Protein AF-A0A2H0MWS8-F1 (afdb_monomer)

Nearest PDB structures (foldseek):
  1dxy-assembly1_A  TM=5.038E-01  e=8.366E-03  Lacticaseibacillus casei
  3pid-assembly1_A  TM=5.519E-01  e=2.114E-01  Klebsiella pneumoniae subsp. pneumoniae NTUH-K2044
  6l6f-assembly1_C  TM=5.191E-01  e=1.786E+00  Rattus norvegicus
  5mrc-assembly1_BB  TM=3.621E-01  e=7.520E-01  Saccharomyces cerevisiae
  7eu8-assembly1_C  TM=5.872E-01  e=8.980E+00  Homo sapiens

Structure (mmCIF, N/CA/C/O backbone):
data_AF-A0A2H0MWS8-F1
#
_entry.id   AF-A0A2H0MWS8-F1
#
loop_
_atom_site.group_PDB
_atom_site.id
_atom_site.type_symbol
_atom_site.label_atom_id
_atom_site.label_alt_id
_atom_site.label_comp_id
_atom_site.label_asym_id
_atom_site.label_entity_id
_atom_site.label_seq_id
_atom_site.pdbx_PDB_ins_code
_atom_site.Cartn_x
_atom_site.Cartn_y
_atom_site.Cartn_z
_atom_site.occupancy
_atom_site.B_iso_or_equiv
_atom_site.auth_seq_id
_atom_site.auth_comp_id
_atom_site.auth_asym_id
_atom_site.auth_atom_id
_atom_site.pdbx_PDB_model_num
ATOM 1 N N . MET A 1 1 ? -6.427 4.915 -14.389 1.00 85.25 1 MET A N 1
ATOM 2 C CA . MET A 1 1 ? -5.802 4.157 -15.500 1.00 85.25 1 MET A CA 1
ATOM 3 C C . MET A 1 1 ? -5.772 2.649 -15.261 1.00 85.25 1 MET A C 1
ATOM 5 O O . MET A 1 1 ? -6.135 1.928 -16.179 1.00 85.25 1 MET A O 1
ATOM 9 N N . TYR A 1 2 ? -5.428 2.149 -14.066 1.00 94.38 2 TYR A N 1
ATOM 10 C CA . TYR A 1 2 ? -5.369 0.696 -13.809 1.00 94.38 2 TYR A CA 1
ATOM 11 C C . TYR A 1 2 ? -6.653 -0.068 -14.169 1.00 94.38 2 TYR A C 1
ATOM 13 O O . TYR A 1 2 ? -6.579 -1.046 -14.904 1.00 94.38 2 TYR A O 1
ATOM 21 N N . ASN A 1 3 ? -7.832 0.421 -13.764 1.00 95.62 3 ASN A N 1
ATOM 22 C CA . ASN A 1 3 ? -9.107 -0.232 -14.102 1.00 95.62 3 ASN A CA 1
ATOM 23 C C . ASN A 1 3 ? -9.347 -0.348 -15.612 1.00 95.62 3 ASN A C 1
ATOM 25 O O . ASN A 1 3 ? -9.809 -1.388 -16.071 1.00 95.62 3 ASN A O 1
ATOM 29 N N . LEU A 1 4 ? -8.973 0.667 -16.398 1.00 95.12 4 LEU A N 1
ATOM 30 C CA . LEU A 1 4 ? -9.048 0.596 -17.860 1.00 95.12 4 LEU A CA 1
ATOM 31 C C . LEU A 1 4 ? -8.149 -0.527 -18.398 1.00 95.12 4 LEU A C 1
ATOM 33 O O . LEU A 1 4 ? -8.594 -1.316 -19.229 1.00 95.12 4 LEU A O 1
ATOM 37 N N . GLY A 1 5 ? -6.919 -0.634 -17.886 1.00 95.75 5 GLY A N 1
ATOM 38 C CA . GLY A 1 5 ? -5.996 -1.720 -18.222 1.00 95.75 5 GLY A CA 1
ATOM 39 C C . GLY A 1 5 ? -6.564 -3.102 -17.884 1.00 95.75 5 GLY A C 1
ATOM 40 O O . GLY A 1 5 ? -6.565 -3.983 -18.737 1.00 95.75 5 GLY A O 1
ATOM 41 N N . ILE A 1 6 ? -7.131 -3.272 -16.686 1.00 97.06 6 ILE A N 1
ATOM 42 C CA . ILE A 1 6 ? -7.746 -4.532 -16.228 1.00 97.06 6 ILE A CA 1
ATOM 43 C C . ILE A 1 6 ? -8.940 -4.929 -17.114 1.00 97.06 6 ILE A C 1
ATOM 45 O O . ILE A 1 6 ? -9.046 -6.080 -17.549 1.00 97.06 6 ILE A O 1
ATOM 49 N N . VAL A 1 7 ? -9.826 -3.977 -17.433 1.00 96.38 7 VAL A N 1
ATOM 50 C CA . VAL A 1 7 ? -10.975 -4.206 -18.327 1.00 96.38 7 VAL A CA 1
ATOM 51 C C . VAL A 1 7 ? -10.497 -4.592 -19.730 1.00 96.38 7 VAL A C 1
ATOM 53 O O . VAL A 1 7 ? -11.019 -5.541 -20.320 1.00 96.38 7 VAL A O 1
ATOM 56 N N . ALA A 1 8 ? -9.488 -3.894 -20.258 1.00 95.88 8 ALA A N 1
ATOM 57 C CA . ALA A 1 8 ? -8.954 -4.127 -21.596 1.00 95.88 8 ALA A CA 1
ATOM 58 C C . ALA A 1 8 ? -8.091 -5.398 -21.713 1.00 95.88 8 ALA A C 1
ATOM 60 O O . ALA A 1 8 ? -7.974 -5.957 -22.812 1.00 95.88 8 ALA A O 1
ATOM 61 N N . ALA A 1 9 ? -7.486 -5.867 -20.624 1.00 96.44 9 ALA A N 1
ATOM 62 C CA . ALA A 1 9 ? -6.624 -7.039 -20.634 1.00 96.44 9 ALA A CA 1
ATOM 63 C C . ALA A 1 9 ? -7.358 -8.286 -21.155 1.00 96.44 9 ALA A C 1
ATOM 65 O O . ALA A 1 9 ? -8.535 -8.512 -20.866 1.00 96.44 9 ALA A O 1
ATOM 66 N N . ARG A 1 10 ? -6.650 -9.079 -21.966 1.00 95.44 10 ARG A N 1
ATOM 67 C CA . ARG A 1 10 ? -7.110 -10.383 -22.486 1.00 95.44 10 ARG A CA 1
ATOM 68 C C . ARG A 1 10 ? -6.340 -11.562 -21.898 1.00 95.44 10 ARG A C 1
ATOM 70 O O . ARG A 1 10 ? -6.810 -12.684 -22.018 1.00 95.44 10 ARG A O 1
ATOM 77 N N . GLY A 1 11 ? -5.167 -11.301 -21.325 1.00 96.81 11 GLY A N 1
ATOM 78 C CA . GLY A 1 11 ? -4.364 -12.313 -20.656 1.00 96.81 11 GLY A CA 1
ATOM 79 C C . GLY A 1 11 ? -4.951 -12.693 -19.301 1.00 96.81 11 GLY A C 1
ATOM 80 O O . GLY A 1 11 ? -5.701 -11.923 -18.693 1.00 96.81 11 GLY A O 1
ATOM 81 N N . GLU A 1 12 ? -4.579 -13.881 -18.842 1.00 97.56 12 GLU A N 1
ATOM 82 C CA . GLU A 1 12 ? -4.932 -14.395 -17.517 1.00 97.56 12 GLU A CA 1
ATOM 83 C C . GLU A 1 12 ? -4.175 -13.669 -16.404 1.00 97.56 12 GLU A C 1
ATOM 85 O O . GLU A 1 12 ? -4.721 -13.480 -15.323 1.00 97.56 12 GLU A O 1
ATOM 90 N N . ILE A 1 13 ? -2.955 -13.208 -16.688 1.00 98.44 13 ILE A N 1
ATOM 91 C CA . ILE A 1 13 ? -2.118 -12.417 -15.784 1.00 98.44 13 ILE A CA 1
ATOM 92 C C . ILE A 1 13 ? -2.097 -10.974 -16.293 1.00 98.44 13 ILE A C 1
ATOM 94 O O . ILE A 1 13 ? -1.868 -10.720 -17.479 1.00 98.44 13 ILE A O 1
ATOM 98 N N . VAL A 1 14 ? -2.348 -10.023 -15.397 1.00 98.38 14 VAL A N 1
ATOM 99 C CA . VAL A 1 14 ? -2.198 -8.588 -15.661 1.00 98.38 14 VAL A CA 1
ATOM 100 C C . VAL A 1 14 ? -0.939 -8.113 -14.963 1.00 98.38 14 VAL A C 1
ATOM 102 O O . VAL A 1 14 ? -0.783 -8.351 -13.770 1.00 98.38 14 VAL A O 1
ATOM 105 N N . VAL A 1 15 ? -0.081 -7.415 -15.705 1.00 97.94 15 VAL A N 1
ATOM 106 C CA . VAL A 1 15 ? 1.128 -6.768 -15.188 1.00 97.94 15 VAL A CA 1
ATOM 107 C C . VAL A 1 15 ? 0.933 -5.257 -15.271 1.00 97.94 15 VAL A C 1
ATOM 109 O O . VAL A 1 15 ?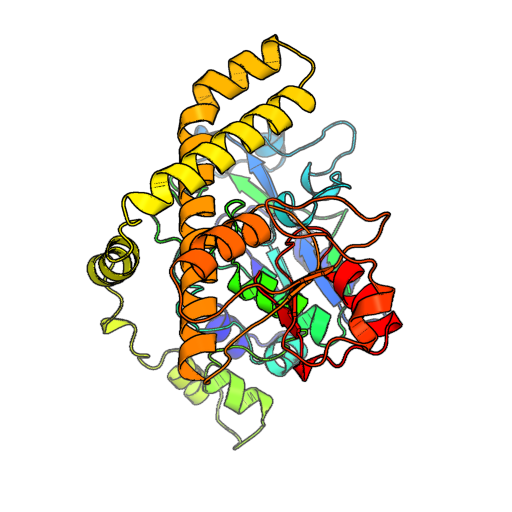 0.642 -4.718 -16.341 1.00 97.94 15 VAL A O 1
ATOM 112 N N . LEU A 1 16 ? 1.051 -4.586 -14.133 1.00 96.56 16 LEU A N 1
ATOM 113 C CA . LEU A 1 16 ? 1.084 -3.136 -14.002 1.00 96.56 16 LEU A CA 1
ATOM 114 C C . LEU A 1 16 ? 2.536 -2.747 -13.762 1.00 96.56 16 LEU A C 1
ATOM 116 O O . LEU A 1 16 ? 3.096 -3.170 -12.759 1.00 96.56 16 LEU A O 1
ATOM 120 N N . CYS A 1 17 ? 3.133 -1.975 -14.662 1.00 94.56 17 CYS A N 1
ATOM 121 C CA . CYS A 1 17 ? 4.520 -1.542 -14.546 1.00 94.56 17 CYS A CA 1
ATOM 122 C C . CYS A 1 17 ? 4.680 -0.080 -14.955 1.00 94.56 17 CYS A C 1
ATOM 124 O O . CYS A 1 17 ? 3.884 0.441 -15.748 1.00 94.56 17 CYS A O 1
ATOM 126 N N . ASP A 1 18 ? 5.728 0.552 -14.439 1.00 89.94 18 ASP A N 1
ATOM 127 C CA . ASP A 1 18 ? 6.131 1.885 -14.867 1.00 89.94 18 ASP A CA 1
ATOM 128 C C . ASP A 1 18 ? 6.443 1.908 -16.373 1.00 89.94 18 ASP A C 1
ATOM 130 O O . ASP A 1 18 ? 6.909 0.935 -16.970 1.00 89.94 18 ASP A O 1
ATOM 134 N N . SER A 1 19 ? 6.105 3.017 -17.030 1.00 88.50 19 SER A N 1
ATOM 135 C CA . SER A 1 19 ? 6.189 3.133 -18.494 1.00 88.50 19 SER A CA 1
ATOM 136 C C . SER A 1 19 ? 7.597 3.433 -19.016 1.00 88.50 19 SER A C 1
ATOM 138 O O . SER A 1 19 ? 7.829 3.393 -20.222 1.00 88.50 19 SER A O 1
ATOM 140 N N . ASP A 1 20 ? 8.513 3.788 -18.123 1.00 88.12 20 ASP A N 1
ATOM 141 C CA . ASP A 1 20 ? 9.861 4.295 -18.387 1.00 88.12 20 ASP A CA 1
ATOM 142 C C . ASP A 1 20 ? 10.960 3.359 -17.855 1.00 88.12 20 ASP A C 1
ATOM 144 O O . ASP A 1 20 ? 12.101 3.765 -17.631 1.00 88.12 20 ASP A O 1
ATOM 148 N N . VAL A 1 21 ? 10.618 2.082 -17.702 1.00 91.94 21 VAL A N 1
ATOM 149 C CA . VAL A 1 21 ? 11.526 1.014 -17.278 1.00 91.94 21 VAL A CA 1
ATOM 150 C C . VAL A 1 21 ? 12.129 0.269 -18.464 1.00 91.94 21 VAL A C 1
ATOM 152 O O . VAL A 1 21 ? 11.508 0.066 -19.509 1.00 91.94 21 VAL A O 1
ATOM 155 N N . MET A 1 22 ? 13.355 -0.201 -18.274 1.00 93.69 22 MET A N 1
ATOM 156 C CA . MET A 1 22 ? 14.021 -1.154 -19.149 1.00 93.69 22 MET A CA 1
ATOM 157 C C . MET A 1 22 ? 13.888 -2.559 -18.562 1.00 93.69 22 MET A C 1
ATOM 159 O O . MET A 1 22 ? 13.984 -2.752 -17.348 1.00 93.69 22 MET A O 1
ATOM 163 N N . LEU A 1 23 ? 13.691 -3.544 -19.436 1.00 95.19 23 LEU A N 1
ATOM 164 C CA . LEU A 1 23 ? 13.403 -4.929 -19.070 1.00 95.19 23 LEU A CA 1
ATOM 165 C C . LEU A 1 23 ? 14.408 -5.875 -19.728 1.00 95.19 23 LEU A C 1
ATOM 167 O O . LEU A 1 23 ? 14.866 -5.632 -20.848 1.00 95.19 23 LEU A O 1
ATOM 171 N N . ARG A 1 24 ? 14.726 -6.984 -19.056 1.00 94.94 24 ARG A N 1
ATOM 172 C CA . ARG A 1 24 ? 15.497 -8.075 -19.664 1.00 94.94 24 ARG A CA 1
ATOM 173 C C . ARG A 1 24 ? 14.609 -8.907 -20.599 1.00 94.94 24 ARG A C 1
ATOM 175 O O . ARG A 1 24 ? 13.403 -8.992 -20.374 1.00 94.94 24 ARG A O 1
ATOM 182 N N . PRO A 1 25 ? 15.182 -9.588 -21.612 1.00 95.00 25 PRO A N 1
ATOM 183 C CA . PRO A 1 25 ? 14.413 -10.462 -22.503 1.00 95.00 25 PRO A CA 1
ATOM 184 C C . PRO A 1 25 ? 13.575 -11.547 -21.796 1.00 95.00 25 PRO A C 1
ATOM 186 O O . PRO A 1 25 ? 12.556 -11.958 -22.339 1.00 95.00 25 PRO A O 1
ATOM 189 N N . GLY A 1 26 ? 13.978 -11.991 -20.597 1.00 95.44 26 GLY A N 1
ATOM 190 C CA . GLY A 1 26 ? 13.284 -13.019 -19.807 1.00 95.44 26 GLY A CA 1
ATOM 191 C C . GLY A 1 26 ? 12.108 -12.525 -18.957 1.00 95.44 26 GLY A C 1
ATOM 192 O O . GLY A 1 26 ? 11.427 -13.348 -18.357 1.00 95.44 26 GLY A O 1
ATOM 193 N N . PHE A 1 27 ? 11.828 -11.218 -18.936 1.00 97.19 27 PHE A N 1
ATOM 194 C CA . PHE A 1 27 ? 10.884 -10.599 -17.997 1.00 97.19 27 PHE A CA 1
ATOM 195 C C . PHE A 1 27 ? 9.476 -11.216 -17.995 1.00 97.19 27 PHE A C 1
ATOM 197 O O . PHE A 1 27 ? 8.870 -11.420 -16.947 1.00 97.19 27 PHE A O 1
ATOM 204 N N . VAL A 1 28 ? 8.918 -11.506 -19.174 1.00 97.38 28 VAL A N 1
ATOM 205 C CA . VAL A 1 28 ? 7.571 -12.097 -19.259 1.00 97.38 28 VAL A CA 1
ATOM 206 C C . VAL A 1 28 ? 7.598 -13.557 -18.816 1.00 97.38 28 VAL A C 1
ATOM 208 O O . VAL A 1 28 ? 6.705 -14.002 -18.101 1.00 97.38 28 VAL A O 1
ATOM 211 N N . GLU A 1 29 ? 8.630 -14.297 -19.224 1.00 97.75 29 GLU A N 1
ATOM 212 C CA . GLU A 1 29 ? 8.790 -15.708 -18.877 1.00 97.75 29 GLU A CA 1
ATOM 213 C C . GLU A 1 29 ? 8.966 -15.896 -17.366 1.00 97.75 29 GLU A C 1
ATOM 215 O O . GLU A 1 29 ? 8.344 -16.788 -16.794 1.00 97.75 29 GLU A O 1
ATOM 220 N N . SER A 1 30 ? 9.746 -15.039 -16.702 1.00 97.38 30 SER A N 1
ATOM 221 C CA . SER A 1 30 ? 9.930 -15.105 -15.250 1.00 97.38 30 SER A CA 1
ATOM 222 C C . SER A 1 30 ? 8.623 -14.868 -14.494 1.00 97.38 30 SER A C 1
ATOM 224 O O . SER A 1 30 ? 8.351 -15.571 -13.526 1.00 97.38 30 SER A O 1
ATOM 226 N N . ILE A 1 31 ? 7.784 -13.930 -14.951 1.00 97.88 31 ILE A N 1
ATOM 227 C CA . ILE A 1 31 ? 6.461 -13.695 -14.355 1.00 97.88 31 ILE A CA 1
ATOM 228 C C . ILE A 1 31 ? 5.567 -14.918 -14.544 1.00 97.88 31 ILE A C 1
ATOM 230 O O . ILE A 1 31 ? 4.954 -15.368 -13.583 1.00 97.88 31 ILE A O 1
ATOM 234 N N . VAL A 1 32 ? 5.485 -15.468 -15.759 1.00 97.69 32 VAL A N 1
ATOM 235 C CA . VAL A 1 32 ? 4.638 -16.639 -16.033 1.00 97.69 32 VAL A CA 1
ATOM 236 C C . VAL A 1 32 ? 5.044 -17.822 -15.153 1.00 97.69 32 VAL A C 1
ATOM 238 O O . VAL A 1 32 ? 4.178 -18.405 -14.505 1.00 97.69 32 VAL A O 1
ATOM 241 N N . ARG A 1 33 ? 6.348 -18.105 -15.042 1.00 97.12 33 ARG A N 1
ATOM 242 C CA . ARG A 1 33 ? 6.866 -19.187 -14.192 1.00 97.12 33 ARG A CA 1
ATOM 243 C C . ARG A 1 33 ? 6.466 -19.034 -12.727 1.00 97.12 33 ARG A C 1
ATOM 245 O O . ARG A 1 33 ? 6.026 -20.004 -12.132 1.00 97.12 33 ARG A O 1
ATOM 252 N N . GLU A 1 34 ? 6.508 -17.829 -12.156 1.00 97.12 34 GLU A N 1
ATOM 253 C CA . GLU A 1 34 ? 6.061 -17.611 -10.767 1.00 97.12 34 GLU A CA 1
ATOM 254 C C . GLU A 1 34 ? 4.586 -17.991 -10.538 1.00 97.12 34 GLU A C 1
ATOM 256 O O . GLU A 1 34 ? 4.237 -18.439 -9.447 1.00 97.12 34 GLU A O 1
ATOM 261 N N . PHE A 1 35 ? 3.719 -17.832 -11.545 1.00 97.25 35 PHE A N 1
ATOM 262 C CA . PHE A 1 35 ? 2.305 -18.226 -11.468 1.00 97.25 35 PHE A CA 1
ATOM 263 C C . PHE A 1 35 ? 2.048 -19.698 -11.829 1.00 97.25 35 PHE A C 1
ATOM 265 O O . PHE A 1 35 ? 0.999 -20.221 -11.450 1.00 97.25 35 PHE A O 1
ATOM 272 N N . GLU A 1 36 ? 2.948 -20.342 -12.576 1.00 95.94 36 GLU A N 1
ATOM 273 C CA . GLU A 1 36 ? 2.872 -21.767 -12.937 1.00 95.94 36 GLU A CA 1
ATOM 274 C C . GLU A 1 36 ? 3.480 -22.673 -11.857 1.00 95.94 36 GLU A C 1
ATOM 276 O O . GLU A 1 36 ? 2.924 -23.725 -11.554 1.00 95.94 36 GLU A O 1
ATOM 281 N N . ASP A 1 37 ? 4.588 -22.251 -11.245 1.00 94.50 37 ASP A N 1
ATOM 282 C CA . ASP A 1 37 ? 5.353 -23.034 -10.266 1.00 94.50 37 ASP A CA 1
ATOM 283 C C . ASP A 1 37 ? 4.713 -23.037 -8.865 1.00 94.50 37 ASP A C 1
ATOM 285 O O . ASP A 1 37 ? 5.182 -23.731 -7.957 1.00 94.50 37 ASP A O 1
ATOM 289 N N . ARG A 1 38 ? 3.658 -22.242 -8.656 1.00 91.44 38 ARG A N 1
ATOM 290 C CA . ARG A 1 38 ? 2.990 -22.081 -7.362 1.00 91.44 38 ARG A CA 1
ATOM 291 C C . ARG A 1 38 ? 1.546 -22.561 -7.432 1.00 91.44 38 ARG A C 1
ATOM 293 O O . ARG A 1 38 ? 0.733 -22.024 -8.175 1.00 91.44 38 ARG A O 1
ATOM 300 N N . ASP A 1 39 ? 1.216 -23.507 -6.556 1.00 83.56 39 ASP A N 1
ATOM 301 C CA . ASP A 1 39 ? -0.154 -24.012 -6.384 1.00 83.56 39 ASP A CA 1
ATOM 302 C C . ASP A 1 39 ? -1.072 -23.017 -5.640 1.00 83.56 39 ASP A C 1
ATOM 304 O O . ASP A 1 39 ? -2.295 -23.158 -5.632 1.00 83.56 39 ASP A O 1
ATOM 308 N N . GLU A 1 40 ? -0.487 -22.017 -4.976 1.00 92.44 40 GLU A N 1
ATOM 309 C CA . GLU A 1 40 ? -1.181 -20.998 -4.186 1.00 92.44 40 GLU A CA 1
ATOM 310 C C . GLU A 1 40 ? -1.428 -19.713 -4.993 1.00 92.44 40 GLU A C 1
ATOM 312 O O . GLU A 1 40 ? -0.620 -19.320 -5.831 1.00 92.44 40 GLU A O 1
ATOM 317 N N . GLY A 1 41 ? -2.541 -19.021 -4.722 1.00 96.38 41 GLY A N 1
ATOM 318 C CA . GLY A 1 41 ? -2.818 -17.717 -5.329 1.00 96.38 41 GLY A CA 1
ATOM 319 C C . GLY A 1 41 ? -1.822 -16.660 -4.846 1.00 96.38 41 GLY A C 1
ATOM 320 O O . GLY A 1 41 ? -1.628 -16.493 -3.639 1.00 96.38 41 GLY A O 1
ATOM 321 N N . ILE A 1 42 ? -1.211 -15.920 -5.775 1.00 98.38 42 ILE A N 1
ATOM 322 C CA . ILE A 1 42 ? -0.201 -14.901 -5.466 1.00 98.38 42 ILE A CA 1
ATOM 323 C C . ILE A 1 42 ? -0.543 -13.533 -6.053 1.00 98.38 42 ILE A C 1
ATOM 325 O O . ILE A 1 42 ? -1.200 -13.410 -7.088 1.00 98.38 42 ILE A O 1
ATOM 329 N N . VAL A 1 43 ? 0.012 -12.507 -5.419 1.00 98.44 43 VAL A N 1
ATOM 330 C CA . VAL A 1 43 ? 0.304 -11.213 -6.030 1.00 98.44 43 VAL A CA 1
ATOM 331 C C . VAL A 1 43 ? 1.820 -11.048 -6.064 1.00 98.44 43 VAL A C 1
ATOM 333 O O . VAL A 1 43 ? 2.479 -11.057 -5.023 1.00 98.44 43 VAL A O 1
ATOM 336 N N . LEU A 1 44 ? 2.366 -10.942 -7.272 1.00 98.50 44 LEU A N 1
ATOM 337 C CA . LEU A 1 44 ? 3.797 -10.876 -7.529 1.00 98.50 44 LEU A CA 1
ATOM 338 C C . LEU A 1 44 ? 4.236 -9.421 -7.694 1.00 98.50 44 LEU A C 1
ATOM 340 O O . LEU A 1 44 ? 3.610 -8.663 -8.429 1.00 98.50 44 LEU A O 1
ATOM 344 N N . HIS A 1 45 ? 5.345 -9.057 -7.065 1.00 98.19 45 HIS A N 1
ATOM 345 C CA . HIS A 1 45 ? 6.032 -7.786 -7.262 1.00 98.19 45 HIS A CA 1
ATOM 346 C C . HIS A 1 45 ? 7.448 -8.007 -7.769 1.00 98.19 45 HIS A C 1
ATOM 348 O O . HIS A 1 45 ? 8.113 -8.981 -7.404 1.00 98.19 45 HIS A O 1
ATOM 354 N N . LEU A 1 46 ? 7.910 -7.085 -8.607 1.00 97.69 46 LEU A N 1
ATOM 355 C CA . LEU A 1 46 ? 9.298 -7.007 -9.047 1.00 97.69 46 LEU A CA 1
ATOM 356 C C . LEU A 1 46 ? 9.834 -5.645 -8.612 1.00 97.69 46 LEU A C 1
ATOM 358 O O . LEU A 1 46 ? 9.212 -4.617 -8.882 1.00 97.69 46 LEU A O 1
ATOM 362 N N . ASP A 1 47 ? 10.972 -5.650 -7.920 1.00 96.38 47 ASP A N 1
ATOM 363 C CA . ASP A 1 47 ? 11.591 -4.411 -7.461 1.00 96.38 47 ASP A CA 1
ATOM 364 C C . ASP A 1 47 ? 12.404 -3.756 -8.584 1.00 96.38 47 ASP A C 1
ATOM 366 O O . ASP A 1 47 ? 12.795 -4.379 -9.578 1.00 96.38 47 ASP A O 1
ATOM 370 N N . GLU A 1 48 ? 12.665 -2.469 -8.419 1.00 94.44 48 GLU A N 1
ATOM 371 C CA . GLU A 1 48 ? 13.292 -1.639 -9.435 1.00 94.44 48 GLU A CA 1
ATOM 372 C C . GLU A 1 48 ? 14.699 -1.223 -9.024 1.00 94.44 48 GLU A C 1
ATOM 374 O O . GLU A 1 48 ? 14.929 -0.720 -7.928 1.00 94.44 48 GLU A O 1
ATOM 379 N N . VAL A 1 49 ? 15.655 -1.359 -9.935 1.00 95.62 49 VAL A N 1
ATOM 380 C CA . VAL A 1 49 ? 16.999 -0.810 -9.809 1.00 95.62 49 VAL A CA 1
ATOM 381 C C . VAL A 1 49 ? 17.019 0.613 -10.355 1.00 95.62 49 VAL A C 1
ATOM 383 O O . VAL A 1 49 ? 16.781 0.843 -11.540 1.00 95.62 49 VAL A O 1
ATOM 386 N N . ARG A 1 50 ? 17.355 1.580 -9.498 1.00 93.19 50 ARG A N 1
ATOM 387 C CA . ARG A 1 50 ? 17.261 3.010 -9.815 1.00 93.19 50 ARG A CA 1
ATOM 388 C C . ARG A 1 50 ? 18.628 3.619 -10.077 1.00 93.19 50 ARG A C 1
ATOM 390 O O . ARG A 1 50 ? 19.471 3.717 -9.178 1.00 93.19 50 ARG A O 1
ATOM 397 N N . SER A 1 51 ? 18.840 4.084 -11.304 1.00 91.44 51 SER A N 1
ATOM 398 C CA . SER A 1 51 ? 20.024 4.855 -11.680 1.00 91.44 51 SER A CA 1
ATOM 399 C C . SER A 1 51 ? 19.833 6.345 -11.415 1.00 91.44 51 SER A C 1
ATOM 401 O O . SER A 1 51 ? 18.767 6.907 -11.648 1.00 91.44 51 SER A O 1
ATOM 403 N N . VAL A 1 52 ? 20.897 7.021 -10.980 1.00 89.12 52 VAL A N 1
ATOM 404 C CA . VAL A 1 52 ? 20.926 8.490 -10.811 1.00 89.12 52 VAL A CA 1
ATOM 405 C C . VAL A 1 52 ? 21.575 9.224 -11.982 1.00 89.12 52 VAL A C 1
ATOM 407 O O . VAL A 1 52 ? 21.751 10.446 -11.946 1.00 89.12 52 VAL A O 1
ATOM 410 N N . GLN A 1 53 ? 21.947 8.488 -13.026 1.00 90.12 53 GLN A N 1
ATOM 411 C CA . GLN A 1 53 ? 22.610 9.028 -14.200 1.00 90.12 53 GLN A CA 1
ATOM 412 C C . GLN A 1 53 ? 21.652 9.862 -15.055 1.00 90.12 53 GLN A C 1
ATOM 414 O O . GLN A 1 53 ? 20.777 9.354 -15.753 1.00 90.12 53 GLN A O 1
ATOM 419 N N . LYS A 1 54 ? 21.840 11.184 -15.017 1.00 90.50 54 LYS A N 1
ATOM 420 C CA . LYS A 1 54 ? 20.990 12.143 -15.742 1.00 90.50 54 LYS A CA 1
ATOM 421 C C . LYS A 1 54 ? 21.217 12.145 -17.250 1.00 90.50 54 LYS A C 1
ATOM 423 O O . LYS A 1 54 ? 20.349 12.586 -17.990 1.00 90.50 54 LYS A O 1
ATOM 428 N N . ASN A 1 55 ? 22.378 11.679 -17.699 1.00 90.81 55 ASN A N 1
ATOM 429 C CA . ASN A 1 55 ? 22.730 11.548 -19.110 1.00 90.81 55 ASN A CA 1
ATOM 430 C C . ASN A 1 55 ? 21.923 10.462 -19.830 1.00 90.81 55 ASN A C 1
ATOM 432 O O . ASN A 1 55 ? 22.052 10.373 -21.041 1.00 90.81 55 ASN A O 1
ATOM 436 N N . PHE A 1 56 ? 21.105 9.660 -19.144 1.00 89.94 56 PHE A N 1
ATOM 437 C CA . PHE A 1 56 ? 20.182 8.731 -19.802 1.00 89.94 56 PHE A CA 1
ATOM 438 C C . PHE A 1 56 ? 18.841 9.375 -20.187 1.00 89.94 56 PHE A C 1
ATOM 440 O O . PHE A 1 56 ? 18.182 8.911 -21.116 1.00 89.94 56 PHE A O 1
ATOM 447 N N . TYR A 1 57 ? 18.477 10.485 -19.540 1.00 86.06 57 TYR A N 1
ATOM 448 C CA . TYR A 1 57 ? 17.234 11.208 -19.793 1.00 86.06 57 TYR A CA 1
ATOM 449 C C . TYR A 1 57 ? 17.310 12.099 -21.053 1.00 86.06 57 TYR A C 1
ATOM 451 O O . TYR A 1 57 ? 18.337 12.747 -21.275 1.00 86.06 57 TYR A O 1
ATOM 459 N N . PRO A 1 58 ? 16.215 12.248 -21.829 1.00 77.06 58 PRO A N 1
ATOM 460 C CA . PRO A 1 58 ? 14.943 11.538 -21.683 1.00 77.06 58 PRO A CA 1
ATOM 461 C C . PRO A 1 58 ? 14.946 10.140 -22.304 1.00 77.06 58 PRO A C 1
ATOM 463 O O . PRO A 1 58 ? 14.220 9.290 -21.815 1.00 77.06 58 PRO A O 1
ATOM 466 N N . PHE A 1 59 ? 15.754 9.898 -23.342 1.00 73.31 59 PHE A N 1
ATOM 467 C CA . PHE A 1 59 ? 15.759 8.644 -24.103 1.00 73.31 59 PHE A CA 1
ATOM 468 C C . PHE A 1 59 ? 17.118 8.409 -24.781 1.00 73.31 59 PHE A C 1
ATOM 470 O O . PHE A 1 59 ? 17.208 8.315 -26.001 1.00 73.31 59 PHE A O 1
ATOM 477 N N . ASN A 1 60 ? 18.201 8.330 -24.003 1.00 84.31 60 ASN A N 1
ATOM 478 C CA . ASN A 1 60 ? 19.522 7.985 -24.553 1.00 84.31 60 ASN A CA 1
ATOM 479 C C . ASN A 1 60 ? 19.780 6.467 -24.599 1.00 84.31 60 ASN A C 1
ATOM 481 O O . ASN A 1 60 ? 20.907 6.058 -24.851 1.00 84.31 60 ASN A O 1
ATOM 485 N N . HIS A 1 61 ? 18.732 5.661 -24.377 1.00 85.94 61 HIS A N 1
ATOM 486 C CA . HIS A 1 61 ? 18.681 4.205 -24.567 1.00 85.94 61 HIS A CA 1
ATOM 487 C C . HIS A 1 61 ? 19.944 3.453 -24.105 1.00 85.94 61 HIS A C 1
ATOM 489 O O . HIS A 1 61 ? 20.556 2.755 -24.917 1.00 85.94 61 HIS A O 1
ATOM 495 N N . PRO A 1 62 ? 20.353 3.592 -22.829 1.00 92.06 62 P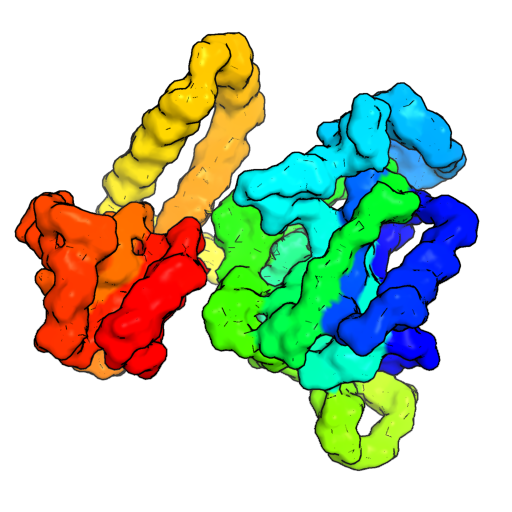RO A N 1
ATOM 496 C CA . PRO A 1 62 ? 21.508 2.858 -22.331 1.00 92.06 62 PRO A CA 1
ATOM 497 C C . PRO A 1 62 ? 21.260 1.347 -22.369 1.00 92.06 62 PRO A C 1
ATOM 499 O O . PRO A 1 62 ? 20.114 0.893 -22.371 1.00 92.06 62 PRO A O 1
ATOM 502 N N . SER A 1 63 ? 22.325 0.552 -22.351 1.00 93.25 63 SER A N 1
ATOM 503 C CA . SER A 1 63 ? 22.222 -0.868 -22.020 1.00 93.25 63 SER A CA 1
ATOM 504 C C . SER A 1 63 ? 21.985 -1.049 -20.516 1.00 93.25 63 SER A C 1
ATOM 506 O O . SER A 1 63 ? 22.267 -0.160 -19.707 1.00 93.25 63 SER A O 1
ATOM 508 N N . ILE A 1 64 ? 21.485 -2.218 -20.104 1.00 93.69 64 ILE A N 1
ATOM 509 C CA . ILE A 1 64 ? 21.317 -2.518 -18.674 1.00 93.69 64 ILE A CA 1
ATOM 510 C C . ILE A 1 64 ? 22.679 -2.480 -17.962 1.00 93.69 64 ILE A C 1
ATOM 512 O O . ILE A 1 64 ? 22.789 -1.974 -16.850 1.00 93.69 64 ILE A O 1
ATOM 516 N N . GLU A 1 65 ? 23.741 -2.948 -18.610 1.00 93.25 65 GLU A N 1
ATOM 517 C CA . GLU A 1 65 ? 25.105 -2.913 -18.078 1.00 93.25 65 GLU A CA 1
ATOM 518 C C . GLU A 1 65 ? 25.577 -1.472 -17.837 1.00 93.25 65 GLU A C 1
ATOM 520 O O . GLU A 1 65 ? 26.173 -1.192 -16.797 1.00 93.25 65 GLU A O 1
ATOM 525 N N . GLU A 1 66 ? 25.264 -0.540 -18.741 1.00 93.06 66 GLU A N 1
ATOM 526 C CA . GLU A 1 66 ? 25.579 0.886 -18.574 1.00 93.06 66 GLU A CA 1
ATOM 527 C C . GLU A 1 66 ? 24.797 1.521 -17.416 1.00 93.06 66 GLU A C 1
ATOM 529 O O . GLU A 1 66 ? 25.357 2.311 -16.644 1.00 93.06 66 GLU A O 1
ATOM 534 N N . VAL A 1 67 ? 23.522 1.145 -17.260 1.00 91.44 67 VAL A N 1
ATOM 535 C CA . VAL A 1 67 ? 22.673 1.562 -16.132 1.00 91.44 67 VAL A CA 1
ATOM 536 C C . VAL A 1 67 ? 23.291 1.124 -14.806 1.00 91.44 67 VAL A C 1
ATOM 538 O O . VAL A 1 67 ? 23.435 1.950 -13.900 1.00 91.44 67 VAL A O 1
ATOM 541 N N . MET A 1 68 ? 23.714 -0.140 -14.725 1.00 91.69 68 MET A N 1
ATOM 542 C CA . MET A 1 68 ? 24.317 -0.738 -13.531 1.00 91.69 68 MET A CA 1
ATOM 543 C C . MET A 1 68 ? 25.711 -0.180 -13.218 1.00 91.69 68 MET A C 1
ATOM 545 O O . MET A 1 68 ? 26.071 -0.028 -12.048 1.00 91.69 68 MET A O 1
ATOM 549 N N . ALA A 1 69 ? 26.504 0.134 -14.246 1.00 88.56 69 ALA A N 1
ATOM 550 C CA . ALA A 1 69 ? 27.900 0.535 -14.091 1.00 88.56 69 ALA A CA 1
ATOM 551 C C . ALA A 1 69 ? 28.078 1.916 -13.443 1.00 88.56 69 ALA A C 1
ATOM 553 O O . ALA A 1 69 ? 28.987 2.098 -12.634 1.00 88.56 69 ALA A O 1
ATOM 554 N N . GLY A 1 70 ? 27.232 2.901 -13.764 1.00 75.88 70 GLY A N 1
ATOM 555 C CA . GLY A 1 70 ? 27.399 4.261 -13.223 1.00 75.88 70 GLY A CA 1
ATOM 556 C C . GLY A 1 70 ? 26.737 4.510 -11.871 1.00 75.88 70 GLY A C 1
ATOM 557 O O . GLY A 1 70 ? 26.547 5.665 -11.489 1.00 75.88 70 GLY A O 1
ATOM 558 N N . GLY A 1 71 ? 26.425 3.439 -11.141 1.00 81.00 71 GLY A N 1
ATOM 559 C CA . GLY A 1 71 ? 25.926 3.489 -9.776 1.00 81.00 71 GLY A CA 1
ATOM 560 C C . GLY A 1 71 ? 24.404 3.576 -9.700 1.00 81.00 71 GLY A C 1
ATOM 561 O O . GLY A 1 71 ? 23.776 4.516 -10.194 1.00 81.00 71 GLY A O 1
ATOM 562 N N . CYS A 1 72 ? 23.822 2.604 -9.004 1.00 92.25 72 CYS A N 1
ATOM 563 C CA . CYS A 1 72 ? 22.406 2.564 -8.665 1.00 92.25 72 CYS A CA 1
ATOM 564 C C . CYS A 1 72 ? 22.245 2.848 -7.169 1.00 92.25 72 CYS A C 1
ATOM 566 O O . CYS A 1 72 ? 22.993 2.316 -6.349 1.00 92.25 72 CYS A O 1
ATOM 568 N N . ILE A 1 73 ? 21.291 3.705 -6.803 1.00 90.00 73 ILE A N 1
ATOM 569 C CA . ILE A 1 73 ? 21.152 4.188 -5.413 1.00 90.00 73 ILE A CA 1
ATOM 570 C C . ILE A 1 73 ? 20.651 3.129 -4.439 1.00 90.00 73 ILE A C 1
ATOM 572 O O . ILE A 1 73 ? 20.846 3.268 -3.235 1.00 90.00 73 ILE A O 1
ATOM 576 N N . ASN A 1 74 ? 19.993 2.100 -4.95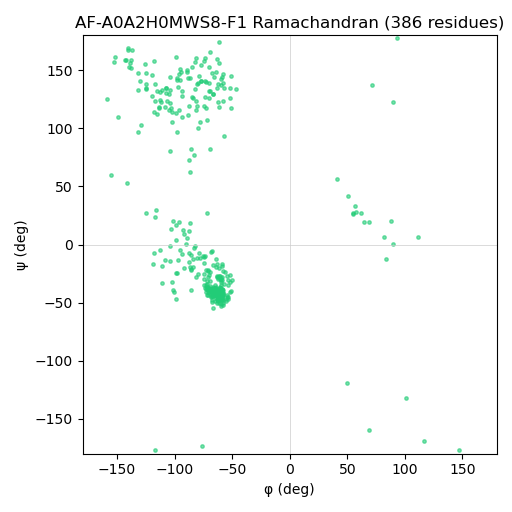6 1.00 93.25 74 ASN A N 1
ATOM 577 C CA . ASN A 1 74 ? 19.315 1.077 -4.181 1.00 93.25 74 ASN A CA 1
ATOM 578 C C . ASN A 1 74 ? 19.793 -0.330 -4.548 1.00 93.25 74 ASN A C 1
ATOM 580 O O . ASN A 1 74 ? 19.025 -1.268 -4.399 1.00 93.25 74 ASN A O 1
ATOM 584 N N . TRP A 1 75 ? 21.031 -0.493 -5.027 1.00 94.88 75 TRP A N 1
ATOM 585 C CA . TRP A 1 75 ? 21.584 -1.794 -5.413 1.00 94.88 75 TRP A CA 1
ATOM 586 C C . TRP A 1 75 ? 22.763 -2.211 -4.532 1.00 94.88 75 TRP A C 1
ATOM 588 O O . TRP A 1 75 ? 23.709 -1.442 -4.347 1.00 94.88 75 TRP A O 1
ATOM 598 N N . SER A 1 76 ? 22.739 -3.450 -4.043 1.00 92.88 76 SER A N 1
ATOM 599 C CA . SER A 1 76 ? 23.882 -4.104 -3.410 1.00 92.88 76 SER A CA 1
ATOM 600 C C . SER A 1 76 ? 24.611 -4.970 -4.432 1.00 92.88 76 SER A C 1
ATOM 602 O O . SER A 1 76 ? 24.066 -5.959 -4.917 1.00 92.88 76 SER A O 1
ATOM 604 N N . GLN A 1 77 ? 25.861 -4.617 -4.738 1.00 90.62 77 GLN A N 1
ATOM 605 C CA . GLN A 1 77 ? 26.711 -5.414 -5.630 1.00 90.62 77 GLN A CA 1
ATOM 606 C C . GLN A 1 77 ? 27.124 -6.754 -5.003 1.00 90.62 77 GLN A C 1
ATOM 608 O O . GLN A 1 77 ? 27.298 -7.728 -5.723 1.00 90.62 77 GLN A O 1
ATOM 613 N N . GLU A 1 78 ? 27.277 -6.805 -3.677 1.00 91.56 78 GLU A N 1
ATOM 614 C CA . GLU A 1 78 ? 27.669 -8.021 -2.949 1.00 91.56 78 GLU A CA 1
ATOM 615 C C . GLU A 1 78 ? 26.542 -9.059 -2.941 1.00 91.56 78 GLU A C 1
ATOM 617 O O . GLU A 1 78 ? 26.778 -10.234 -3.202 1.00 91.56 78 GLU A O 1
ATOM 622 N N . GLU A 1 79 ? 25.312 -8.603 -2.711 1.00 93.38 79 GLU A N 1
ATOM 623 C CA . GLU A 1 79 ? 24.136 -9.473 -2.593 1.00 93.38 79 GLU A CA 1
ATOM 624 C C . GLU A 1 79 ? 23.383 -9.651 -3.918 1.00 93.38 79 GLU A C 1
ATOM 626 O O . GLU A 1 79 ? 22.439 -10.435 -3.992 1.00 93.38 79 GLU A O 1
ATOM 631 N N . ASN A 1 80 ? 23.763 -8.897 -4.958 1.00 93.12 80 ASN A N 1
ATOM 632 C CA . ASN A 1 80 ? 23.093 -8.859 -6.259 1.00 93.12 80 ASN A CA 1
ATOM 633 C C . ASN A 1 80 ? 21.569 -8.624 -6.136 1.00 93.12 80 ASN A C 1
ATOM 635 O O . ASN A 1 80 ? 20.766 -9.282 -6.798 1.00 93.12 80 ASN A O 1
ATOM 639 N N . LYS A 1 81 ? 21.176 -7.713 -5.236 1.00 95.75 81 LYS A N 1
ATOM 640 C CA . LYS A 1 81 ? 19.779 -7.411 -4.885 1.00 95.75 81 LYS A CA 1
ATOM 641 C C . LYS A 1 81 ? 19.576 -5.929 -4.616 1.00 95.75 81 LYS A C 1
ATOM 643 O O . LYS A 1 81 ? 20.514 -5.202 -4.272 1.00 95.75 81 LYS A O 1
ATOM 648 N N . THR A 1 82 ? 18.328 -5.487 -4.718 1.00 95.56 82 THR A N 1
ATOM 649 C CA . THR A 1 82 ? 17.947 -4.152 -4.271 1.00 95.56 82 THR A CA 1
ATOM 650 C C . THR A 1 82 ? 17.989 -4.047 -2.747 1.00 95.56 82 THR A C 1
ATOM 652 O O . THR A 1 82 ? 17.790 -5.023 -2.024 1.00 95.56 82 THR A O 1
ATOM 655 N N . THR A 1 83 ? 18.210 -2.842 -2.224 1.00 93.00 83 THR A N 1
ATOM 656 C CA . THR A 1 83 ? 18.199 -2.599 -0.775 1.00 93.00 83 THR A CA 1
ATOM 657 C C . THR A 1 83 ? 16.836 -2.877 -0.144 1.00 93.00 83 THR A C 1
ATOM 659 O O . THR A 1 83 ? 16.794 -3.229 1.028 1.00 93.00 83 THR A O 1
ATOM 662 N N . GLY A 1 84 ? 15.739 -2.755 -0.902 1.00 92.81 84 GLY A N 1
ATOM 663 C CA . GLY A 1 84 ? 14.395 -3.102 -0.431 1.00 92.81 84 GLY A CA 1
ATOM 664 C C . GLY A 1 84 ? 14.228 -4.603 -0.180 1.00 92.81 84 GLY A C 1
ATOM 665 O O . GLY A 1 84 ? 13.671 -4.998 0.841 1.00 92.81 84 GLY A O 1
ATOM 666 N N . LEU A 1 85 ? 14.772 -5.459 -1.055 1.00 95.56 85 LEU A N 1
ATOM 667 C CA . LEU A 1 85 ? 14.749 -6.916 -0.856 1.00 95.56 85 LEU A CA 1
ATOM 668 C C . LEU A 1 85 ? 15.641 -7.387 0.302 1.00 95.56 85 LEU A C 1
ATOM 670 O O . LEU A 1 85 ? 15.412 -8.469 0.842 1.00 95.56 85 LEU A O 1
ATOM 674 N N . LEU A 1 86 ? 16.659 -6.602 0.662 1.00 93.12 86 LEU A N 1
ATOM 675 C CA . LEU A 1 86 ? 17.570 -6.886 1.776 1.00 93.12 86 LEU A CA 1
ATOM 676 C C . LEU A 1 86 ? 17.065 -6.352 3.119 1.00 93.12 86 LEU A C 1
ATOM 678 O O . LEU A 1 86 ? 17.586 -6.738 4.167 1.00 93.12 86 LEU A O 1
ATOM 682 N N . ASP A 1 87 ? 16.079 -5.459 3.105 1.00 88.75 87 ASP A N 1
ATOM 683 C CA . ASP A 1 87 ? 15.504 -4.924 4.326 1.00 88.75 87 ASP A CA 1
ATOM 684 C C . ASP A 1 87 ? 14.713 -6.018 5.057 1.00 88.75 87 ASP A C 1
ATOM 686 O O . ASP A 1 87 ? 13.910 -6.746 4.475 1.00 88.75 87 ASP A O 1
ATOM 690 N N . THR A 1 88 ? 14.956 -6.151 6.355 1.00 87.12 88 THR A N 1
ATOM 691 C CA . THR A 1 88 ? 14.253 -7.099 7.232 1.00 87.12 88 THR A CA 1
ATOM 692 C C . THR A 1 88 ? 13.474 -6.395 8.338 1.00 87.12 88 THR A C 1
ATOM 694 O O . THR A 1 88 ? 12.713 -7.049 9.048 1.00 87.12 88 THR A O 1
ATOM 697 N N . GLU A 1 89 ? 13.630 -5.076 8.471 1.00 79.94 89 GLU A N 1
ATOM 698 C CA . GLU A 1 89 ? 12.963 -4.266 9.485 1.00 79.94 89 GLU A CA 1
ATOM 699 C C . GLU A 1 89 ? 11.726 -3.572 8.912 1.00 79.94 89 GLU A C 1
ATOM 701 O O . GLU A 1 89 ? 10.666 -3.626 9.535 1.00 79.94 89 GLU A O 1
ATOM 706 N N . ASP A 1 90 ? 11.841 -2.942 7.736 1.00 81.44 90 ASP A N 1
ATOM 707 C CA . ASP A 1 90 ? 10.791 -2.068 7.199 1.00 81.44 90 ASP A CA 1
ATOM 708 C C . ASP A 1 90 ? 10.593 -2.175 5.679 1.00 81.44 90 ASP A C 1
ATOM 710 O O . ASP A 1 90 ? 10.538 -1.196 4.928 1.00 81.44 90 ASP A O 1
ATOM 714 N N . ARG A 1 91 ? 10.408 -3.417 5.226 1.00 90.50 91 ARG A N 1
ATOM 715 C CA . ARG A 1 91 ? 10.161 -3.762 3.816 1.00 90.50 91 ARG A CA 1
ATOM 716 C C . ARG A 1 91 ? 9.027 -2.970 3.174 1.00 90.50 91 ARG A C 1
ATOM 718 O O . ARG A 1 91 ? 9.065 -2.707 1.977 1.00 90.50 91 ARG A O 1
ATOM 725 N N . LEU A 1 92 ? 8.015 -2.598 3.957 1.00 89.50 92 LEU A N 1
ATOM 726 C CA . LEU A 1 92 ? 6.846 -1.871 3.471 1.00 89.50 92 LEU A CA 1
ATOM 727 C C . LEU A 1 92 ? 7.214 -0.517 2.850 1.00 89.50 92 LEU A C 1
ATOM 729 O O . LEU A 1 92 ? 6.580 -0.111 1.881 1.00 89.50 92 LEU A O 1
ATOM 733 N N . HIS A 1 93 ? 8.228 0.158 3.397 1.00 88.69 93 HIS A N 1
ATOM 734 C CA . HIS A 1 93 ? 8.644 1.490 2.955 1.00 88.69 93 HIS A CA 1
ATOM 735 C C . HIS A 1 93 ? 9.915 1.482 2.105 1.00 88.69 93 HIS A C 1
ATOM 737 O O . HIS A 1 93 ? 10.233 2.497 1.480 1.00 88.69 93 HIS A O 1
ATOM 743 N N . THR A 1 94 ? 10.663 0.378 2.089 1.00 87.81 94 THR A N 1
ATOM 744 C CA . THR A 1 94 ? 11.902 0.263 1.308 1.00 87.81 94 THR A CA 1
ATOM 745 C C . THR A 1 94 ? 11.727 -0.443 -0.028 1.00 87.81 94 THR A C 1
ATOM 747 O O . THR A 1 94 ? 12.506 -0.168 -0.941 1.00 87.81 94 THR A O 1
ATOM 750 N N . LEU A 1 95 ? 10.712 -1.297 -0.178 1.00 93.50 95 LEU A N 1
ATOM 751 C CA . LEU A 1 95 ? 10.356 -1.901 -1.461 1.00 93.50 95 LEU A CA 1
ATOM 752 C C . LEU A 1 95 ? 9.557 -0.932 -2.332 1.00 93.50 95 LEU A C 1
ATOM 754 O O . LEU A 1 95 ? 8.649 -0.248 -1.850 1.00 93.50 95 LEU A O 1
ATOM 758 N N . ASN A 1 96 ? 9.849 -0.904 -3.634 1.00 92.50 96 ASN A N 1
ATOM 759 C CA . ASN A 1 96 ? 9.093 -0.078 -4.564 1.00 92.50 96 ASN A CA 1
ATOM 760 C C . ASN A 1 96 ? 7.843 -0.814 -5.069 1.00 92.50 96 ASN A C 1
ATOM 762 O O . ASN A 1 96 ? 7.816 -1.344 -6.175 1.00 92.50 96 ASN A O 1
ATOM 766 N N . TYR A 1 97 ? 6.764 -0.793 -4.286 1.00 93.62 97 TYR A N 1
ATOM 767 C CA . TYR A 1 97 ? 5.476 -1.343 -4.730 1.00 93.62 97 TYR A CA 1
ATOM 768 C C . TYR A 1 97 ? 4.859 -0.608 -5.934 1.00 93.62 97 TYR A C 1
ATOM 770 O O . TYR A 1 97 ? 3.851 -1.059 -6.475 1.00 93.62 97 TYR A O 1
ATOM 778 N N . GLY A 1 98 ? 5.374 0.571 -6.292 1.00 91.38 98 GLY A N 1
ATOM 779 C CA . GLY A 1 98 ? 4.945 1.311 -7.476 1.00 91.38 98 GLY A CA 1
ATOM 780 C C . GLY A 1 98 ? 5.464 0.703 -8.776 1.00 91.38 98 GLY A C 1
ATOM 781 O O . GLY A 1 98 ? 4.767 0.784 -9.781 1.00 91.38 98 GLY A O 1
ATOM 782 N N . ALA A 1 99 ? 6.634 0.060 -8.725 1.00 93.00 99 ALA A N 1
ATOM 783 C CA . ALA A 1 99 ? 7.411 -0.291 -9.908 1.00 93.00 99 ALA A CA 1
ATOM 784 C C . ALA A 1 99 ? 6.731 -1.329 -10.800 1.00 93.00 99 ALA A C 1
ATOM 786 O O . ALA A 1 99 ? 6.579 -1.125 -12.007 1.00 93.00 99 ALA A O 1
ATOM 787 N N . CYS A 1 100 ? 6.367 -2.477 -10.222 1.00 97.00 100 CYS A N 1
ATOM 788 C CA . CYS A 1 100 ? 5.764 -3.564 -10.973 1.00 97.00 100 CYS A CA 1
ATOM 789 C C . CYS A 1 100 ? 4.982 -4.519 -10.078 1.00 97.00 100 CYS A C 1
ATOM 791 O O . CYS A 1 100 ? 5.533 -5.101 -9.145 1.00 97.00 100 CYS A O 1
ATOM 793 N N . MET A 1 101 ? 3.714 -4.723 -10.422 1.00 98.12 101 MET A N 1
ATOM 794 C CA . MET A 1 101 ? 2.803 -5.640 -9.752 1.00 98.12 101 MET A CA 1
ATOM 795 C C . MET A 1 101 ? 2.090 -6.510 -10.785 1.00 98.12 101 MET A C 1
ATOM 797 O O . MET A 1 101 ? 1.557 -6.006 -11.774 1.00 98.12 101 MET A O 1
ATOM 801 N N . ALA A 1 102 ? 2.048 -7.814 -10.540 1.00 98.44 102 ALA A N 1
ATOM 802 C CA . ALA A 1 102 ? 1.342 -8.787 -11.350 1.00 98.44 102 ALA A CA 1
ATOM 803 C C . ALA A 1 102 ? 0.362 -9.607 -10.502 1.00 98.44 102 ALA A C 1
ATOM 805 O O . ALA A 1 102 ? 0.669 -10.029 -9.387 1.00 98.44 102 ALA A O 1
ATOM 806 N N . ALA A 1 103 ? -0.828 -9.849 -11.041 1.00 98.56 103 ALA A N 1
ATOM 807 C CA . ALA A 1 103 ? -1.851 -10.698 -10.434 1.00 98.56 103 ALA A CA 1
ATOM 808 C C . ALA A 1 103 ? -2.725 -11.328 -11.518 1.00 98.56 103 ALA A C 1
ATOM 810 O O . ALA A 1 103 ? -2.792 -10.827 -12.649 1.00 98.56 103 ALA A O 1
ATOM 811 N N . ARG A 1 104 ? -3.439 -12.408 -11.174 1.00 98.38 104 ARG A N 1
ATOM 812 C CA . ARG A 1 104 ? -4.451 -12.950 -12.081 1.00 98.38 104 ARG A CA 1
ATOM 813 C C . ARG A 1 104 ? -5.542 -11.906 -12.295 1.00 98.38 104 ARG A C 1
ATOM 815 O O . ARG A 1 104 ? -5.998 -11.229 -11.371 1.00 98.38 104 ARG A O 1
ATOM 822 N N . ARG A 1 105 ? -5.982 -11.776 -13.543 1.00 98.19 105 ARG A N 1
ATOM 823 C CA . ARG A 1 105 ? -7.022 -10.831 -13.951 1.00 98.19 105 ARG A CA 1
ATOM 824 C C . ARG A 1 105 ? -8.321 -11.069 -13.187 1.00 98.19 105 ARG A C 1
ATOM 826 O O . ARG A 1 105 ? -9.012 -10.113 -12.844 1.00 98.19 105 ARG A O 1
ATOM 833 N N . GLU A 1 106 ? -8.661 -12.332 -12.955 1.00 97.81 106 GLU A N 1
ATOM 834 C CA . GLU A 1 106 ? -9.864 -12.710 -12.215 1.00 97.81 106 GLU A CA 1
ATOM 835 C C . GLU A 1 106 ? -9.815 -12.256 -10.755 1.00 97.81 106 GLU A C 1
ATOM 837 O O . GLU A 1 106 ? -10.809 -11.713 -10.283 1.00 97.81 106 GLU A O 1
ATOM 842 N N . ASP A 1 107 ? -8.661 -12.356 -10.090 1.00 98.56 107 ASP A N 1
ATOM 843 C CA . ASP A 1 107 ? -8.488 -11.912 -8.703 1.00 98.56 107 ASP A CA 1
ATOM 844 C C . ASP A 1 107 ? -8.576 -10.387 -8.595 1.00 98.56 107 ASP A C 1
ATOM 846 O O . ASP A 1 107 ? -9.258 -9.855 -7.719 1.00 98.56 107 ASP A O 1
ATOM 850 N N . LEU A 1 108 ? -7.973 -9.665 -9.546 1.00 98.56 108 LEU A N 1
ATOM 851 C CA . LEU A 1 108 ? -8.106 -8.207 -9.643 1.00 98.56 108 LEU A CA 1
ATOM 852 C C . LEU A 1 108 ? -9.567 -7.778 -9.807 1.00 98.56 108 LEU A C 1
ATOM 854 O O . LEU A 1 108 ? -10.002 -6.811 -9.184 1.00 98.56 108 LEU A O 1
ATOM 858 N N . ILE A 1 109 ? -10.341 -8.493 -10.626 1.00 98.19 109 ILE A N 1
ATOM 859 C CA . ILE A 1 109 ? -11.778 -8.245 -10.772 1.00 98.19 109 ILE A CA 1
ATOM 860 C C . ILE A 1 109 ? -12.518 -8.632 -9.488 1.00 98.19 109 ILE A C 1
ATOM 862 O O . ILE A 1 109 ? -13.396 -7.885 -9.069 1.00 98.19 109 ILE A O 1
ATOM 866 N N . ALA A 1 110 ? -12.163 -9.745 -8.844 1.00 98.31 110 ALA A N 1
ATOM 867 C CA . ALA A 1 110 ? -12.817 -10.250 -7.638 1.00 98.31 110 ALA A CA 1
ATOM 868 C C . ALA A 1 110 ? -12.736 -9.266 -6.465 1.00 98.31 110 ALA A C 1
ATOM 870 O O . ALA A 1 110 ? -13.722 -9.096 -5.746 1.00 98.31 110 ALA A O 1
ATOM 871 N N . ILE A 1 111 ? -11.615 -8.554 -6.323 1.00 98.50 111 ILE A N 1
ATOM 872 C CA . ILE A 1 111 ? -11.460 -7.511 -5.302 1.00 98.50 111 ILE A CA 1
ATOM 873 C C . ILE A 1 111 ? -12.064 -6.157 -5.703 1.00 98.50 111 ILE A C 1
ATOM 875 O O . ILE A 1 111 ? -12.012 -5.218 -4.918 1.00 98.50 111 ILE A O 1
ATOM 879 N N . GLY A 1 112 ? -12.631 -6.015 -6.903 1.00 97.75 112 GLY A N 1
ATOM 880 C CA . GLY A 1 112 ? -13.218 -4.756 -7.376 1.00 97.75 112 GLY A CA 1
ATOM 881 C C . GLY A 1 112 ? -12.237 -3.803 -8.073 1.00 97.75 112 GLY A C 1
ATOM 882 O O . GLY A 1 112 ? -12.518 -2.613 -8.200 1.00 97.75 112 GLY A O 1
ATOM 883 N N . GLY A 1 113 ? -11.097 -4.302 -8.563 1.00 97.38 113 GLY A N 1
ATOM 884 C CA . GLY A 1 113 ? -10.107 -3.504 -9.295 1.00 97.38 113 GLY A CA 1
ATOM 885 C C . GLY A 1 113 ? -9.397 -2.499 -8.394 1.00 97.38 113 GLY A C 1
ATOM 886 O O . GLY A 1 113 ? -9.381 -2.671 -7.181 1.00 97.38 113 GLY A O 1
ATOM 887 N N . ALA A 1 114 ? -8.798 -1.457 -8.968 1.00 96.25 114 ALA A N 1
ATOM 888 C CA . ALA A 1 114 ? -8.183 -0.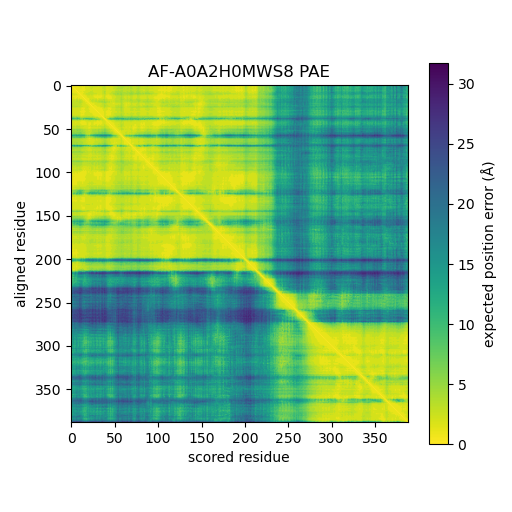348 -8.241 1.00 96.25 114 ALA A CA 1
ATOM 889 C C . ALA A 1 114 ? -9.240 0.590 -7.639 1.00 96.25 114 ALA A C 1
ATOM 891 O O . ALA A 1 114 ? -10.236 0.909 -8.295 1.00 96.25 114 ALA A O 1
ATOM 892 N N . ASP A 1 115 ? -8.982 1.067 -6.422 1.00 95.38 115 ASP A N 1
ATOM 893 C CA . ASP A 1 115 ? -9.855 1.989 -5.695 1.00 95.38 115 ASP A CA 1
ATOM 894 C C . ASP A 1 115 ? -9.853 3.383 -6.344 1.00 95.38 115 ASP A C 1
ATOM 896 O O . ASP A 1 115 ? -8.794 3.965 -6.588 1.00 95.38 115 ASP A O 1
ATOM 900 N N . GLN A 1 116 ? -11.039 3.905 -6.672 1.00 91.81 116 GLN A N 1
ATOM 901 C CA . GLN A 1 116 ? -11.195 5.212 -7.319 1.00 91.81 116 GLN A CA 1
ATOM 902 C C . GLN A 1 116 ? -11.342 6.371 -6.328 1.00 91.81 116 GLN A C 1
ATOM 904 O O . GLN A 1 116 ? -11.458 7.520 -6.756 1.00 91.81 116 GLN A O 1
ATOM 909 N N . HIS A 1 117 ? -11.298 6.085 -5.024 1.00 91.00 117 HIS A N 1
ATOM 910 C CA . HIS A 1 117 ? -11.471 7.088 -3.986 1.00 91.00 117 HIS A CA 1
ATOM 911 C C . HIS A 1 117 ? -10.413 8.199 -4.082 1.00 91.00 117 HIS A C 1
ATOM 913 O O . HIS A 1 117 ? -9.234 7.947 -4.344 1.00 91.00 117 HIS A O 1
ATOM 919 N N . VAL A 1 118 ? -10.825 9.440 -3.800 1.00 84.62 118 VAL A N 1
ATOM 920 C CA . VAL A 1 118 ? -10.000 10.660 -3.939 1.00 84.62 118 VAL A CA 1
ATOM 921 C C . VAL A 1 118 ? -8.679 10.626 -3.159 1.00 84.62 118 VAL A C 1
ATOM 923 O O . VAL A 1 118 ? -7.716 11.291 -3.534 1.00 84.62 118 VAL A O 1
ATOM 926 N N . ASP A 1 119 ? -8.594 9.812 -2.107 1.00 87.06 119 ASP A N 1
ATOM 927 C CA . ASP A 1 119 ? -7.361 9.620 -1.331 1.00 87.06 119 ASP A CA 1
ATOM 928 C C . ASP A 1 119 ? -6.202 9.041 -2.158 1.00 87.06 119 ASP A C 1
ATOM 930 O O . ASP A 1 119 ? -5.045 9.188 -1.766 1.00 87.06 119 ASP A O 1
ATOM 934 N N . TYR A 1 120 ? -6.506 8.400 -3.289 1.00 88.81 120 TYR A N 1
ATOM 935 C CA . TYR A 1 120 ? -5.533 7.854 -4.236 1.00 88.81 120 TYR A CA 1
ATOM 936 C C . TYR A 1 120 ? -5.291 8.781 -5.431 1.00 88.81 120 TYR A C 1
ATOM 938 O O . TYR A 1 120 ? -4.757 8.360 -6.454 1.00 88.81 120 TYR A O 1
ATOM 946 N N . LEU A 1 121 ? -5.675 10.053 -5.338 1.00 84.38 121 LEU A N 1
ATOM 947 C CA . LEU A 1 121 ? -5.277 11.043 -6.326 1.00 84.38 121 LEU A CA 1
ATOM 948 C C . LEU A 1 121 ? -3.817 11.471 -6.101 1.00 84.38 121 LEU A C 1
ATOM 950 O O . LEU A 1 121 ? -3.384 11.710 -4.971 1.00 84.38 121 LEU A O 1
ATOM 954 N N . GLY A 1 122 ? -3.072 11.656 -7.192 1.00 84.00 122 GLY A N 1
ATOM 955 C CA . GLY A 1 122 ? -1.751 12.283 -7.176 1.00 84.00 122 GLY A CA 1
ATOM 956 C C . GLY A 1 122 ? -0.597 11.287 -7.243 1.00 84.00 122 GLY A C 1
ATOM 957 O O . GLY A 1 122 ? -0.570 10.462 -8.144 1.00 84.00 122 GLY A O 1
ATOM 958 N N . HIS A 1 123 ? 0.404 11.421 -6.369 1.00 82.31 123 HIS A N 1
ATOM 959 C CA . HIS A 1 123 ? 1.597 10.556 -6.391 1.00 82.31 123 HIS A CA 1
ATOM 960 C C . HIS A 1 123 ? 1.543 9.405 -5.379 1.00 82.31 123 HIS A C 1
ATOM 962 O O . HIS A 1 123 ? 2.178 8.376 -5.584 1.00 82.31 123 HIS A O 1
ATOM 968 N N . ILE A 1 124 ? 0.770 9.543 -4.295 1.00 82.94 124 ILE A N 1
ATOM 969 C CA . ILE A 1 124 ? 0.602 8.476 -3.295 1.00 82.94 124 ILE A CA 1
ATOM 970 C C . ILE A 1 124 ? -0.533 7.546 -3.734 1.00 82.94 124 ILE A C 1
ATOM 972 O O . ILE A 1 124 ? -1.576 7.429 -3.094 1.00 82.94 124 ILE A O 1
ATOM 976 N N . CYS A 1 125 ? -0.330 6.914 -4.883 1.00 75.56 125 CYS A N 1
ATOM 977 C CA . CYS A 1 125 ? -1.266 5.977 -5.476 1.00 75.56 125 CYS A CA 1
ATOM 978 C C . CYS A 1 125 ? -0.491 4.928 -6.273 1.00 75.56 125 CYS A C 1
ATOM 980 O O . CYS A 1 125 ? 0.102 5.211 -7.309 1.00 75.56 125 CYS A O 1
ATOM 982 N N . GLY A 1 126 ? -0.464 3.702 -5.768 1.00 83.25 126 GLY A N 1
ATOM 983 C CA . GLY A 1 126 ? 0.266 2.607 -6.392 1.00 83.25 126 GLY A CA 1
ATOM 984 C C . GLY A 1 126 ? -0.521 1.307 -6.314 1.00 83.25 126 GLY A C 1
ATOM 985 O O . GLY A 1 126 ? -1.495 1.213 -5.557 1.00 83.25 126 GLY A O 1
ATOM 986 N N . PRO A 1 127 ? -0.103 0.282 -7.067 1.00 91.31 127 PRO A N 1
ATOM 987 C CA . PRO A 1 127 ? -0.751 -1.021 -7.040 1.00 91.31 127 PRO A CA 1
ATOM 988 C C . PRO A 1 127 ? -0.562 -1.763 -5.699 1.00 91.31 127 PRO A C 1
ATOM 990 O O . PRO A 1 127 ? -1.212 -2.789 -5.483 1.00 91.31 127 PRO A O 1
ATOM 993 N N . TYR A 1 128 ? 0.232 -1.235 -4.747 1.00 94.19 128 TYR A N 1
ATOM 994 C CA . TYR A 1 128 ? 0.265 -1.732 -3.358 1.00 94.19 128 TYR A CA 1
ATOM 995 C C . TYR A 1 128 ? -1.112 -1.772 -2.703 1.00 94.19 128 TYR A C 1
ATOM 997 O O . TYR A 1 128 ? -1.396 -2.662 -1.911 1.00 94.19 128 TYR A O 1
ATOM 1005 N N . GLU A 1 129 ? -1.982 -0.818 -3.020 1.00 96.12 129 GLU A N 1
ATOM 1006 C CA . GLU A 1 129 ? -3.318 -0.763 -2.437 1.00 96.12 129 GLU A CA 1
ATOM 1007 C C . GLU A 1 129 ? -4.121 -2.013 -2.815 1.00 96.12 129 GLU A C 1
ATOM 1009 O O . GLU A 1 129 ? -4.655 -2.698 -1.942 1.00 96.12 129 GLU A O 1
ATOM 1014 N N . MET A 1 130 ? -4.099 -2.377 -4.102 1.00 97.88 130 MET A N 1
ATOM 1015 C CA . MET A 1 130 ? -4.684 -3.627 -4.584 1.00 97.88 130 MET A CA 1
ATOM 1016 C C . MET A 1 130 ? -3.970 -4.835 -3.986 1.00 97.88 130 MET A C 1
ATOM 1018 O O . MET A 1 130 ? -4.633 -5.790 -3.609 1.00 97.88 130 MET A O 1
ATOM 1022 N N . THR A 1 131 ? -2.644 -4.786 -3.841 1.00 98.12 131 THR A N 1
ATOM 1023 C CA . THR A 1 131 ? -1.862 -5.861 -3.206 1.00 98.12 131 THR A CA 1
ATOM 1024 C C . THR A 1 131 ? -2.379 -6.165 -1.806 1.00 98.12 131 THR A C 1
ATOM 1026 O O . THR A 1 131 ? -2.633 -7.321 -1.489 1.00 98.12 131 THR A O 1
ATOM 1029 N N . PHE A 1 132 ? -2.615 -5.146 -0.980 1.00 97.75 132 PHE A N 1
ATOM 1030 C CA . PHE A 1 132 ? -3.124 -5.352 0.376 1.00 97.75 132 PHE A CA 1
ATOM 1031 C C . PHE A 1 132 ? -4.523 -5.961 0.381 1.00 97.75 132 PHE A C 1
ATOM 1033 O O . PHE A 1 132 ? -4.806 -6.837 1.194 1.00 97.75 132 PHE A O 1
ATOM 1040 N N . ARG A 1 133 ? -5.384 -5.555 -0.554 1.00 98.44 133 ARG A N 1
ATOM 1041 C CA . ARG A 1 133 ? -6.724 -6.137 -0.688 1.00 98.44 133 ARG A CA 1
ATOM 1042 C C . ARG A 1 133 ? -6.704 -7.556 -1.255 1.00 98.44 133 ARG A C 1
ATOM 1044 O O . ARG A 1 133 ? -7.501 -8.371 -0.810 1.00 98.44 133 ARG A O 1
ATOM 1051 N N . LEU A 1 134 ? -5.778 -7.879 -2.160 1.00 98.62 134 LEU A N 1
ATOM 1052 C CA . LEU A 1 134 ? -5.535 -9.247 -2.639 1.00 98.62 134 LEU A CA 1
ATOM 1053 C C . LEU A 1 134 ? -5.028 -10.143 -1.504 1.00 98.62 134 LEU A C 1
ATOM 1055 O O . LEU A 1 134 ? -5.498 -11.266 -1.358 1.00 98.62 134 LEU A O 1
ATOM 1059 N N . VAL A 1 135 ? -4.136 -9.633 -0.650 1.00 98.25 135 VAL A N 1
ATOM 1060 C CA . VAL A 1 135 ? -3.689 -10.355 0.550 1.00 98.25 135 VAL A CA 1
ATOM 1061 C C . VAL A 1 135 ? -4.856 -10.611 1.502 1.00 98.25 135 VAL A C 1
ATOM 1063 O O . VAL A 1 135 ? -5.060 -11.743 1.931 1.00 98.25 135 VAL A O 1
ATOM 1066 N N . ASN A 1 136 ? -5.689 -9.600 1.761 1.00 98.06 136 ASN A N 1
ATOM 1067 C 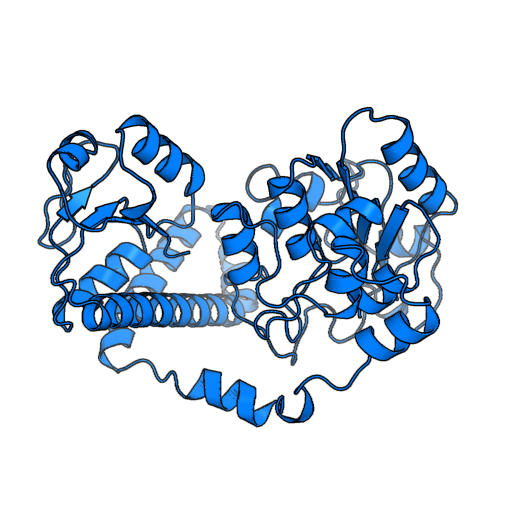CA . ASN A 1 136 ? -6.912 -9.765 2.555 1.00 98.06 136 ASN A CA 1
ATOM 1068 C C . ASN A 1 136 ? -7.914 -10.740 1.909 1.00 98.06 136 ASN A C 1
ATOM 1070 O O . ASN A 1 136 ? -8.681 -11.394 2.611 1.00 98.06 136 ASN A O 1
ATOM 1074 N N . PHE A 1 137 ? -7.912 -10.841 0.578 1.00 97.94 137 PHE A N 1
ATOM 1075 C CA . PHE A 1 137 ? -8.715 -11.795 -0.189 1.00 97.94 137 PHE A CA 1
ATOM 1076 C C . PHE A 1 137 ? -8.173 -13.235 -0.111 1.00 97.94 137 PHE A C 1
ATOM 1078 O O . PHE A 1 137 ? -8.876 -14.171 -0.482 1.00 97.94 137 PHE A O 1
ATOM 1085 N N . GLY A 1 138 ? -6.962 -13.426 0.421 1.00 97.88 138 GLY A N 1
ATOM 1086 C CA . GLY A 1 138 ? -6.346 -14.732 0.654 1.00 97.88 138 GLY A CA 1
ATOM 1087 C C . GLY A 1 138 ? -5.146 -15.045 -0.239 1.00 97.88 138 GLY A C 1
ATOM 1088 O O . GLY A 1 138 ? -4.644 -16.166 -0.183 1.00 97.88 138 GLY A O 1
ATOM 1089 N N . LEU A 1 139 ? -4.674 -14.093 -1.050 1.00 98.19 139 LEU A N 1
ATOM 1090 C CA . LEU A 1 139 ? -3.474 -14.281 -1.866 1.00 98.19 139 LEU A CA 1
ATOM 1091 C C . LEU A 1 139 ? -2.208 -14.035 -1.046 1.00 98.19 139 LEU A C 1
ATOM 1093 O O . LEU A 1 139 ? -2.191 -13.305 -0.055 1.00 98.19 139 LEU A O 1
ATOM 1097 N N . LYS A 1 140 ? -1.103 -14.613 -1.505 1.00 98.12 140 LYS A N 1
ATOM 1098 C CA . LYS A 1 140 ? 0.213 -14.390 -0.919 1.00 98.12 140 LYS A CA 1
ATOM 1099 C C . LYS A 1 140 ? 0.952 -13.265 -1.630 1.00 98.12 140 LYS A C 1
ATOM 1101 O O . LYS A 1 140 ? 1.063 -13.258 -2.853 1.00 98.12 140 LYS A O 1
ATOM 1106 N N . GLU A 1 141 ? 1.507 -12.345 -0.850 1.00 97.50 141 GLU A N 1
ATOM 1107 C CA . GLU A 1 141 ? 2.442 -11.337 -1.346 1.00 97.50 141 GLU A CA 1
ATOM 1108 C C . GLU A 1 141 ? 3.806 -11.983 -1.626 1.00 97.50 141 GLU A C 1
ATOM 1110 O O . GLU A 1 141 ? 4.434 -12.543 -0.722 1.00 97.50 141 GLU A O 1
ATOM 1115 N N . VAL A 1 142 ? 4.258 -11.920 -2.878 1.00 97.56 142 VAL A N 1
ATOM 1116 C CA . VAL A 1 142 ? 5.535 -12.483 -3.328 1.00 97.56 142 VAL A CA 1
ATOM 1117 C C . VAL A 1 142 ? 6.360 -11.391 -3.994 1.00 97.56 142 VAL A C 1
ATOM 1119 O O . VAL A 1 142 ? 5.857 -10.642 -4.822 1.00 97.56 142 VAL A O 1
ATOM 1122 N N . TRP A 1 143 ? 7.645 -11.333 -3.654 1.00 97.62 143 TRP A N 1
ATOM 1123 C CA . TRP A 1 143 ? 8.625 -10.467 -4.302 1.00 97.62 143 TRP A CA 1
ATOM 1124 C C . TRP A 1 143 ? 9.628 -11.333 -5.052 1.00 97.62 143 TRP A C 1
ATOM 1126 O O . TRP A 1 143 ? 10.238 -12.208 -4.435 1.00 97.62 143 TRP A O 1
ATOM 1136 N N . SER A 1 144 ? 9.788 -11.092 -6.355 1.00 95.94 144 SER A N 1
ATOM 1137 C CA . SER A 1 144 ? 10.803 -11.772 -7.163 1.00 95.94 144 SER A CA 1
ATOM 1138 C C . SER A 1 144 ? 12.198 -11.416 -6.659 1.00 95.94 144 SER A C 1
ATOM 1140 O O . SER A 1 144 ? 12.497 -10.249 -6.400 1.00 95.94 144 SER A O 1
ATOM 1142 N N . ASP A 1 145 ? 13.060 -12.421 -6.531 1.00 93.38 145 ASP A N 1
ATOM 1143 C CA . ASP A 1 145 ? 14.475 -12.246 -6.212 1.00 93.38 145 ASP A CA 1
ATOM 1144 C C . ASP A 1 145 ? 15.399 -12.422 -7.426 1.00 93.38 145 ASP A C 1
ATOM 1146 O O . ASP A 1 145 ? 16.608 -12.230 -7.294 1.00 93.38 145 ASP A O 1
ATOM 1150 N N . ASN A 1 146 ? 14.830 -12.737 -8.597 1.00 90.69 146 ASN A N 1
ATOM 1151 C CA . ASN A 1 146 ? 15.577 -13.100 -9.805 1.00 90.69 146 ASN A CA 1
ATOM 1152 C C . ASN A 1 146 ? 15.358 -12.152 -10.991 1.00 90.69 146 ASN A C 1
ATOM 1154 O O . ASN A 1 146 ? 16.147 -12.182 -11.933 1.00 90.69 146 ASN A O 1
ATOM 1158 N N . GLU A 1 147 ? 14.310 -11.326 -10.971 1.00 95.75 147 GLU A N 1
ATOM 1159 C CA . GLU A 1 147 ? 14.014 -10.374 -12.045 1.00 95.75 147 GLU A CA 1
ATOM 1160 C C . GLU A 1 147 ? 13.762 -8.978 -11.478 1.00 95.75 147 GLU A C 1
ATOM 1162 O O . GLU A 1 147 ? 13.112 -8.823 -10.443 1.00 95.75 147 GLU A O 1
ATOM 1167 N N . PHE A 1 148 ? 14.272 -7.968 -12.184 1.00 96.62 148 PHE A N 1
ATOM 1168 C CA . PHE A 1 148 ? 14.251 -6.575 -11.756 1.00 96.62 148 PHE A CA 1
ATOM 1169 C C . PHE A 1 148 ? 13.898 -5.647 -12.914 1.00 96.62 148 PHE A C 1
ATOM 1171 O O . PHE A 1 148 ? 14.222 -5.910 -14.073 1.00 96.62 148 PHE A O 1
ATOM 1178 N N . LEU A 1 149 ? 13.293 -4.511 -12.584 1.00 96.56 149 LEU A N 1
ATOM 1179 C CA . LEU A 1 149 ? 13.122 -3.405 -13.523 1.00 96.56 149 LEU A CA 1
ATOM 1180 C C . LEU A 1 149 ? 14.332 -2.482 -13.448 1.00 96.56 149 LEU A C 1
ATOM 1182 O O . LEU A 1 149 ? 14.931 -2.332 -12.388 1.00 96.56 149 LEU A O 1
ATOM 1186 N N . TYR A 1 150 ? 14.699 -1.851 -14.559 1.00 95.00 150 TYR A N 1
ATOM 1187 C CA . TYR A 1 150 ? 15.831 -0.928 -14.600 1.00 95.00 150 TYR A CA 1
ATOM 1188 C C . TYR A 1 150 ? 15.341 0.460 -14.975 1.00 95.00 150 TYR A C 1
ATOM 1190 O O . TYR A 1 150 ? 14.873 0.685 -16.089 1.00 95.00 150 TYR A O 1
ATOM 1198 N N . HIS A 1 151 ? 15.457 1.393 -14.039 1.00 92.94 151 HIS A N 1
ATOM 1199 C CA . HIS A 1 151 ? 14.890 2.728 -14.158 1.00 92.94 151 HIS A CA 1
ATOM 1200 C C . HIS A 1 151 ? 15.970 3.787 -14.268 1.00 92.94 151 HIS A C 1
ATOM 1202 O O . HIS A 1 151 ? 16.944 3.822 -13.503 1.00 92.94 151 HIS A O 1
ATOM 1208 N N . THR A 1 152 ? 15.800 4.655 -15.258 1.00 90.62 152 THR A N 1
ATOM 1209 C CA . THR A 1 152 ? 16.687 5.791 -15.477 1.00 90.62 152 THR A CA 1
ATOM 1210 C C . THR A 1 152 ? 16.115 7.035 -14.825 1.00 90.62 152 THR A C 1
ATOM 1212 O O . THR A 1 152 ? 14.918 7.296 -14.897 1.00 90.62 152 THR A O 1
ATOM 1215 N N . TRP A 1 153 ? 16.986 7.856 -14.246 1.00 90.25 153 TRP A N 1
ATOM 1216 C CA . TRP A 1 153 ? 16.574 9.116 -13.643 1.00 90.25 153 TRP A CA 1
ATOM 1217 C C . TRP A 1 153 ? 15.745 9.981 -14.606 1.00 90.25 153 TRP A C 1
ATOM 1219 O O . TRP A 1 153 ? 16.162 10.227 -15.735 1.00 90.25 153 TRP A O 1
ATOM 1229 N N . HIS A 1 154 ? 14.640 10.548 -14.118 1.00 87.06 154 HIS A N 1
ATOM 1230 C CA . HIS A 1 154 ? 13.888 11.601 -1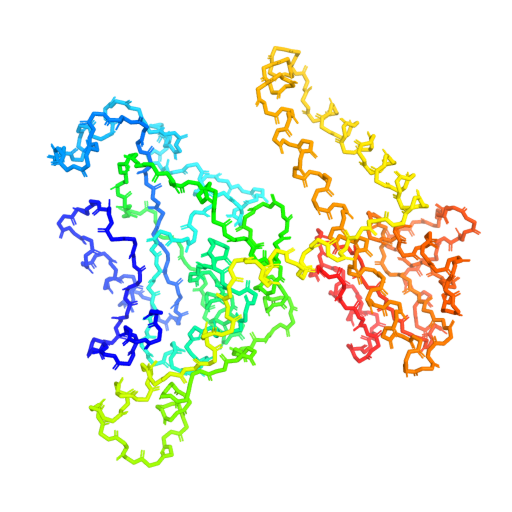4.802 1.00 87.06 154 HIS A CA 1
ATOM 1231 C C . HIS A 1 154 ? 13.446 12.707 -13.822 1.00 87.06 154 HIS A C 1
ATOM 1233 O O . HIS A 1 154 ? 13.372 12.492 -12.603 1.00 87.06 154 HIS A O 1
ATOM 1239 N N . PRO A 1 155 ? 13.133 13.925 -14.313 1.00 85.25 155 PRO A N 1
ATOM 1240 C CA . PRO A 1 155 ? 12.526 14.966 -13.493 1.00 85.25 155 PRO A CA 1
ATOM 1241 C C . PRO A 1 155 ? 11.211 14.479 -12.872 1.00 85.25 155 PRO A C 1
ATOM 1243 O O . PRO A 1 155 ? 10.379 13.887 -13.552 1.00 85.25 155 PRO A O 1
ATOM 1246 N N . GLY A 1 156 ? 11.010 14.749 -11.581 1.00 77.12 156 GLY A N 1
ATOM 1247 C CA . GLY A 1 156 ? 9.764 14.403 -10.888 1.00 77.12 156 GLY A CA 1
ATOM 1248 C C . GLY A 1 156 ? 9.650 12.955 -10.400 1.00 77.12 156 GLY A C 1
ATOM 1249 O O . GLY A 1 156 ? 8.599 12.620 -9.868 1.00 77.12 156 GLY A O 1
ATOM 1250 N N . THR A 1 157 ? 10.708 12.135 -10.499 1.00 74.88 157 THR A N 1
ATOM 1251 C CA . THR A 1 157 ? 10.730 10.729 -10.021 1.00 74.88 157 THR A CA 1
ATOM 1252 C C . THR A 1 157 ? 10.270 10.546 -8.564 1.00 74.88 157 THR A C 1
ATOM 1254 O O . THR A 1 157 ? 9.692 9.522 -8.233 1.00 74.88 157 THR A O 1
ATOM 1257 N N . ASP A 1 158 ? 10.411 11.567 -7.708 1.00 71.38 158 ASP A N 1
ATOM 1258 C CA . ASP A 1 158 ? 9.966 11.522 -6.303 1.00 71.38 158 ASP A CA 1
ATOM 1259 C C . ASP A 1 158 ? 8.627 12.257 -6.055 1.00 71.38 158 ASP A C 1
ATOM 1261 O O . ASP A 1 158 ? 8.360 12.732 -4.948 1.00 71.38 158 ASP A O 1
ATOM 1265 N N . GLY A 1 159 ? 7.827 12.482 -7.104 1.00 74.56 159 GLY A N 1
ATOM 1266 C CA . GLY A 1 159 ? 6.516 13.134 -6.998 1.00 74.56 159 GLY A CA 1
ATOM 1267 C C . GLY A 1 159 ? 6.562 14.616 -6.635 1.00 74.56 159 GLY A C 1
ATOM 1268 O O . GLY A 1 159 ? 5.579 15.182 -6.150 1.00 74.56 159 GLY A O 1
ATOM 1269 N N . LYS A 1 160 ? 7.711 15.272 -6.826 1.00 73.06 160 LYS A N 1
ATOM 1270 C CA . LYS A 1 160 ? 7.896 16.676 -6.451 1.00 73.06 160 LYS A CA 1
ATOM 1271 C C . LYS A 1 160 ? 6.921 17.577 -7.217 1.00 73.06 160 LYS A C 1
ATOM 1273 O O . LYS A 1 160 ? 7.028 17.709 -8.431 1.00 73.06 160 LYS A O 1
ATOM 1278 N N . GLY A 1 161 ? 6.052 18.266 -6.479 1.00 70.62 161 GLY A N 1
ATOM 1279 C CA . GLY A 1 161 ? 5.041 19.168 -7.044 1.00 70.62 161 GLY A CA 1
ATOM 1280 C C . GLY A 1 161 ? 3.708 18.491 -7.366 1.00 70.62 161 GLY A C 1
ATOM 1281 O O . GLY A 1 161 ? 2.794 19.173 -7.817 1.00 70.62 161 GLY A O 1
ATOM 1282 N N . ASN A 1 162 ? 3.577 17.189 -7.100 1.00 76.31 162 ASN A N 1
ATOM 1283 C CA . ASN A 1 162 ? 2.311 16.481 -7.229 1.00 76.31 162 ASN A CA 1
ATOM 1284 C C . ASN A 1 162 ? 1.475 16.633 -5.956 1.00 76.31 162 ASN A C 1
ATOM 1286 O O . ASN A 1 162 ? 2.008 16.767 -4.851 1.00 76.31 162 ASN A O 1
ATOM 1290 N N . TYR A 1 163 ? 0.154 16.551 -6.110 1.00 80.44 163 TYR A N 1
ATOM 1291 C CA . TYR A 1 163 ? -0.734 16.340 -4.974 1.00 80.44 163 TYR A CA 1
ATOM 1292 C C . TYR A 1 163 ? -0.379 15.014 -4.287 1.00 80.44 163 TYR A C 1
ATOM 1294 O O . TYR A 1 163 ? -0.110 14.005 -4.946 1.00 80.44 163 TYR A O 1
ATOM 1302 N N . LEU A 1 164 ? -0.361 15.029 -2.957 1.00 81.44 164 LEU A N 1
ATOM 1303 C CA . LEU A 1 164 ? -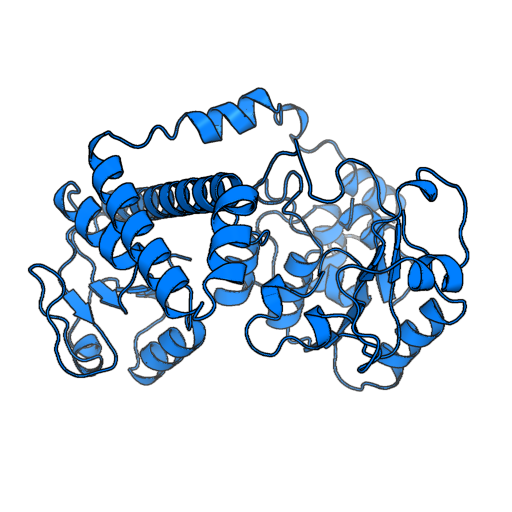0.176 13.844 -2.131 1.00 81.44 164 LEU A CA 1
ATOM 1304 C C . LEU A 1 164 ? -1.473 13.643 -1.349 1.00 81.44 164 LEU A C 1
ATOM 1306 O O . LEU A 1 164 ? -1.814 14.472 -0.498 1.00 81.44 164 LEU A O 1
ATOM 1310 N N . GLY A 1 165 ? -2.197 12.566 -1.657 1.00 83.00 165 GLY A N 1
ATOM 1311 C CA . GLY A 1 165 ? -3.323 12.118 -0.843 1.00 83.00 165 GLY A CA 1
ATOM 1312 C C . GLY A 1 165 ? -2.891 11.737 0.583 1.00 83.00 165 GLY A C 1
ATOM 1313 O O . GLY A 1 165 ? -1.696 11.746 0.893 1.00 83.00 165 GLY A O 1
ATOM 1314 N N . PRO A 1 166 ? -3.832 11.416 1.489 1.00 82.88 166 PRO A N 1
ATOM 1315 C CA . PRO A 1 166 ? -3.529 11.048 2.872 1.00 82.88 166 PRO A CA 1
ATOM 1316 C C . PRO A 1 166 ? -2.473 9.943 2.983 1.00 82.88 166 PRO A C 1
ATOM 1318 O O . PRO A 1 166 ? -2.685 8.807 2.560 1.00 82.88 166 PRO A O 1
ATOM 1321 N N . HIS A 1 167 ? -1.340 10.257 3.606 1.00 85.94 167 HIS A N 1
ATOM 1322 C CA . HIS A 1 167 ? -0.194 9.358 3.672 1.00 85.94 167 HIS A CA 1
ATOM 1323 C C . HIS A 1 167 ? 0.440 9.338 5.062 1.00 85.94 167 HIS A C 1
ATOM 1325 O O . HIS A 1 167 ? 0.121 10.134 5.943 1.00 85.94 167 HIS A O 1
ATOM 1331 N N . ASP A 1 168 ? 1.311 8.369 5.285 1.00 79.75 168 ASP A N 1
ATOM 1332 C CA . ASP A 1 168 ? 1.930 8.071 6.574 1.00 79.75 168 ASP A CA 1
ATOM 1333 C C . ASP A 1 168 ? 3.275 8.777 6.836 1.00 79.75 168 ASP A C 1
ATOM 1335 O O . ASP A 1 168 ? 3.951 8.478 7.821 1.00 79.75 168 ASP A O 1
ATOM 1339 N N . GLY A 1 169 ? 3.651 9.716 5.966 1.00 79.75 169 GLY A N 1
ATOM 1340 C CA . GLY A 1 169 ? 4.951 10.400 5.969 1.00 79.75 169 GLY A CA 1
ATOM 1341 C C . GLY A 1 169 ? 6.086 9.645 5.252 1.00 79.75 169 GLY A C 1
ATOM 1342 O O . GLY A 1 169 ? 7.117 10.250 4.925 1.00 79.75 169 GLY A O 1
ATOM 1343 N N . PHE A 1 170 ? 5.879 8.370 4.922 1.00 82.81 170 PHE A N 1
ATOM 1344 C CA . PHE A 1 170 ? 6.839 7.456 4.294 1.00 82.81 170 PHE A CA 1
ATOM 1345 C C . PHE A 1 170 ? 6.381 6.997 2.902 1.00 82.81 170 PHE A C 1
ATOM 1347 O O . PHE A 1 170 ? 6.766 5.940 2.424 1.00 82.81 170 PHE A O 1
ATOM 1354 N N . ASN A 1 171 ? 5.619 7.858 2.219 1.00 83.38 171 ASN A N 1
ATOM 1355 C CA . ASN A 1 171 ? 5.090 7.660 0.867 1.00 83.38 171 ASN A CA 1
ATOM 1356 C C . ASN A 1 171 ? 4.085 6.502 0.719 1.00 83.38 171 ASN A C 1
ATOM 1358 O O . ASN A 1 171 ? 3.798 6.098 -0.406 1.00 83.38 171 ASN A O 1
ATOM 1362 N N . MET A 1 172 ? 3.475 6.037 1.814 1.00 88.50 172 MET A N 1
ATOM 1363 C CA . MET A 1 172 ? 2.394 5.051 1.761 1.00 88.50 172 MET A CA 1
ATOM 1364 C C . MET A 1 172 ? 1.048 5.687 2.096 1.00 88.50 172 MET A C 1
ATOM 1366 O O . MET A 1 172 ? 0.913 6.449 3.059 1.00 88.50 172 MET A O 1
ATOM 1370 N N . SER A 1 173 ? 0.023 5.375 1.296 1.00 91.69 173 SER A N 1
ATOM 1371 C CA . SER A 1 173 ? -1.339 5.855 1.546 1.00 91.69 173 SER A CA 1
ATOM 1372 C C . SER A 1 173 ? -1.841 5.306 2.877 1.00 91.69 173 SER A C 1
ATOM 1374 O O . SER A 1 173 ? -1.946 4.093 3.067 1.00 91.69 173 SER A O 1
ATOM 1376 N N . SER A 1 174 ? -2.235 6.194 3.789 1.00 86.81 174 SER A N 1
ATOM 1377 C CA . SER A 1 174 ? -2.860 5.769 5.046 1.00 86.81 174 SER A CA 1
ATOM 1378 C C . SER A 1 174 ? -4.174 5.027 4.809 1.00 86.81 174 SER A C 1
ATOM 1380 O O . SER A 1 174 ? -4.559 4.187 5.618 1.00 86.81 174 SER A O 1
ATOM 1382 N N . THR A 1 175 ? -4.861 5.326 3.708 1.00 89.31 175 THR A N 1
ATOM 1383 C CA . THR A 1 175 ? -6.113 4.671 3.322 1.00 89.31 175 THR A CA 1
ATOM 1384 C C . THR A 1 175 ? -5.855 3.239 2.845 1.00 89.31 175 THR A C 1
ATOM 1386 O O . THR A 1 175 ? -6.601 2.328 3.210 1.00 89.31 175 THR A O 1
ATOM 1389 N N . ALA A 1 176 ? -4.742 2.994 2.138 1.00 94.44 176 ALA A N 1
ATOM 1390 C CA . ALA A 1 176 ? -4.291 1.638 1.807 1.00 94.44 176 ALA A CA 1
ATOM 1391 C C . ALA A 1 176 ? -3.852 0.852 3.051 1.00 94.44 176 ALA A C 1
ATOM 1393 O O . ALA A 1 176 ? -4.255 -0.297 3.224 1.00 94.44 176 ALA A O 1
ATOM 1394 N N . LEU A 1 177 ? -3.086 1.475 3.955 1.00 91.56 177 LEU A N 1
ATOM 1395 C CA . LEU A 1 177 ? -2.706 0.851 5.230 1.00 91.56 177 LEU A CA 1
ATOM 1396 C C . LEU A 1 177 ? -3.943 0.489 6.064 1.00 91.56 177 LEU A C 1
ATOM 1398 O O . LEU A 1 177 ? -4.012 -0.592 6.647 1.00 91.56 177 LEU A O 1
ATOM 1402 N N . GLY A 1 178 ? -4.958 1.358 6.055 1.00 86.19 178 GLY A N 1
ATOM 1403 C CA . GLY A 1 178 ? -6.271 1.077 6.625 1.00 86.19 178 GLY A CA 1
ATOM 1404 C C . GLY A 1 178 ? -6.930 -0.153 6.008 1.00 86.19 178 GLY A C 1
ATOM 1405 O O . GLY A 1 178 ? -7.473 -0.974 6.745 1.00 86.19 178 GLY A O 1
ATOM 1406 N N . ALA A 1 179 ? -6.846 -0.326 4.685 1.00 91.75 179 ALA A N 1
ATOM 1407 C CA . ALA A 1 179 ? -7.371 -1.508 4.004 1.00 91.75 179 ALA A CA 1
ATOM 1408 C C . ALA A 1 179 ? -6.704 -2.793 4.507 1.00 91.75 179 ALA A C 1
ATOM 1410 O O . ALA A 1 179 ? -7.404 -3.705 4.943 1.00 91.75 179 ALA A O 1
ATOM 1411 N N . ARG A 1 180 ? -5.362 -2.825 4.526 1.00 91.81 180 ARG A N 1
ATOM 1412 C CA . ARG A 1 180 ? -4.576 -3.957 5.048 1.00 91.81 180 ARG A CA 1
ATOM 1413 C C . ARG A 1 180 ? -4.988 -4.300 6.477 1.00 91.81 180 ARG A C 1
ATOM 1415 O O . ARG A 1 180 ? -5.219 -5.451 6.806 1.00 91.81 180 ARG A O 1
ATOM 1422 N N . HIS A 1 181 ? -5.139 -3.281 7.315 1.00 83.94 181 HIS A N 1
ATOM 1423 C CA . HIS A 1 181 ? -5.415 -3.479 8.729 1.00 83.94 181 HIS A CA 1
ATOM 1424 C C . HIS A 1 181 ? -6.849 -3.916 9.052 1.00 83.94 181 HIS A C 1
ATOM 1426 O O . HIS A 1 181 ? -7.082 -4.657 10.003 1.00 83.94 181 HIS A O 1
ATOM 1432 N N . THR A 1 182 ? -7.817 -3.415 8.290 1.00 81.81 182 THR A N 1
ATOM 1433 C CA . THR A 1 182 ? -9.245 -3.708 8.494 1.00 81.81 182 THR A CA 1
ATOM 1434 C C . THR A 1 182 ? -9.709 -4.945 7.735 1.00 81.81 182 THR A C 1
ATOM 1436 O O . THR A 1 182 ? -10.906 -5.216 7.712 1.00 81.81 182 THR A O 1
ATOM 1439 N N . GLU A 1 183 ? -8.781 -5.669 7.098 1.00 91.94 183 GLU A N 1
ATOM 1440 C CA . GLU A 1 183 ? -9.070 -6.816 6.232 1.00 91.94 183 GLU A CA 1
ATOM 1441 C C . GLU A 1 183 ? -10.066 -6.458 5.106 1.00 91.94 183 GLU A C 1
ATOM 1443 O O . GLU A 1 183 ? -10.803 -7.297 4.590 1.00 91.94 183 GLU A O 1
ATOM 1448 N N . ARG A 1 184 ? -10.108 -5.178 4.700 1.00 95.94 184 ARG A N 1
ATOM 1449 C CA . ARG A 1 184 ? -10.995 -4.706 3.633 1.00 95.94 184 ARG A CA 1
ATOM 1450 C C . ARG A 1 184 ? -10.554 -5.322 2.308 1.00 95.94 184 ARG A C 1
ATOM 1452 O O . ARG A 1 184 ? -9.389 -5.211 1.939 1.00 95.94 184 ARG A O 1
ATOM 1459 N N . ILE A 1 185 ? -11.496 -5.920 1.582 1.00 98.31 185 ILE A N 1
ATOM 1460 C CA . ILE A 1 185 ? -11.261 -6.545 0.267 1.00 98.31 185 ILE A CA 1
ATOM 1461 C C . ILE A 1 185 ? -11.731 -5.636 -0.879 1.00 98.31 185 ILE A C 1
ATOM 1463 O O . ILE A 1 185 ? -11.067 -5.521 -1.906 1.00 98.31 185 ILE A O 1
ATOM 1467 N N . PHE A 1 186 ? -12.860 -4.951 -0.704 1.00 98.06 186 PHE A N 1
ATOM 1468 C CA . PHE A 1 186 ? -13.446 -4.102 -1.743 1.00 98.06 186 PHE A CA 1
ATOM 1469 C C . PHE A 1 186 ? -12.919 -2.664 -1.683 1.00 98.06 186 PHE A C 1
ATOM 1471 O O . PHE A 1 186 ? -12.593 -2.185 -0.590 1.00 98.06 186 PHE A O 1
ATOM 1478 N N . PRO A 1 187 ? -12.837 -1.953 -2.822 1.00 97.00 187 PRO A N 1
ATOM 1479 C CA . PRO A 1 187 ? -12.491 -0.536 -2.840 1.00 97.00 187 PRO A CA 1
ATOM 1480 C C . PRO A 1 187 ? -13.532 0.296 -2.071 1.00 97.00 187 PRO A C 1
ATOM 1482 O O . PRO A 1 187 ? -14.681 -0.118 -1.910 1.00 97.00 187 PRO A O 1
ATOM 1485 N N . LEU A 1 188 ? -13.130 1.473 -1.593 1.00 94.25 188 LEU A N 1
ATOM 1486 C CA . LEU A 1 188 ? -14.051 2.480 -1.068 1.00 94.25 188 LEU A CA 1
ATOM 1487 C C . LEU A 1 188 ? -14.932 3.029 -2.193 1.00 94.25 188 LEU A C 1
ATOM 1489 O O . LEU A 1 188 ? -16.119 3.269 -1.981 1.00 94.25 188 LEU A O 1
ATOM 1493 N N . GLU A 1 189 ? -14.357 3.179 -3.386 1.00 93.00 189 GLU A N 1
ATOM 1494 C CA . GLU A 1 189 ? -15.075 3.557 -4.596 1.00 93.00 189 GLU A CA 1
ATOM 1495 C C . GLU A 1 189 ? -14.739 2.582 -5.736 1.00 93.00 189 GLU A C 1
ATOM 1497 O O . GLU A 1 189 ? -13.656 2.623 -6.325 1.00 93.00 189 GLU A O 1
ATOM 1502 N N . GLU A 1 190 ? -15.662 1.658 -6.021 1.00 94.69 190 GLU A N 1
ATOM 1503 C CA . GLU A 1 190 ? -15.518 0.670 -7.097 1.00 94.69 190 GLU A CA 1
ATOM 1504 C C . GLU A 1 190 ? -15.866 1.273 -8.458 1.00 94.69 190 GLU A C 1
ATOM 1506 O O . GLU A 1 190 ? -16.881 1.954 -8.613 1.00 94.69 190 GLU A O 1
ATOM 1511 N N . ASN A 1 191 ? -15.073 0.951 -9.482 1.00 93.81 191 ASN A N 1
ATOM 1512 C CA . ASN A 1 191 ? -15.411 1.351 -10.841 1.00 93.81 191 ASN A CA 1
ATOM 1513 C C . ASN A 1 191 ? -16.636 0.571 -11.369 1.00 93.81 191 ASN A C 1
ATOM 1515 O O . ASN A 1 191 ? -16.620 -0.663 -11.324 1.00 93.81 191 ASN A O 1
ATOM 1519 N N . PRO A 1 192 ? -17.645 1.231 -11.972 1.00 92.38 192 PRO A N 1
ATOM 1520 C CA . PRO A 1 192 ? -18.851 0.559 -12.469 1.00 92.38 192 PRO A CA 1
ATOM 1521 C C . PRO A 1 192 ? -18.603 -0.570 -13.484 1.00 92.38 192 PRO A C 1
ATOM 1523 O O . PRO A 1 192 ? -19.318 -1.576 -13.480 1.00 92.38 192 PRO A O 1
ATOM 1526 N N . ALA A 1 193 ? -17.583 -0.444 -14.341 1.00 93.94 193 ALA A N 1
ATOM 1527 C CA . ALA A 1 193 ? -17.244 -1.487 -15.308 1.00 93.94 193 ALA A CA 1
ATOM 1528 C C . ALA A 1 193 ? -16.633 -2.716 -14.618 1.00 93.94 193 ALA A C 1
ATOM 1530 O O . ALA A 1 193 ? -16.956 -3.852 -14.969 1.00 93.94 193 ALA A O 1
ATOM 1531 N N . ILE A 1 194 ? -15.790 -2.503 -13.600 1.00 95.81 194 ILE A N 1
ATOM 1532 C CA . ILE A 1 194 ? -15.242 -3.599 -12.793 1.00 95.81 194 ILE A CA 1
ATOM 1533 C C . ILE A 1 194 ? -16.348 -4.273 -11.979 1.00 95.81 194 ILE A C 1
ATOM 1535 O O . ILE A 1 194 ? -16.446 -5.499 -12.007 1.00 95.81 194 ILE A O 1
ATOM 1539 N N . PHE A 1 195 ? -17.230 -3.496 -11.345 1.00 95.12 195 PHE A N 1
ATOM 1540 C CA . PHE A 1 195 ? -18.401 -4.024 -10.644 1.00 95.12 195 PHE A CA 1
ATOM 1541 C C . PHE A 1 195 ? -19.245 -4.923 -11.558 1.00 95.12 195 PHE A C 1
ATOM 1543 O O . PHE A 1 195 ? -19.637 -6.026 -11.168 1.00 95.12 195 PHE A O 1
ATOM 1550 N N . SER A 1 196 ? -19.486 -4.487 -12.797 1.00 94.25 196 SER A N 1
ATOM 1551 C CA . SER A 1 196 ? -20.248 -5.258 -13.787 1.00 94.25 196 SER A CA 1
ATOM 1552 C C . SER A 1 196 ? -19.547 -6.570 -14.158 1.00 94.25 196 SER A C 1
ATOM 1554 O O . SER A 1 196 ? -20.182 -7.624 -14.176 1.00 94.25 196 SER A O 1
ATOM 1556 N N . LEU A 1 197 ? -18.225 -6.535 -14.375 1.00 94.25 197 LEU A N 1
ATOM 1557 C CA . LEU A 1 197 ? -17.414 -7.736 -14.610 1.00 94.25 197 LEU A CA 1
ATOM 1558 C C . LEU A 1 197 ? -17.452 -8.708 -13.422 1.00 94.25 197 LEU A C 1
ATOM 1560 O O . LEU A 1 197 ? -17.614 -9.912 -13.616 1.00 94.25 197 LEU A O 1
ATOM 1564 N N . ARG A 1 198 ? -17.316 -8.191 -12.198 1.00 95.69 198 ARG A N 1
ATOM 1565 C CA . ARG A 1 198 ? -17.253 -8.979 -10.961 1.00 95.69 198 ARG A CA 1
ATOM 1566 C C . ARG A 1 198 ? -18.582 -9.649 -10.633 1.00 95.69 198 ARG A C 1
ATOM 1568 O O . ARG A 1 198 ? -18.615 -10.820 -10.266 1.00 95.69 198 ARG A O 1
ATOM 1575 N N . THR A 1 199 ? -19.680 -8.911 -10.758 1.00 94.19 199 THR A N 1
ATOM 1576 C CA . THR A 1 199 ? -21.023 -9.397 -10.406 1.00 94.19 199 THR A CA 1
ATOM 1577 C C . THR A 1 199 ? -21.684 -10.203 -11.519 1.00 94.19 199 THR A C 1
ATOM 1579 O O . THR A 1 199 ? -22.688 -10.866 -11.265 1.00 94.19 199 THR A O 1
ATOM 1582 N N . LYS A 1 200 ? -21.130 -10.167 -12.741 1.00 88.69 200 LYS A N 1
ATOM 1583 C CA . LYS A 1 200 ? -21.705 -10.798 -13.941 1.00 88.69 200 LYS A CA 1
ATOM 1584 C C . LYS A 1 200 ? -23.149 -10.344 -14.205 1.00 88.69 200 LYS A C 1
ATOM 1586 O O . LYS A 1 200 ? -23.945 -11.077 -14.790 1.00 88.69 200 LYS A O 1
ATOM 1591 N N . VAL A 1 201 ? -23.501 -9.141 -13.744 1.00 72.75 201 VAL A N 1
ATOM 1592 C CA . VAL A 1 201 ? -24.824 -8.551 -13.949 1.00 72.75 201 VAL A CA 1
ATOM 1593 C C . VAL A 1 201 ? -24.877 -8.023 -15.377 1.00 72.75 201 VAL A C 1
ATOM 1595 O O . VAL A 1 201 ? -24.308 -6.980 -15.688 1.00 72.75 201 VAL A O 1
ATOM 1598 N N . ASN A 1 202 ? -25.602 -8.761 -16.219 1.00 66.38 202 ASN A N 1
ATOM 1599 C CA . ASN A 1 202 ? -25.734 -8.581 -17.665 1.00 66.38 202 ASN A CA 1
ATOM 1600 C C . ASN A 1 202 ? -24.469 -8.966 -18.450 1.00 66.38 202 ASN A C 1
ATOM 1602 O O . ASN A 1 202 ? -23.348 -8.616 -18.090 1.00 66.38 202 ASN A O 1
ATOM 1606 N N . GLU A 1 203 ? -24.656 -9.655 -19.578 1.00 78.19 203 GLU A N 1
ATOM 1607 C CA . GLU A 1 203 ? -23.599 -9.831 -20.577 1.00 78.19 203 GLU A CA 1
ATOM 1608 C C . GLU A 1 203 ? -23.332 -8.481 -21.255 1.00 78.19 203 GLU A C 1
ATOM 1610 O O . GLU A 1 203 ? -23.879 -8.150 -22.306 1.00 78.19 203 GLU A O 1
ATOM 1615 N N . ILE A 1 204 ? -22.526 -7.647 -20.601 1.00 85.69 204 ILE A N 1
ATOM 1616 C CA . ILE A 1 204 ? -22.099 -6.365 -21.148 1.00 85.69 204 ILE A CA 1
ATOM 1617 C C . ILE A 1 204 ? -20.941 -6.628 -22.108 1.00 85.69 204 ILE A C 1
ATOM 1619 O O . ILE A 1 204 ? -19.912 -7.195 -21.739 1.00 85.69 204 ILE A O 1
ATOM 1623 N N . SER A 1 205 ? -21.094 -6.188 -23.357 1.00 89.88 205 SER A N 1
ATOM 1624 C CA . SER A 1 205 ? -20.014 -6.253 -24.341 1.00 89.88 205 SER A CA 1
ATOM 1625 C C . SER A 1 205 ? -18.777 -5.501 -23.844 1.00 89.88 205 SER A C 1
ATOM 1627 O O . SER A 1 205 ? -18.897 -4.442 -23.225 1.00 89.88 205 SER A O 1
ATOM 1629 N N . ARG A 1 206 ? -17.588 -5.983 -24.202 1.00 87.62 206 ARG A N 1
ATOM 1630 C CA . ARG A 1 206 ? -16.319 -5.333 -23.856 1.00 87.62 206 ARG A CA 1
ATOM 1631 C C . ARG A 1 206 ? -16.269 -3.849 -24.237 1.00 87.62 206 ARG A C 1
ATOM 1633 O O . ARG A 1 206 ? -15.787 -3.058 -23.436 1.00 87.62 206 ARG A O 1
ATOM 1640 N N . ASP A 1 207 ? -16.782 -3.465 -25.403 1.00 89.88 207 ASP A N 1
ATOM 1641 C CA . ASP A 1 207 ? -16.753 -2.064 -25.851 1.00 89.88 207 ASP A CA 1
ATOM 1642 C C . ASP A 1 207 ? -17.570 -1.161 -24.920 1.00 89.88 207 ASP A C 1
ATOM 1644 O O . ASP A 1 207 ? -17.099 -0.108 -24.502 1.00 89.88 207 ASP A O 1
ATOM 1648 N N . ARG A 1 208 ? -18.735 -1.635 -24.463 1.00 90.69 208 ARG A N 1
ATOM 1649 C CA . ARG A 1 208 ? -19.530 -0.948 -23.434 1.00 90.69 208 ARG A CA 1
ATOM 1650 C C . ARG A 1 208 ? -18.814 -0.848 -22.089 1.00 90.69 208 ARG A C 1
ATOM 1652 O O . ARG A 1 208 ? -18.911 0.186 -21.440 1.00 90.69 208 ARG A O 1
ATOM 1659 N N . LEU A 1 209 ? -18.083 -1.882 -21.670 1.00 91.44 209 LEU A N 1
ATOM 1660 C CA . LEU A 1 209 ? -17.274 -1.814 -20.445 1.00 91.44 209 LEU A CA 1
ATOM 1661 C C . LEU A 1 209 ? -16.139 -0.787 -20.575 1.00 91.44 209 LEU A C 1
ATOM 1663 O O . LEU A 1 209 ? -15.839 -0.082 -19.615 1.00 91.44 209 LEU A O 1
ATOM 1667 N N . LEU A 1 210 ? -15.527 -0.678 -21.758 1.00 92.00 210 LEU A N 1
ATOM 1668 C CA . LEU A 1 210 ? -14.502 0.328 -22.044 1.00 92.00 210 LEU A CA 1
ATOM 1669 C C . LEU A 1 210 ? -15.083 1.749 -22.068 1.00 92.00 210 LEU A C 1
ATOM 1671 O O . LEU A 1 210 ? -14.457 2.670 -21.555 1.00 92.00 210 LEU A O 1
ATOM 1675 N N . GLU A 1 211 ? -16.294 1.938 -22.591 1.00 89.81 211 GLU A N 1
ATOM 1676 C CA . GLU A 1 211 ? -17.008 3.215 -22.478 1.00 89.81 211 GLU A CA 1
ATOM 1677 C C . GLU A 1 211 ? -17.298 3.558 -21.008 1.00 89.81 211 GLU A C 1
ATOM 1679 O O . GLU A 1 211 ? -17.045 4.677 -20.571 1.00 89.81 211 GLU A O 1
ATOM 1684 N N . GLN A 1 212 ? -17.774 2.590 -20.220 1.00 89.00 212 GLN A N 1
ATOM 1685 C CA . GLN A 1 212 ? -18.121 2.787 -18.808 1.00 89.00 212 GLN A CA 1
ATOM 1686 C C . GLN A 1 212 ? -16.913 3.072 -17.912 1.00 89.00 212 GLN A C 1
ATOM 1688 O O . GLN A 1 212 ? -17.017 3.888 -17.002 1.00 89.00 212 GLN A O 1
ATOM 1693 N N . VAL A 1 213 ? -15.769 2.418 -18.139 1.00 88.19 213 VAL A N 1
ATOM 1694 C CA . VAL A 1 213 ? -14.570 2.637 -17.309 1.00 88.19 213 VAL A CA 1
ATOM 1695 C C . VAL A 1 213 ? -13.955 4.021 -17.546 1.00 88.19 213 VAL A C 1
ATOM 1697 O O . VAL A 1 213 ? -13.294 4.553 -16.655 1.00 88.19 213 VAL A O 1
ATOM 1700 N N . ILE A 1 214 ? -14.174 4.592 -18.737 1.00 83.12 214 ILE A N 1
ATOM 1701 C CA . ILE A 1 214 ? -13.713 5.930 -19.138 1.00 83.12 214 ILE A CA 1
ATOM 1702 C C . ILE A 1 214 ? -14.768 7.002 -18.836 1.00 83.12 214 ILE A C 1
ATOM 1704 O O . ILE A 1 214 ? -14.411 8.178 -18.763 1.00 83.12 214 ILE A O 1
ATOM 1708 N N . ALA A 1 215 ? -16.039 6.613 -18.664 1.00 71.62 215 ALA A N 1
ATOM 1709 C CA . ALA A 1 215 ? -17.156 7.531 -18.472 1.00 71.62 215 ALA A CA 1
ATOM 1710 C C . ALA A 1 215 ? -16.816 8.604 -17.432 1.00 71.62 215 ALA A C 1
ATOM 1712 O O . ALA A 1 215 ? -16.239 8.306 -16.384 1.00 71.62 215 ALA A O 1
ATOM 1713 N N . GLU A 1 216 ? -17.140 9.854 -17.768 1.00 60.66 216 GLU A N 1
ATOM 1714 C CA . GLU A 1 216 ? -16.778 11.040 -16.996 1.00 60.66 216 GLU A CA 1
ATOM 1715 C C . GLU A 1 216 ? -17.308 10.939 -15.555 1.00 60.66 216 GLU A C 1
ATOM 1717 O O . GLU A 1 216 ? -18.448 11.285 -15.258 1.00 60.66 216 GLU A O 1
ATOM 1722 N N . SER A 1 217 ? -16.465 10.440 -14.649 1.00 59.94 217 SER A N 1
ATOM 1723 C CA . SER A 1 217 ? -16.630 10.609 -13.203 1.00 59.94 217 SER A CA 1
ATOM 1724 C C . SER A 1 217 ? -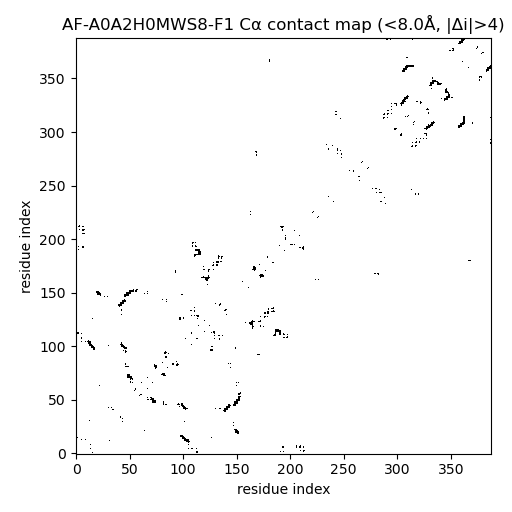16.381 12.087 -12.837 1.00 59.94 217 SER A C 1
ATOM 1726 O O . SER A 1 217 ? -15.817 12.827 -13.652 1.00 59.94 217 SER A O 1
ATOM 1728 N N . PRO A 1 218 ? -16.743 12.557 -11.626 1.00 59.81 218 PRO A N 1
ATOM 1729 C CA . PRO A 1 218 ? -16.790 13.976 -11.244 1.00 59.81 218 PRO A CA 1
ATOM 1730 C C . PRO A 1 218 ? -15.404 14.636 -11.069 1.00 59.81 218 PRO A C 1
ATOM 1732 O O . PRO A 1 218 ? -15.251 15.623 -10.351 1.00 59.81 218 PRO A O 1
ATOM 1735 N N . TRP A 1 219 ? -14.376 14.135 -11.758 1.00 62.44 219 TRP A N 1
ATOM 1736 C CA . TRP A 1 219 ? -13.008 14.656 -11.763 1.00 62.44 219 TRP A CA 1
ATOM 1737 C C . TRP A 1 219 ? -12.925 16.115 -12.234 1.00 62.44 219 TRP A C 1
ATOM 1739 O O . TRP A 1 219 ? -11.945 16.796 -11.954 1.00 62.44 219 TRP A O 1
ATOM 1749 N N . GLN A 1 220 ? -13.956 16.622 -12.920 1.00 61.97 220 GLN A N 1
ATOM 1750 C CA . GLN A 1 220 ? -14.081 18.039 -13.282 1.00 61.97 220 GLN A CA 1
ATOM 1751 C C . GLN A 1 220 ? -14.047 18.959 -12.047 1.00 61.97 220 GLN A C 1
ATOM 1753 O O . GLN A 1 220 ? -13.677 20.128 -12.147 1.00 61.97 220 GLN A O 1
ATOM 1758 N N . GLU A 1 221 ? -14.383 18.442 -10.861 1.00 64.56 221 GLU A N 1
ATOM 1759 C CA . GLU A 1 221 ? -14.291 19.192 -9.609 1.00 64.56 221 GLU A CA 1
ATOM 1760 C C . GLU A 1 221 ? -12.904 19.143 -8.955 1.00 64.56 221 GLU A C 1
ATOM 1762 O O . GLU A 1 221 ? -12.655 19.888 -8.004 1.00 64.56 221 GLU A O 1
ATOM 1767 N N . TRP A 1 222 ? -11.991 18.308 -9.453 1.00 69.62 222 TRP A N 1
ATOM 1768 C CA . TRP A 1 222 ? -10.667 18.086 -8.878 1.00 69.62 222 TRP A CA 1
ATOM 1769 C C . TRP A 1 222 ? -9.662 19.101 -9.417 1.00 69.62 222 TRP A C 1
ATOM 1771 O O . TRP A 1 222 ? -8.783 18.789 -10.218 1.00 69.62 222 TRP A O 1
ATOM 1781 N N . THR A 1 223 ? -9.786 20.351 -8.972 1.00 72.81 223 THR A N 1
ATOM 1782 C CA . THR A 1 223 ? -8.754 21.364 -9.220 1.00 72.81 223 THR A CA 1
ATOM 1783 C C . THR A 1 223 ? -7.703 21.322 -8.113 1.00 72.81 223 THR A C 1
ATOM 1785 O O . THR A 1 223 ? -8.037 21.131 -6.941 1.00 72.81 223 THR A O 1
ATOM 1788 N N . LEU A 1 224 ? -6.429 21.542 -8.468 1.00 68.50 224 LEU A N 1
ATOM 1789 C CA . LEU A 1 224 ? -5.339 21.670 -7.486 1.00 68.50 224 LEU A CA 1
ATOM 1790 C C . LEU A 1 224 ? -5.699 22.681 -6.394 1.00 68.50 224 LEU A C 1
ATOM 1792 O O . LEU A 1 224 ? -5.476 22.421 -5.221 1.00 68.50 224 LEU A O 1
ATOM 1796 N N . GLU A 1 225 ? -6.339 23.790 -6.765 1.00 71.25 225 GLU A N 1
ATOM 1797 C CA . GLU A 1 225 ? -6.797 24.815 -5.828 1.00 71.25 225 GLU A CA 1
ATOM 1798 C C . GLU A 1 225 ? -7.816 24.284 -4.816 1.00 71.25 225 GLU A C 1
ATOM 1800 O O . GLU A 1 225 ? -7.662 24.548 -3.628 1.00 71.25 225 GLU A O 1
ATOM 1805 N N . LYS A 1 226 ? -8.820 23.505 -5.242 1.00 70.75 226 LYS A N 1
ATOM 1806 C CA . LYS A 1 226 ? -9.820 22.920 -4.332 1.00 70.75 226 LYS A CA 1
ATOM 1807 C C . LYS A 1 226 ? -9.202 21.867 -3.411 1.00 70.75 226 LYS A C 1
ATOM 1809 O O . LYS A 1 226 ? -9.524 21.828 -2.223 1.00 70.75 226 LYS A O 1
ATOM 1814 N N . LEU A 1 227 ? -8.292 21.047 -3.938 1.00 68.31 227 LEU A N 1
ATOM 1815 C CA . LEU A 1 227 ? -7.564 20.031 -3.171 1.00 68.31 227 LEU A CA 1
ATOM 1816 C C . LEU A 1 227 ? -6.620 20.674 -2.144 1.00 68.31 227 LEU A C 1
ATOM 1818 O O . LEU A 1 227 ? -6.588 20.277 -0.976 1.00 68.31 227 LEU A O 1
ATOM 1822 N N . GLU A 1 228 ? -5.896 21.718 -2.547 1.00 68.75 228 GLU A N 1
ATOM 1823 C CA . GLU A 1 228 ? -5.064 22.514 -1.650 1.00 68.75 228 GLU A CA 1
ATOM 1824 C C . GLU A 1 228 ? -5.903 23.290 -0.637 1.00 68.75 228 GLU A C 1
ATOM 1826 O O . GLU A 1 228 ? -5.500 23.402 0.515 1.00 68.75 228 GLU A O 1
ATOM 1831 N N . GLU A 1 229 ? -7.070 23.820 -1.007 1.00 68.88 229 GLU A N 1
ATOM 1832 C CA . GLU A 1 229 ? -7.970 24.512 -0.083 1.00 68.88 229 GLU A CA 1
ATOM 1833 C C . GLU A 1 229 ? -8.483 23.556 1.001 1.00 68.88 229 GLU A C 1
ATOM 1835 O O . GLU A 1 229 ? -8.513 23.923 2.179 1.00 68.88 229 GLU A O 1
ATOM 1840 N N . GLN A 1 230 ? -8.818 22.314 0.639 1.00 64.12 230 GLN A N 1
ATOM 1841 C CA . GLN A 1 230 ? -9.176 21.270 1.601 1.00 64.12 230 GLN A CA 1
ATOM 1842 C C . GLN A 1 230 ? -8.024 20.957 2.570 1.00 64.12 230 GLN A C 1
ATOM 1844 O O . GLN A 1 230 ? -8.267 20.817 3.770 1.00 64.12 230 GLN A O 1
ATOM 1849 N N . GLN A 1 231 ? -6.773 20.927 2.096 1.00 61.16 231 GLN A N 1
ATOM 1850 C CA . GLN A 1 231 ? -5.603 20.756 2.966 1.00 61.16 231 GLN A CA 1
ATOM 1851 C C . GLN A 1 231 ? -5.307 22.010 3.816 1.00 61.16 231 GLN A C 1
ATOM 1853 O O . GLN A 1 231 ? -5.058 21.903 5.017 1.00 61.16 231 GLN A O 1
ATOM 1858 N N . ARG A 1 232 ? -5.382 23.218 3.237 1.00 58.62 232 ARG A N 1
ATOM 1859 C CA . ARG A 1 232 ? -5.080 24.512 3.887 1.00 58.62 232 ARG A CA 1
ATOM 1860 C C . ARG A 1 232 ? -6.119 24.933 4.920 1.00 58.62 232 ARG A C 1
ATOM 1862 O O . ARG A 1 232 ? -5.773 25.648 5.863 1.00 58.62 232 ARG A O 1
ATOM 1869 N N . LYS A 1 233 ? -7.379 24.504 4.776 1.00 53.78 233 LYS A N 1
ATOM 1870 C CA . LYS A 1 233 ? -8.424 24.697 5.799 1.00 53.78 233 LYS A CA 1
ATOM 1871 C C . LYS A 1 233 ? -8.043 24.059 7.137 1.00 53.78 233 LYS A C 1
ATOM 1873 O O . LYS A 1 233 ? -8.566 24.466 8.172 1.00 53.78 233 LYS A O 1
ATOM 1878 N N . PHE A 1 234 ? -7.059 23.160 7.153 1.00 47.53 234 PHE A N 1
ATOM 1879 C CA . PHE A 1 234 ? -6.421 22.701 8.374 1.00 47.53 234 PHE A CA 1
ATOM 1880 C C . PHE A 1 234 ? -5.315 23.667 8.838 1.00 47.53 234 PHE A C 1
ATOM 1882 O O . PHE A 1 234 ? -4.121 23.411 8.698 1.00 47.53 234 PHE A O 1
ATOM 1889 N N . LYS A 1 235 ? -5.700 24.801 9.436 1.00 50.34 235 LYS A N 1
ATOM 1890 C CA . LYS A 1 235 ? -4.764 25.577 10.264 1.00 50.34 235 LYS A CA 1
ATOM 1891 C C . LYS A 1 235 ? -4.719 24.934 11.650 1.00 50.34 235 LYS A C 1
ATOM 1893 O O . LYS A 1 235 ? -5.745 24.951 12.333 1.00 50.34 235 LYS A O 1
ATOM 1898 N N . PRO A 1 236 ? -3.577 24.384 12.105 1.00 49.91 236 PRO A N 1
ATOM 1899 C CA . PRO A 1 236 ? -3.489 23.896 13.471 1.00 49.91 236 PRO A CA 1
ATOM 1900 C C . PRO A 1 236 ? -3.796 25.066 14.408 1.00 49.91 236 PRO A C 1
ATOM 1902 O O . PRO A 1 236 ? -3.149 26.112 14.334 1.00 49.91 236 PRO A O 1
ATOM 1905 N N . ALA A 1 237 ? -4.799 24.909 15.275 1.00 56.28 237 ALA A N 1
ATOM 1906 C CA . ALA A 1 237 ? -5.051 25.880 16.332 1.00 56.28 237 ALA A CA 1
ATOM 1907 C C . ALA A 1 237 ? -3.737 26.126 17.094 1.00 56.28 237 ALA A C 1
ATOM 1909 O O . ALA A 1 237 ? -2.960 25.192 17.283 1.00 56.28 237 ALA A O 1
ATOM 1910 N N . VAL A 1 238 ? -3.476 27.351 17.565 1.00 54.28 238 VAL A N 1
ATOM 1911 C CA . VAL A 1 238 ? -2.231 27.707 18.290 1.00 54.28 238 VAL A CA 1
ATOM 1912 C C . VAL A 1 238 ? -1.936 26.723 19.433 1.00 54.28 238 VAL A C 1
ATOM 1914 O O . VAL A 1 238 ? -0.788 26.395 19.722 1.00 54.28 238 VAL A O 1
ATOM 1917 N N . SER A 1 239 ? -2.983 26.148 20.027 1.00 53.12 239 SER A N 1
ATOM 1918 C CA . SER A 1 239 ? -2.873 25.135 21.071 1.00 53.12 239 SER A CA 1
ATOM 1919 C C . SER A 1 239 ? -2.281 23.786 20.629 1.00 53.12 239 SER A C 1
ATOM 1921 O O . SER A 1 239 ? -1.850 23.012 21.479 1.00 53.12 239 SER A O 1
ATOM 1923 N N . ASN A 1 240 ? -2.249 23.506 19.327 1.00 63.34 240 ASN A N 1
ATOM 1924 C CA . ASN A 1 240 ? -1.681 22.296 18.733 1.00 63.34 240 ASN A CA 1
ATOM 1925 C C . ASN A 1 240 ? -0.177 22.459 18.475 1.00 63.34 240 ASN A C 1
ATOM 1927 O O . ASN A 1 240 ? 0.532 21.463 18.413 1.00 63.34 240 ASN A O 1
ATOM 1931 N N . VAL A 1 241 ? 0.345 23.692 18.429 1.00 67.75 241 VAL A N 1
ATOM 1932 C CA . VAL A 1 241 ? 1.785 23.959 18.257 1.00 67.75 241 VAL A CA 1
ATOM 1933 C C . VAL A 1 241 ? 2.602 23.324 19.382 1.00 67.75 241 VAL A C 1
ATOM 1935 O O . VAL A 1 241 ? 3.655 22.753 19.129 1.00 67.75 241 VAL A O 1
ATOM 1938 N N . LYS A 1 242 ? 2.098 23.338 20.623 1.00 70.38 242 LYS A N 1
ATOM 1939 C CA . LYS A 1 242 ? 2.776 22.694 21.759 1.00 70.38 242 LYS A CA 1
ATOM 1940 C C . LYS A 1 242 ? 2.871 21.170 21.597 1.00 70.38 242 LYS A C 1
ATOM 1942 O O . LYS A 1 242 ? 3.885 20.591 21.976 1.00 70.38 242 LYS A O 1
ATOM 1947 N N . ILE A 1 243 ? 1.842 20.546 21.016 1.00 70.31 243 ILE A N 1
ATOM 1948 C CA . ILE A 1 243 ? 1.824 19.109 20.705 1.00 70.31 243 ILE A CA 1
ATOM 1949 C C . ILE A 1 243 ? 2.857 18.819 19.609 1.00 70.31 243 ILE A C 1
ATOM 1951 O O . ILE A 1 243 ? 3.730 17.980 19.808 1.00 70.31 243 ILE A O 1
ATOM 1955 N N . LEU A 1 244 ? 2.839 19.600 18.521 1.00 67.44 244 LEU A N 1
ATOM 1956 C CA . LEU A 1 244 ? 3.790 19.475 17.410 1.00 67.44 244 LEU A CA 1
ATOM 1957 C C . LEU A 1 244 ? 5.251 19.628 17.873 1.00 67.44 244 LEU A C 1
ATOM 1959 O O . LEU A 1 244 ? 6.114 18.844 17.486 1.00 67.44 244 LEU A O 1
ATOM 1963 N N . VAL A 1 245 ? 5.539 20.606 18.740 1.00 73.88 245 VAL A N 1
ATOM 1964 C CA . VAL A 1 245 ? 6.886 20.820 19.299 1.00 73.88 245 VAL A CA 1
ATOM 1965 C C . VAL A 1 245 ? 7.313 19.649 20.187 1.00 73.88 245 VAL A C 1
ATOM 1967 O O . VAL A 1 245 ? 8.454 19.202 20.090 1.00 73.88 245 VAL A O 1
ATOM 1970 N N . GLY A 1 246 ? 6.414 19.119 21.024 1.00 71.81 246 GLY A N 1
ATOM 1971 C CA . GLY A 1 246 ? 6.705 17.945 21.853 1.00 71.81 246 GLY A CA 1
ATOM 1972 C C . GLY A 1 246 ? 7.074 16.719 21.013 1.00 71.81 246 GLY A C 1
ATOM 1973 O O . GLY A 1 246 ? 8.103 16.086 21.253 1.00 71.81 246 GLY A O 1
ATOM 1974 N N . GLN A 1 247 ? 6.288 16.452 19.968 1.00 67.56 247 GLN A N 1
ATOM 1975 C CA . GLN A 1 247 ? 6.511 15.349 19.027 1.00 67.56 247 GLN A CA 1
ATOM 1976 C C . GLN A 1 247 ? 7.830 15.503 18.267 1.00 67.56 247 GLN A C 1
ATOM 1978 O O . GLN A 1 247 ? 8.591 14.544 18.120 1.00 67.56 247 GLN A O 1
ATOM 1983 N N . PHE A 1 248 ? 8.144 16.727 17.838 1.00 70.50 248 PHE A N 1
ATOM 1984 C CA . PHE A 1 248 ? 9.405 17.038 17.179 1.00 70.50 248 PHE A CA 1
ATOM 1985 C C . PHE A 1 248 ? 10.623 16.757 18.074 1.00 70.50 248 PHE A C 1
ATOM 1987 O O . PHE A 1 248 ? 11.595 16.137 17.629 1.00 70.50 248 PHE A O 1
ATOM 1994 N N . VAL A 1 249 ? 10.572 17.170 19.345 1.00 73.56 249 VAL A N 1
ATOM 1995 C CA . VAL A 1 249 ? 11.657 16.941 20.312 1.00 73.56 249 VAL A CA 1
ATOM 1996 C C . VAL A 1 249 ? 11.883 15.448 20.543 1.00 73.56 249 VAL A C 1
ATOM 1998 O O . VAL A 1 249 ? 13.032 14.999 20.537 1.00 73.56 249 VAL A O 1
ATOM 2001 N N . GLU A 1 250 ? 10.817 14.663 20.698 1.00 65.94 250 GLU A N 1
ATOM 2002 C CA . GLU A 1 250 ? 10.948 13.229 20.966 1.00 65.94 250 GLU A CA 1
ATOM 2003 C C . GLU A 1 250 ? 11.467 12.458 19.742 1.00 65.94 250 GLU A C 1
ATOM 2005 O O . GLU A 1 250 ? 12.397 11.661 19.881 1.00 65.94 250 GLU A O 1
ATOM 2010 N N . LYS A 1 251 ? 10.990 12.767 18.526 1.00 65.25 251 LYS A N 1
ATOM 2011 C CA . LYS A 1 251 ? 11.534 12.181 17.282 1.00 65.25 251 LYS A CA 1
ATOM 2012 C C . LYS A 1 251 ? 13.001 12.535 17.074 1.00 65.25 251 LYS A C 1
ATOM 2014 O O . LYS A 1 251 ? 13.799 11.675 16.701 1.00 65.25 251 LYS A O 1
ATOM 2019 N N . THR A 1 252 ? 13.380 13.776 17.373 1.00 67.56 252 THR A N 1
ATOM 2020 C CA . THR A 1 252 ? 14.786 14.196 17.332 1.00 67.56 252 THR A CA 1
ATOM 2021 C C . THR A 1 252 ? 15.609 13.385 18.330 1.00 67.56 252 THR A C 1
ATOM 2023 O O . THR A 1 252 ? 16.647 12.835 17.973 1.00 67.56 252 THR A O 1
ATOM 2026 N N . ARG A 1 253 ? 15.129 13.212 19.567 1.00 71.81 253 ARG A N 1
ATOM 2027 C CA . ARG A 1 253 ? 15.814 12.406 20.586 1.00 71.81 253 ARG A CA 1
ATOM 2028 C C . ARG A 1 253 ? 15.960 10.937 20.170 1.00 71.81 253 ARG A C 1
ATOM 2030 O O . ARG A 1 253 ? 17.026 10.363 20.378 1.00 71.81 253 ARG A O 1
ATOM 2037 N N . GLN A 1 254 ? 14.929 10.323 19.594 1.00 66.44 254 GLN A N 1
ATOM 2038 C CA . GLN A 1 254 ? 14.990 8.940 19.108 1.00 66.44 254 GLN A CA 1
ATOM 2039 C C . GLN A 1 254 ? 15.973 8.785 17.943 1.00 66.44 254 GLN A C 1
ATOM 2041 O O . GLN A 1 254 ? 16.800 7.872 17.955 1.00 66.44 254 GLN A O 1
ATOM 2046 N N . PHE A 1 255 ? 15.951 9.719 16.990 1.00 65.50 255 PHE A N 1
ATOM 2047 C CA . PHE A 1 255 ? 16.908 9.764 15.886 1.00 65.50 255 PHE A CA 1
ATOM 2048 C C . PHE A 1 255 ? 18.357 9.870 16.388 1.00 65.50 255 PHE A C 1
ATOM 2050 O O . PHE A 1 255 ? 19.234 9.144 15.916 1.00 65.50 255 PHE A O 1
ATOM 2057 N N . LEU A 1 256 ? 18.600 10.722 17.392 1.00 67.88 256 LEU A N 1
ATOM 2058 C CA . LEU A 1 256 ? 19.907 10.867 18.041 1.00 67.88 256 LEU A CA 1
ATOM 2059 C C . LEU A 1 256 ? 20.340 9.592 18.786 1.00 67.88 256 LEU A C 1
ATOM 2061 O O . LEU A 1 256 ? 21.523 9.271 18.799 1.00 67.88 256 LEU A O 1
ATOM 2065 N N . LYS A 1 257 ? 19.405 8.844 19.389 1.00 72.75 257 LYS A N 1
ATOM 2066 C CA . LYS A 1 257 ? 19.706 7.568 20.066 1.00 72.75 257 LYS A CA 1
ATOM 2067 C C . LYS A 1 257 ? 20.098 6.455 19.090 1.00 72.75 257 LYS A C 1
ATOM 2069 O O . LYS A 1 257 ? 20.968 5.652 19.425 1.00 72.75 257 LYS A O 1
ATOM 2074 N N . LYS A 1 258 ? 19.460 6.388 17.915 1.00 67.06 258 LYS A N 1
ATOM 2075 C CA . LYS A 1 258 ? 19.743 5.361 16.896 1.00 67.06 258 LYS A CA 1
ATOM 2076 C C . LYS A 1 258 ? 21.081 5.599 16.185 1.00 67.06 258 LYS A C 1
ATOM 2078 O O . LYS A 1 258 ? 21.794 4.646 15.887 1.00 67.06 258 LYS A O 1
ATOM 2083 N N . ASN A 1 259 ? 21.468 6.854 15.967 1.00 63.12 259 ASN A N 1
ATOM 2084 C CA . ASN A 1 259 ? 22.668 7.190 15.202 1.00 63.12 259 ASN A CA 1
ATOM 2085 C C . ASN A 1 259 ? 23.869 7.494 16.111 1.00 63.12 259 ASN A C 1
ATOM 2087 O O . ASN A 1 259 ? 24.050 8.616 16.575 1.00 63.12 259 ASN A O 1
ATOM 2091 N N . LYS A 1 260 ? 24.738 6.498 16.330 1.00 64.00 260 LYS A N 1
ATOM 2092 C CA . LYS A 1 260 ? 25.947 6.646 17.167 1.00 64.00 260 LYS A CA 1
ATOM 2093 C C . LYS A 1 260 ? 27.112 7.372 16.480 1.00 64.00 260 LYS A C 1
ATOM 2095 O O . LYS A 1 260 ? 28.078 7.717 17.154 1.00 64.00 260 LYS A O 1
ATOM 2100 N N . ASN A 1 261 ? 27.060 7.591 15.161 1.00 74.81 261 ASN A N 1
ATOM 2101 C CA . ASN A 1 261 ? 28.165 8.183 14.403 1.00 74.81 261 ASN A CA 1
ATOM 2102 C C . ASN A 1 261 ? 27.952 9.694 14.154 1.00 74.81 261 ASN A C 1
ATOM 2104 O O . ASN A 1 261 ? 27.090 10.062 13.349 1.00 74.81 261 ASN A O 1
ATOM 2108 N N . PRO A 1 262 ? 28.777 10.583 14.745 1.00 66.38 262 PRO A N 1
ATOM 2109 C CA . PRO A 1 262 ? 28.644 12.036 14.603 1.00 66.38 262 PRO A CA 1
ATOM 2110 C C . PRO A 1 262 ? 28.731 12.535 13.154 1.00 66.38 262 PRO A C 1
ATOM 2112 O O . PRO A 1 262 ? 28.093 13.527 12.808 1.00 66.38 262 PRO A O 1
ATOM 2115 N N . LYS A 1 263 ? 29.490 11.850 12.283 1.00 64.44 263 LYS A N 1
ATOM 2116 C CA . LYS A 1 263 ? 29.643 12.246 10.872 1.00 64.44 263 LYS A CA 1
ATOM 2117 C C . LYS A 1 263 ? 28.396 11.941 10.038 1.00 64.44 263 LYS A C 1
ATOM 2119 O O . LYS A 1 263 ? 28.038 12.747 9.183 1.00 64.44 263 LYS A O 1
ATOM 2124 N N . GLN A 1 264 ? 27.718 10.820 10.296 1.00 60.94 264 GLN A N 1
ATOM 2125 C CA . GLN A 1 264 ? 26.427 10.502 9.667 1.00 60.94 264 GLN A CA 1
ATOM 2126 C C . GLN A 1 264 ? 25.323 11.423 10.194 1.00 60.94 264 GLN A C 1
ATOM 2128 O O . GLN A 1 264 ? 24.501 11.909 9.419 1.00 60.94 264 GLN A O 1
ATOM 2133 N N . LEU A 1 265 ? 25.384 11.749 11.489 1.00 59.97 265 LEU A N 1
ATOM 2134 C CA . LEU A 1 265 ? 24.487 12.696 12.139 1.00 59.97 265 LEU A CA 1
ATOM 2135 C C . LEU A 1 265 ? 24.551 14.078 11.474 1.00 59.97 265 LEU A C 1
ATOM 2137 O O . LEU A 1 265 ? 23.522 14.593 11.057 1.00 59.97 265 LEU A O 1
ATOM 2141 N N . PHE A 1 266 ? 25.753 14.643 11.302 1.00 56.97 266 PHE A N 1
ATOM 2142 C CA . PHE A 1 266 ? 25.950 15.965 10.690 1.00 56.97 266 PHE A CA 1
ATOM 2143 C C . PHE A 1 266 ? 25.538 16.022 9.213 1.00 56.97 266 PHE A C 1
ATOM 2145 O O . PHE A 1 266 ? 24.974 17.024 8.774 1.00 56.97 266 PHE A O 1
ATOM 2152 N N . ARG A 1 267 ? 25.781 14.953 8.442 1.00 56.88 267 ARG A N 1
ATOM 2153 C CA . ARG A 1 267 ? 25.397 14.890 7.021 1.00 56.88 267 ARG A CA 1
ATOM 2154 C C . ARG A 1 267 ? 23.877 14.748 6.848 1.00 56.88 267 ARG A C 1
ATOM 2156 O O . ARG A 1 267 ? 23.304 15.415 5.991 1.00 56.88 267 ARG A O 1
ATOM 2163 N N . GLY A 1 268 ? 23.220 13.967 7.711 1.00 53.69 268 GLY A N 1
ATOM 2164 C CA . GLY A 1 268 ? 21.758 13.866 7.769 1.00 53.69 268 GLY A CA 1
ATOM 2165 C C . GLY A 1 268 ? 21.080 15.143 8.288 1.00 53.69 268 GLY A C 1
ATOM 2166 O O . GLY A 1 268 ? 20.067 15.572 7.743 1.00 53.69 268 GLY A O 1
ATOM 2167 N N . LEU A 1 269 ? 21.669 15.816 9.282 1.00 50.38 269 LEU A N 1
ATOM 2168 C CA . LEU A 1 269 ? 21.112 17.019 9.920 1.00 50.38 269 LEU A CA 1
ATOM 2169 C C . LEU A 1 269 ? 21.215 18.315 9.109 1.00 50.38 269 LEU A C 1
ATOM 2171 O O . LEU A 1 269 ? 20.614 19.296 9.532 1.00 50.38 269 LEU A O 1
ATOM 2175 N N . PHE A 1 270 ? 21.943 18.378 7.993 1.00 52.50 270 PHE A N 1
ATOM 2176 C CA . PHE A 1 270 ? 22.030 19.610 7.185 1.00 52.50 270 PHE A CA 1
ATOM 2177 C C . PHE A 1 270 ? 21.338 19.512 5.823 1.00 52.50 270 PHE A C 1
ATOM 2179 O O . PHE A 1 270 ? 20.772 20.500 5.366 1.00 52.50 270 PHE A O 1
ATOM 2186 N N . VAL A 1 271 ? 21.340 18.336 5.187 1.00 50.53 271 VAL A N 1
ATOM 2187 C CA . VAL A 1 271 ? 20.730 18.149 3.855 1.00 50.53 271 VAL A CA 1
ATOM 2188 C C . VAL A 1 271 ? 19.368 17.454 3.940 1.00 50.53 271 VAL A C 1
ATOM 2190 O O . VAL A 1 271 ? 18.476 17.760 3.154 1.00 50.53 271 VAL A O 1
ATOM 2193 N N . HIS A 1 272 ? 19.158 16.564 4.915 1.00 47.94 272 HIS A N 1
ATOM 2194 C CA . HIS A 1 272 ? 17.863 15.905 5.119 1.00 47.94 272 HIS A CA 1
ATOM 2195 C C . HIS A 1 272 ? 17.003 16.560 6.192 1.00 47.94 272 HIS A C 1
ATOM 2197 O O . HIS A 1 272 ? 15.812 16.290 6.231 1.00 47.94 272 HIS A O 1
ATOM 2203 N N . SER A 1 273 ? 17.540 17.451 7.021 1.00 54.38 273 SER A N 1
ATOM 2204 C CA . SER A 1 273 ? 16.808 18.050 8.140 1.00 54.38 273 SER A CA 1
ATOM 2205 C C . SER A 1 273 ? 15.618 18.890 7.716 1.00 54.38 273 SER A C 1
ATOM 2207 O O . SER A 1 273 ? 14.553 18.671 8.259 1.00 54.38 273 SER A O 1
ATOM 2209 N N . PHE A 1 274 ? 15.722 19.796 6.743 1.00 53.97 274 PHE A N 1
ATOM 2210 C CA . PHE A 1 274 ? 14.553 20.599 6.352 1.00 53.97 274 PHE A CA 1
ATOM 2211 C C . PHE A 1 274 ? 13.427 19.745 5.759 1.00 53.97 274 PHE A C 1
ATOM 2213 O O . PHE A 1 274 ? 12.261 19.947 6.095 1.00 53.97 274 PHE A O 1
ATOM 2220 N N . HIS A 1 275 ? 13.775 18.744 4.946 1.00 54.25 275 HIS A N 1
ATOM 2221 C CA . HIS A 1 275 ? 12.806 17.799 4.383 1.00 54.25 275 HIS A CA 1
ATOM 2222 C C . HIS A 1 275 ? 12.207 16.883 5.456 1.00 54.25 275 HIS A C 1
ATOM 2224 O O . HIS A 1 275 ? 10.997 16.712 5.530 1.00 54.25 275 HIS A O 1
ATOM 2230 N N . TYR A 1 276 ? 13.045 16.347 6.341 1.00 58.69 276 TYR A N 1
ATOM 2231 C CA . TYR A 1 276 ? 12.649 15.490 7.458 1.00 58.69 276 TYR A CA 1
ATOM 2232 C C . TYR A 1 276 ? 11.809 16.243 8.497 1.00 58.69 276 TYR A C 1
ATOM 2234 O O . TYR A 1 276 ? 10.797 15.729 8.957 1.00 58.69 276 TYR A O 1
ATOM 2242 N N . ILE A 1 277 ? 12.169 17.488 8.820 1.00 62.19 277 ILE A N 1
ATOM 2243 C CA . ILE A 1 277 ? 11.385 18.400 9.664 1.00 62.19 277 ILE A CA 1
ATOM 2244 C C . ILE A 1 277 ? 10.034 18.667 9.001 1.00 62.19 277 ILE A C 1
ATOM 2246 O O . ILE A 1 277 ? 9.008 18.555 9.666 1.00 62.19 277 ILE A O 1
ATOM 2250 N N . GLY A 1 278 ? 10.018 18.966 7.697 1.00 65.25 278 GLY A N 1
ATOM 2251 C CA . GLY A 1 278 ? 8.786 19.132 6.925 1.00 65.25 278 GLY A CA 1
ATOM 2252 C C . GLY A 1 278 ? 7.880 17.903 7.016 1.00 65.25 278 GLY A C 1
ATOM 2253 O O . GLY A 1 278 ? 6.710 18.038 7.370 1.00 65.25 278 GLY A O 1
ATOM 2254 N N . LYS A 1 279 ? 8.440 16.704 6.811 1.00 63.34 279 LYS A N 1
ATOM 2255 C CA . LYS A 1 279 ? 7.733 15.424 6.962 1.00 63.34 279 LYS A CA 1
ATOM 2256 C C . LYS A 1 279 ? 7.208 15.199 8.379 1.00 63.34 279 LYS A C 1
ATOM 2258 O O . LYS A 1 279 ? 6.066 14.782 8.537 1.00 63.34 279 LYS A O 1
ATOM 2263 N N . ILE A 1 280 ? 7.999 15.501 9.413 1.00 65.19 280 ILE A N 1
ATOM 2264 C CA . ILE A 1 280 ? 7.546 15.400 10.808 1.00 65.19 280 ILE A CA 1
ATOM 2265 C C . ILE A 1 280 ? 6.365 16.338 11.050 1.00 65.19 280 ILE A C 1
ATOM 2267 O O . ILE A 1 280 ? 5.364 15.905 11.609 1.00 65.19 280 ILE A O 1
ATOM 2271 N N . ILE A 1 281 ? 6.460 17.598 10.619 1.00 71.00 281 ILE A N 1
ATOM 2272 C CA . ILE A 1 281 ? 5.390 18.584 10.803 1.00 71.00 281 ILE A CA 1
ATOM 2273 C C . ILE A 1 281 ? 4.118 18.125 10.091 1.00 71.00 281 ILE A C 1
ATOM 2275 O O . ILE A 1 281 ? 3.055 18.143 10.707 1.00 71.00 281 ILE A O 1
ATOM 2279 N N . GLN A 1 282 ? 4.224 17.685 8.836 1.00 68.25 282 GLN A N 1
ATOM 2280 C CA . GLN A 1 282 ? 3.088 17.167 8.071 1.00 68.25 282 GLN A CA 1
ATOM 2281 C C . GLN A 1 282 ? 2.459 15.952 8.757 1.00 68.25 282 GLN A C 1
ATOM 2283 O O . GLN A 1 282 ? 1.249 15.935 8.977 1.00 68.25 282 GLN A O 1
ATOM 2288 N N . GLN A 1 283 ? 3.270 14.977 9.177 1.00 71.25 283 GLN A N 1
ATOM 2289 C CA . GLN A 1 283 ? 2.780 13.780 9.858 1.00 71.25 283 GLN A CA 1
ATOM 2290 C C . GLN A 1 283 ? 2.078 14.116 11.175 1.00 71.25 283 GLN A C 1
ATOM 2292 O O . GLN A 1 283 ? 1.018 13.581 11.492 1.00 71.25 283 GLN A O 1
ATOM 2297 N N . SER A 1 284 ? 2.656 15.023 11.950 1.00 76.44 284 SER A N 1
ATOM 2298 C CA . SER A 1 284 ? 2.097 15.438 13.226 1.00 76.44 284 SER A CA 1
ATOM 2299 C C . SER A 1 284 ? 0.817 16.270 13.044 1.00 76.44 284 SER A C 1
ATOM 2301 O O . SER A 1 284 ? -0.153 16.067 13.772 1.00 76.44 284 SER A O 1
ATOM 2303 N N . GLN A 1 285 ? 0.740 17.136 12.025 1.00 77.12 285 GLN A N 1
ATOM 2304 C CA . GLN A 1 285 ? -0.506 17.818 11.642 1.00 77.12 285 GLN A CA 1
ATOM 2305 C C . GLN A 1 285 ? -1.593 16.819 11.242 1.00 77.12 285 GLN A C 1
ATOM 2307 O O . GLN A 1 285 ? -2.734 16.936 11.690 1.00 77.12 285 GLN A O 1
ATOM 2312 N N . TYR A 1 286 ? -1.227 15.819 10.448 1.00 77.00 286 TYR A N 1
ATOM 2313 C CA . TYR A 1 286 ? -2.121 14.753 10.035 1.00 77.00 286 TYR A CA 1
ATOM 2314 C C . TYR A 1 286 ? -2.652 13.941 11.226 1.00 77.00 286 TYR A C 1
ATOM 2316 O O . TYR A 1 286 ? -3.863 13.754 11.348 1.00 77.00 286 TYR A O 1
ATOM 2324 N N . ASN A 1 287 ? -1.779 13.544 12.157 1.00 81.00 287 ASN A N 1
ATOM 2325 C CA . ASN A 1 287 ? -2.168 12.849 13.386 1.00 81.00 287 ASN A CA 1
ATOM 2326 C C . ASN A 1 287 ? -3.152 13.687 14.213 1.00 81.00 287 ASN A C 1
ATOM 2328 O O . ASN A 1 287 ? -4.182 13.178 14.653 1.00 81.00 287 ASN A O 1
ATOM 2332 N N . VAL A 1 288 ? -2.878 14.986 14.384 1.00 85.25 288 VAL A N 1
ATOM 2333 C CA . VAL A 1 288 ? -3.781 15.914 15.083 1.00 85.25 288 VAL A CA 1
ATOM 2334 C C . VAL A 1 288 ? -5.135 15.993 14.386 1.00 85.25 288 VAL A C 1
ATOM 2336 O O . VAL A 1 288 ? -6.158 15.932 15.068 1.00 85.25 288 VAL A O 1
ATOM 2339 N N . LYS A 1 289 ? -5.160 16.084 13.050 1.00 81.69 289 LYS A N 1
ATOM 2340 C CA . LYS A 1 289 ? -6.406 16.088 12.277 1.00 81.69 289 LYS A CA 1
ATOM 2341 C C . LYS A 1 289 ? -7.200 14.809 12.515 1.00 81.69 289 LYS A C 1
ATOM 2343 O O . LYS A 1 289 ? -8.351 14.892 12.924 1.00 81.69 289 LYS A O 1
ATOM 2348 N N . LYS A 1 290 ? -6.577 13.639 12.344 1.00 84.12 290 LYS A N 1
ATOM 2349 C CA . LYS A 1 290 ? -7.236 12.342 12.553 1.00 84.12 290 LYS A CA 1
ATOM 2350 C C . LYS A 1 290 ? -7.781 12.179 13.966 1.00 84.12 290 LYS A C 1
ATOM 2352 O O . LYS A 1 290 ? -8.916 11.747 14.133 1.00 84.12 290 LYS A O 1
ATOM 2357 N N . CYS A 1 291 ? -7.007 12.561 14.979 1.00 92.12 291 CYS A N 1
ATOM 2358 C CA . CYS A 1 291 ? -7.463 12.530 16.367 1.00 92.12 291 CYS A CA 1
ATOM 2359 C C . CYS A 1 291 ? -8.654 13.471 16.593 1.00 92.12 291 CYS A C 1
ATOM 2361 O O . CYS A 1 291 ? -9.609 13.095 17.264 1.00 92.12 291 CYS A O 1
ATOM 2363 N N . SER A 1 292 ? -8.616 14.675 16.015 1.00 91.50 292 SER A N 1
ATOM 2364 C CA . SER A 1 292 ? -9.715 15.641 16.098 1.00 91.50 292 SER A CA 1
ATOM 2365 C C . SER A 1 292 ? -10.982 15.124 15.415 1.00 91.50 292 SER A C 1
ATOM 2367 O O . SER A 1 292 ? -12.056 15.195 16.004 1.00 91.50 292 SER A O 1
ATOM 2369 N N . ASP A 1 293 ? -10.859 14.576 14.205 1.00 86.19 293 ASP A N 1
ATOM 2370 C CA . ASP A 1 293 ? -11.979 14.013 13.442 1.00 86.19 293 ASP A CA 1
ATOM 2371 C C . ASP A 1 293 ? -12.580 12.800 14.173 1.00 86.19 293 ASP A C 1
ATOM 2373 O O . ASP A 1 293 ? -13.800 12.645 14.240 1.00 86.19 293 ASP A O 1
ATOM 2377 N N . CYS A 1 294 ? -11.730 11.970 14.788 1.00 93.81 294 CYS A N 1
ATOM 2378 C CA . CYS A 1 294 ? -12.155 10.851 15.624 1.00 93.81 294 CYS A CA 1
ATOM 2379 C C . CYS A 1 294 ? -12.969 11.327 16.833 1.00 93.81 294 CYS A C 1
ATOM 2381 O O . CYS A 1 294 ? -14.080 10.843 17.039 1.00 93.81 294 CYS A O 1
ATOM 2383 N N . LEU A 1 295 ? -12.469 12.312 17.587 1.00 95.81 295 LEU A N 1
ATOM 2384 C CA . LEU A 1 295 ? -13.200 12.877 18.724 1.00 95.81 295 LEU A CA 1
ATOM 2385 C C . LEU A 1 295 ? -14.531 13.497 18.284 1.00 95.81 295 LEU A C 1
ATOM 2387 O O . LEU A 1 295 ? -15.553 13.197 18.887 1.00 95.81 295 LEU A O 1
ATOM 2391 N N . ALA A 1 296 ? -14.554 14.271 17.197 1.00 92.56 296 ALA A N 1
ATOM 2392 C CA . ALA A 1 296 ? -15.788 14.846 16.660 1.00 92.56 296 ALA A CA 1
ATOM 2393 C C . ALA A 1 296 ? -16.807 13.768 16.242 1.00 92.56 296 ALA A C 1
ATOM 2395 O O . ALA A 1 296 ? -18.010 13.926 16.455 1.00 92.56 296 ALA A O 1
ATOM 2396 N N . SER A 1 297 ? -16.340 12.649 15.679 1.00 92.44 297 SER A N 1
ATOM 2397 C CA . SER A 1 297 ? -17.189 11.493 15.376 1.00 92.44 297 SER A CA 1
ATOM 2398 C C . SER A 1 297 ? -17.772 10.871 16.649 1.00 92.44 297 SER A C 1
ATOM 2400 O O . SER A 1 297 ? -18.964 10.570 16.692 1.00 92.44 297 SER A O 1
ATOM 2402 N N . LEU A 1 298 ? -16.976 10.732 17.712 1.00 96.50 298 LEU A N 1
ATOM 2403 C CA . LEU A 1 298 ? -17.458 10.250 19.009 1.00 96.50 298 LEU A CA 1
ATOM 2404 C C . LEU A 1 298 ? -18.509 11.192 19.617 1.00 96.50 298 LEU A C 1
ATOM 2406 O O . LEU A 1 298 ? -19.564 10.712 20.033 1.00 96.50 298 LEU A O 1
ATOM 2410 N N . GLU A 1 299 ? -18.283 12.511 19.584 1.00 95.88 299 GLU A N 1
ATOM 2411 C CA . GLU A 1 299 ? -19.263 13.517 20.037 1.00 95.88 299 GLU A CA 1
ATOM 2412 C C . GLU A 1 299 ? -20.579 13.395 19.266 1.00 95.88 299 GLU A C 1
ATOM 2414 O O . GLU A 1 299 ? -21.652 13.320 19.862 1.00 95.88 299 GLU A O 1
ATOM 2419 N N . LYS A 1 300 ? -20.504 13.303 17.933 1.00 95.25 300 LYS A N 1
ATOM 2420 C CA . LYS A 1 300 ? -21.677 13.161 17.060 1.00 95.25 300 LYS A CA 1
ATOM 2421 C C . LYS A 1 300 ? -22.498 11.904 17.371 1.00 95.25 300 LYS A C 1
ATOM 2423 O O . LYS A 1 300 ? -23.711 11.906 17.174 1.00 95.25 300 LYS A O 1
ATOM 2428 N N . ASN A 1 301 ? -21.850 10.844 17.851 1.00 95.19 301 ASN A N 1
ATOM 2429 C CA . ASN A 1 301 ? -22.491 9.589 18.243 1.00 95.19 301 ASN A CA 1
ATOM 2430 C C . ASN A 1 301 ? -22.862 9.535 19.738 1.00 95.19 301 ASN A C 1
ATOM 2432 O O . ASN A 1 301 ? -23.211 8.467 20.235 1.00 95.19 301 ASN A O 1
ATOM 2436 N N . ASN A 1 302 ? -22.817 10.668 20.451 1.00 97.19 302 ASN A N 1
ATOM 2437 C CA . ASN A 1 302 ? -23.118 10.779 21.883 1.00 97.19 302 ASN A CA 1
ATOM 2438 C C . ASN A 1 302 ? -22.252 9.861 22.767 1.00 97.19 302 ASN A C 1
ATOM 2440 O O . ASN A 1 302 ? -22.708 9.352 23.790 1.00 97.19 302 ASN A O 1
ATOM 2444 N N . ILE A 1 303 ? -20.998 9.630 22.374 1.00 97.69 303 ILE A N 1
ATOM 2445 C CA . ILE A 1 303 ? -20.039 8.882 23.185 1.00 97.69 303 ILE A CA 1
ATOM 2446 C C . ILE A 1 303 ? -19.325 9.860 24.118 1.00 97.69 303 ILE A C 1
ATOM 2448 O O . ILE A 1 303 ? -18.524 10.679 23.680 1.00 97.69 303 ILE A O 1
ATOM 2452 N N . GLU A 1 304 ? -19.584 9.755 25.419 1.00 97.62 304 GLU A N 1
ATOM 2453 C CA . GLU A 1 304 ? -19.022 10.673 26.423 1.00 97.62 304 GLU A CA 1
ATOM 2454 C C . GLU A 1 304 ? -17.574 10.343 26.809 1.00 97.62 304 GLU A C 1
ATOM 2456 O O . GLU A 1 304 ? -16.825 11.204 27.277 1.00 97.62 304 GLU A O 1
ATOM 2461 N N . SER A 1 305 ? -17.163 9.083 26.651 1.00 97.69 305 SER A N 1
ATOM 2462 C CA . SER A 1 305 ? -15.820 8.652 27.020 1.00 97.69 305 SER A CA 1
ATOM 2463 C C . SER A 1 305 ? -15.312 7.466 26.216 1.00 97.69 305 SER A C 1
ATOM 2465 O O . SER A 1 305 ? -16.078 6.667 25.678 1.00 97.69 305 SER A O 1
ATOM 2467 N N . PHE A 1 306 ? -13.990 7.354 26.165 1.00 98.12 306 PHE A N 1
ATOM 2468 C CA . PHE A 1 306 ? -13.276 6.235 25.559 1.00 98.12 306 PHE A CA 1
ATOM 2469 C C . PHE A 1 306 ? -12.051 5.870 26.400 1.00 98.12 306 PHE A C 1
ATOM 2471 O O . PHE A 1 306 ? -11.647 6.608 27.311 1.00 98.12 306 PHE A O 1
ATOM 2478 N N . ALA A 1 307 ? -11.450 4.734 26.067 1.00 97.56 307 ALA A N 1
ATOM 2479 C CA . ALA A 1 307 ? -10.150 4.314 26.558 1.00 97.56 307 ALA A CA 1
ATOM 2480 C C . ALA A 1 307 ? -9.147 4.181 25.411 1.00 97.56 307 ALA A C 1
ATOM 2482 O O . ALA A 1 307 ? -9.532 3.995 24.258 1.00 97.56 307 ALA A O 1
ATOM 2483 N N . LEU A 1 308 ? -7.856 4.243 25.729 1.00 96.69 308 LEU A N 1
ATOM 2484 C CA . LEU A 1 308 ? -6.788 3.938 24.780 1.00 96.69 308 LEU A CA 1
ATOM 2485 C C . LEU A 1 308 ? -6.181 2.571 25.052 1.00 96.69 308 LEU A C 1
ATOM 2487 O O . LEU A 1 308 ? -5.993 2.198 26.208 1.00 96.69 308 LEU A O 1
ATOM 2491 N N . PHE A 1 309 ? -5.804 1.870 23.987 1.00 95.50 309 PHE A N 1
ATOM 2492 C CA . PHE A 1 309 ? -4.894 0.735 24.067 1.00 95.50 309 PHE A CA 1
ATOM 2493 C C . PHE A 1 309 ? -3.535 1.110 23.465 1.00 95.50 309 PHE A C 1
ATOM 2495 O O . PHE A 1 309 ? -3.438 1.438 22.280 1.00 95.50 309 PHE A O 1
ATOM 2502 N N . GLY A 1 310 ? -2.491 1.071 24.293 1.00 91.38 310 GLY A N 1
ATOM 2503 C CA . GLY A 1 310 ? -1.128 1.457 23.936 1.00 91.38 310 GLY A CA 1
ATOM 2504 C C . GLY A 1 310 ? -0.772 2.915 24.256 1.00 91.38 310 GLY A C 1
ATOM 2505 O O . GLY A 1 310 ? -1.576 3.704 24.753 1.00 91.38 310 GLY A O 1
ATOM 2506 N N . ARG A 1 311 ? 0.490 3.263 23.980 1.00 88.12 311 ARG A N 1
ATOM 2507 C CA . ARG A 1 311 ? 1.064 4.611 24.139 1.00 88.12 311 ARG A CA 1
ATOM 2508 C C . ARG A 1 311 ? 1.507 5.168 22.785 1.00 88.12 311 ARG A C 1
ATOM 2510 O O . ARG A 1 311 ? 1.327 4.529 21.758 1.00 88.12 311 ARG A O 1
ATOM 2517 N N . GLY A 1 312 ? 2.109 6.353 22.789 1.00 86.62 312 GLY A N 1
ATOM 2518 C CA . GLY A 1 312 ? 2.748 6.939 21.614 1.00 86.62 312 GLY A CA 1
ATOM 2519 C C . GLY A 1 312 ? 2.086 8.229 21.154 1.00 86.62 312 GLY A C 1
ATOM 2520 O O . GLY A 1 312 ? 1.251 8.810 21.845 1.00 86.62 312 GLY A O 1
ATOM 2521 N N . GLU A 1 313 ? 2.479 8.674 19.964 1.00 83.62 313 GLU A N 1
ATOM 2522 C CA . GLU A 1 313 ? 2.165 10.007 19.443 1.00 83.62 313 GLU A CA 1
ATOM 2523 C C . GLU A 1 313 ? 0.654 10.285 19.368 1.00 83.62 313 GLU A C 1
ATOM 2525 O O . GLU A 1 313 ? 0.185 11.353 19.770 1.00 83.62 313 GLU A O 1
ATOM 2530 N N . ILE A 1 314 ? -0.123 9.311 18.893 1.00 89.25 314 ILE A N 1
ATOM 2531 C CA . ILE A 1 314 ? -1.580 9.427 18.779 1.00 89.25 314 ILE A CA 1
ATOM 2532 C C . ILE A 1 314 ? -2.238 9.404 20.160 1.00 89.25 314 ILE A C 1
ATOM 2534 O O . ILE A 1 314 ? -3.139 10.200 20.407 1.00 89.25 314 ILE A O 1
ATOM 2538 N N . ALA A 1 315 ? -1.770 8.554 21.081 1.00 91.56 315 ALA A N 1
ATOM 2539 C CA . ALA A 1 315 ? -2.290 8.503 22.447 1.00 91.56 315 ALA A CA 1
ATOM 2540 C C . ALA A 1 315 ? -2.100 9.846 23.171 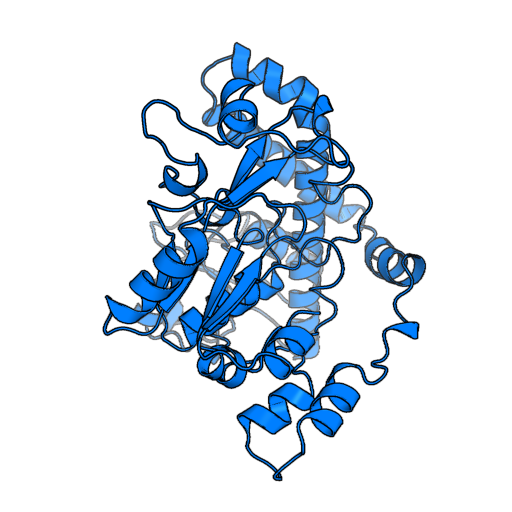1.00 91.56 315 ALA A C 1
ATOM 2542 O O . ALA A 1 315 ? -3.026 10.363 23.798 1.00 91.56 315 ALA A O 1
ATOM 2543 N N . GLU A 1 316 ? -0.915 10.451 23.038 1.00 91.25 316 GLU A N 1
ATOM 2544 C CA . GLU A 1 316 ? -0.626 11.778 23.588 1.00 91.25 316 GLU A CA 1
ATOM 2545 C C . GLU A 1 316 ? -1.508 12.850 22.943 1.00 91.25 316 GLU A C 1
ATOM 2547 O O . GLU A 1 316 ? -2.082 13.689 23.640 1.00 91.25 316 GLU A O 1
ATOM 2552 N N . THR A 1 317 ? -1.670 12.793 21.621 1.00 91.06 317 THR A N 1
ATOM 2553 C CA . THR A 1 317 ? -2.510 13.733 20.872 1.00 91.06 317 THR A CA 1
ATOM 2554 C C . THR A 1 317 ? -3.974 13.643 21.304 1.00 91.06 317 THR A C 1
ATOM 2556 O O . THR A 1 317 ? -4.573 14.667 21.632 1.00 91.06 317 THR A O 1
ATOM 2559 N N . LEU A 1 318 ? -4.540 12.435 21.380 1.00 94.62 318 LEU A N 1
ATOM 2560 C CA . LEU A 1 318 ? -5.911 12.196 21.837 1.00 94.62 318 LEU A CA 1
ATOM 2561 C C . LEU A 1 318 ? -6.116 12.653 23.278 1.00 94.62 318 LEU A C 1
ATOM 2563 O O . LEU A 1 318 ? -7.110 13.316 23.555 1.00 94.62 318 LEU A O 1
ATOM 2567 N N . TYR A 1 319 ? -5.171 12.383 24.182 1.00 94.81 319 TYR A N 1
ATOM 2568 C CA . TYR A 1 319 ? -5.247 12.879 25.557 1.00 94.81 319 TYR A CA 1
ATOM 2569 C C . TYR A 1 319 ? -5.330 14.410 25.595 1.00 94.81 319 TYR A C 1
ATOM 2571 O O . TYR A 1 319 ? -6.241 14.966 26.212 1.00 94.81 319 TYR A O 1
ATOM 2579 N N . GLN A 1 320 ? -4.435 15.106 24.888 1.00 92.94 320 GLN A N 1
ATOM 2580 C CA . GLN A 1 320 ? -4.407 16.572 24.877 1.00 92.94 320 GLN A CA 1
ATOM 2581 C C . GLN A 1 320 ? -5.647 17.185 24.214 1.00 92.94 320 GLN A C 1
ATOM 2583 O O . GLN A 1 320 ? -6.139 18.216 24.678 1.00 92.94 320 GLN A O 1
ATOM 2588 N N . LEU A 1 321 ? -6.156 16.574 23.141 1.00 93.44 321 LEU A N 1
ATOM 2589 C CA . LEU A 1 321 ? -7.372 17.032 22.470 1.00 93.44 321 LEU A CA 1
ATOM 2590 C C . LEU A 1 321 ? -8.629 16.734 23.300 1.00 93.44 321 LEU A C 1
ATOM 2592 O O . LEU A 1 321 ? -9.486 17.608 23.415 1.00 93.44 321 LEU A O 1
ATOM 2596 N N . SER A 1 322 ? -8.703 15.579 23.970 1.00 95.69 322 SER A N 1
ATOM 2597 C CA . SER A 1 322 ? -9.846 15.210 24.823 1.00 95.69 322 SER A CA 1
ATOM 2598 C C . SER A 1 322 ? -10.051 16.170 25.999 1.00 95.69 322 SER A C 1
ATOM 2600 O O . SER A 1 322 ? -11.175 16.384 26.430 1.00 95.69 322 SER A O 1
ATOM 2602 N N . LYS A 1 323 ? -8.990 16.843 26.476 1.00 94.31 323 LYS A N 1
ATOM 2603 C CA . LYS A 1 323 ? -9.100 17.873 27.528 1.00 94.31 323 LYS A CA 1
ATOM 2604 C C . LYS A 1 323 ? -9.924 19.092 27.107 1.00 94.31 323 LYS A C 1
ATOM 2606 O O . LYS A 1 323 ? -10.332 19.871 27.964 1.00 94.31 323 LYS A O 1
ATOM 2611 N N . LYS A 1 324 ? -10.104 19.294 25.802 1.00 93.19 324 LYS A N 1
ATOM 2612 C CA . LYS A 1 324 ? -10.854 20.415 25.218 1.00 93.19 324 LYS A CA 1
ATOM 2613 C C . LYS A 1 324 ? -12.140 19.969 24.522 1.00 93.19 324 LYS A C 1
ATOM 2615 O O . LYS A 1 324 ? -12.869 20.822 24.032 1.00 93.19 324 LYS A O 1
ATOM 2620 N N . SER A 1 325 ? -12.377 18.663 24.444 1.00 93.25 325 SER A N 1
ATOM 2621 C CA . SER A 1 325 ? -13.568 18.056 23.854 1.00 93.25 325 SER A CA 1
ATOM 2622 C C . SER A 1 325 ? -14.558 17.690 24.961 1.00 93.25 325 SER A C 1
ATOM 2624 O O . SER A 1 325 ? -14.200 17.609 26.138 1.00 93.25 325 SER A O 1
ATOM 2626 N N . SER A 1 326 ? -15.818 17.483 24.587 1.00 95.69 326 SER A N 1
ATOM 2627 C CA . SER A 1 326 ? -16.817 16.890 25.477 1.00 95.69 326 SER A CA 1
ATOM 2628 C C . SER A 1 326 ? -16.568 15.395 25.725 1.00 95.69 326 SER A C 1
ATOM 2630 O O . SER A 1 326 ? -16.961 14.890 26.777 1.00 95.69 326 SER A O 1
ATOM 2632 N N . VAL A 1 327 ? -15.844 14.712 24.825 1.00 97.56 327 VAL A N 1
ATOM 2633 C CA . VAL A 1 327 ? -15.445 13.308 24.991 1.00 97.56 327 VAL A CA 1
ATOM 2634 C C . VAL A 1 327 ? -14.175 13.200 25.828 1.00 97.56 327 VAL A C 1
ATOM 2636 O O . VAL A 1 327 ? -13.132 13.762 25.486 1.00 97.56 327 VAL A O 1
ATOM 2639 N N . ARG A 1 328 ? -14.227 12.402 26.897 1.00 97.19 328 ARG A N 1
ATOM 2640 C CA . ARG A 1 328 ? -13.113 12.235 27.839 1.00 97.19 328 ARG A CA 1
ATOM 2641 C C . ARG A 1 328 ? -12.367 10.920 27.647 1.00 97.19 328 ARG A C 1
ATOM 2643 O O . ARG A 1 328 ? -12.964 9.844 27.628 1.00 97.19 328 ARG A O 1
ATOM 2650 N N . LEU A 1 329 ? -11.040 10.997 27.621 1.00 97.19 329 LEU A N 1
ATOM 2651 C CA . LEU A 1 329 ? -10.197 9.824 27.826 1.00 97.19 329 LEU A CA 1
ATOM 2652 C C . LEU A 1 329 ? -10.234 9.422 29.307 1.00 97.19 329 LEU A C 1
ATOM 2654 O O . LEU A 1 329 ? -9.818 10.192 30.171 1.00 97.19 329 LEU A O 1
ATOM 2658 N N . THR A 1 330 ? -10.729 8.220 29.590 1.00 96.69 330 THR A N 1
ATOM 2659 C CA . THR A 1 330 ? -10.937 7.724 30.965 1.00 96.69 330 THR A CA 1
ATOM 2660 C C . THR A 1 330 ? -9.837 6.782 31.426 1.00 96.69 330 THR A C 1
ATOM 2662 O O . THR A 1 330 ? -9.369 6.878 32.560 1.00 96.69 330 THR A O 1
ATOM 2665 N N . ASN A 1 331 ? -9.390 5.896 30.539 1.00 96.06 331 ASN A N 1
ATOM 2666 C CA . ASN A 1 331 ? -8.429 4.852 30.858 1.00 96.06 331 ASN A CA 1
ATOM 2667 C C . ASN A 1 331 ? -7.418 4.676 29.731 1.00 96.06 331 ASN A C 1
ATOM 2669 O O . ASN A 1 331 ? -7.705 4.920 28.560 1.00 96.06 331 ASN A O 1
ATOM 2673 N N . ILE A 1 332 ? -6.232 4.208 30.100 1.00 95.88 332 ILE A N 1
ATOM 2674 C CA . ILE A 1 332 ? -5.213 3.747 29.163 1.00 95.88 332 ILE A CA 1
ATOM 2675 C C . ILE A 1 332 ? -4.856 2.337 29.585 1.00 95.88 332 ILE A C 1
ATOM 2677 O O . ILE A 1 332 ? -4.678 2.086 30.772 1.00 95.88 332 ILE A O 1
ATOM 2681 N N . PHE A 1 333 ? -4.794 1.435 28.622 1.00 95.56 333 PHE A N 1
ATOM 2682 C CA . PHE A 1 333 ? -4.469 0.037 28.823 1.00 95.56 333 PHE A CA 1
ATOM 2683 C C . PHE A 1 333 ? -3.178 -0.288 28.080 1.00 95.56 333 PHE A C 1
ATOM 2685 O O . PHE A 1 333 ? -2.984 0.159 26.947 1.00 95.56 333 PHE A O 1
ATOM 2692 N N . GLU A 1 334 ? -2.290 -1.061 28.698 1.00 92.88 334 GLU A N 1
ATOM 2693 C CA . GLU A 1 334 ? -1.030 -1.460 28.072 1.00 92.88 334 GLU A CA 1
ATOM 2694 C C . GLU A 1 334 ? -0.624 -2.896 28.404 1.00 92.88 334 GLU A C 1
ATOM 2696 O O . GLU A 1 334 ? -1.025 -3.468 29.419 1.00 92.88 334 GLU A O 1
ATOM 2701 N N . ASN A 1 335 ? 0.228 -3.459 27.547 1.00 87.94 335 ASN A N 1
ATOM 2702 C CA . ASN A 1 335 ? 0.954 -4.683 27.852 1.00 87.94 335 ASN A CA 1
ATOM 2703 C C . ASN A 1 335 ? 2.156 -4.342 28.733 1.00 87.94 335 ASN A C 1
ATOM 2705 O O . ASN A 1 335 ? 3.186 -3.875 28.243 1.00 87.94 335 ASN A O 1
ATOM 2709 N N . GLY A 1 336 ? 2.030 -4.567 30.038 1.00 84.38 336 GLY A N 1
ATOM 2710 C CA . GLY A 1 336 ? 3.134 -4.394 30.974 1.00 84.38 336 GLY A CA 1
ATOM 2711 C C . GLY A 1 336 ? 2.699 -3.924 32.359 1.00 84.38 336 GLY A C 1
ATOM 2712 O O . GLY A 1 336 ? 1.507 -3.803 32.634 1.00 84.38 336 GLY A O 1
ATOM 2713 N N . PRO A 1 337 ? 3.672 -3.675 33.253 1.00 80.50 337 PRO A N 1
ATOM 2714 C CA . PRO A 1 337 ? 3.389 -3.152 34.582 1.00 80.50 337 PRO A CA 1
ATOM 2715 C C . PRO A 1 337 ? 2.784 -1.749 34.495 1.00 80.50 337 PRO A C 1
ATOM 2717 O O . PRO A 1 337 ? 3.149 -0.974 33.608 1.00 80.50 337 PRO A O 1
ATOM 2720 N N . GLU A 1 338 ? 1.921 -1.417 35.459 1.00 82.94 338 GLU A N 1
ATOM 2721 C CA . GLU A 1 338 ? 1.301 -0.097 35.567 1.00 82.94 338 GLU A CA 1
ATOM 2722 C C . GLU A 1 338 ? 2.356 1.013 35.528 1.00 82.94 338 GLU A C 1
ATOM 2724 O O . GLU A 1 338 ? 3.309 1.048 36.313 1.00 82.94 338 GLU A O 1
ATOM 2729 N N . LYS A 1 339 ? 2.163 1.959 34.616 1.00 86.06 339 LYS A N 1
ATOM 2730 C CA . LYS A 1 339 ? 2.987 3.160 34.494 1.00 86.06 339 LYS A CA 1
ATOM 2731 C C . LYS A 1 339 ? 2.077 4.372 34.383 1.00 86.06 339 LYS A C 1
ATOM 2733 O O . LYS A 1 339 ? 1.010 4.316 33.773 1.00 86.06 339 LYS A O 1
ATOM 2738 N N . SER A 1 340 ? 2.505 5.514 34.904 1.00 85.56 340 SER A N 1
ATOM 2739 C CA . SER A 1 340 ? 1.769 6.759 34.682 1.00 85.56 340 SER A CA 1
ATOM 2740 C C . SER A 1 340 ? 1.802 7.159 33.203 1.00 85.56 340 SER A C 1
ATOM 2742 O O . SER A 1 340 ? 2.787 6.938 32.486 1.00 85.56 340 SER A O 1
ATOM 2744 N N . PHE A 1 341 ? 0.700 7.731 32.735 1.00 87.44 341 PHE A N 1
ATOM 2745 C CA . PHE A 1 341 ? 0.587 8.414 31.455 1.00 87.44 341 PHE A CA 1
ATOM 2746 C C . PHE A 1 341 ? -0.102 9.754 31.714 1.00 87.44 341 PHE A C 1
ATOM 2748 O O . PHE A 1 341 ? -1.322 9.840 31.852 1.00 87.44 341 PHE A O 1
ATOM 2755 N N . TYR A 1 342 ? 0.710 10.802 31.856 1.00 89.56 342 TYR A N 1
ATOM 2756 C CA . TYR A 1 342 ? 0.282 12.088 32.410 1.00 89.56 342 TYR A CA 1
ATOM 2757 C C . TYR A 1 342 ? -0.477 11.920 33.742 1.00 89.56 342 TYR A C 1
ATOM 2759 O O . TYR A 1 342 ? 0.092 11.414 34.705 1.00 89.56 342 TYR A O 1
ATOM 2767 N N . GLU A 1 343 ? -1.738 12.356 33.797 1.00 92.19 343 GLU A N 1
ATOM 2768 C CA . GLU A 1 343 ? -2.605 12.306 34.980 1.00 92.19 343 GLU A CA 1
ATOM 2769 C C . GLU A 1 343 ? -3.364 10.973 35.099 1.00 92.19 343 GLU A C 1
ATOM 2771 O O . GLU A 1 343 ? -4.019 10.727 36.109 1.00 92.19 343 GLU A O 1
ATOM 2776 N N . LEU A 1 344 ? -3.273 10.102 34.089 1.00 91.69 344 LEU A N 1
ATOM 2777 C CA . LEU A 1 344 ? -3.932 8.801 34.072 1.00 91.69 344 LEU A CA 1
ATOM 2778 C C . LEU A 1 344 ? -2.959 7.702 34.500 1.00 91.69 344 LEU A C 1
ATOM 2780 O O . LEU A 1 344 ? -1.772 7.709 34.156 1.00 91.69 344 LEU A O 1
ATOM 2784 N N . LYS A 1 345 ? -3.471 6.717 35.240 1.00 88.06 345 LYS A N 1
ATOM 2785 C CA . LYS A 1 345 ? -2.753 5.460 35.457 1.00 88.06 345 LYS A CA 1
ATOM 2786 C C . LYS A 1 345 ? -3.043 4.535 34.290 1.00 88.06 345 LYS A C 1
ATOM 2788 O O . LYS A 1 345 ? -4.206 4.306 33.962 1.00 88.06 345 LYS A O 1
ATOM 2793 N N . SER A 1 346 ? -1.983 4.024 33.680 1.00 92.31 346 SER A N 1
ATOM 2794 C CA . SER A 1 346 ? -2.126 2.946 32.722 1.00 92.31 346 SER A CA 1
ATOM 2795 C C . SER A 1 346 ? -2.442 1.660 33.471 1.00 92.31 346 SER A C 1
ATOM 2797 O O . SER A 1 346 ? -1.747 1.308 34.425 1.00 92.31 346 SER A O 1
ATOM 2799 N N . LEU A 1 347 ? -3.520 1.013 33.059 1.00 95.19 347 LEU A N 1
ATOM 2800 C CA . LEU A 1 347 ? -4.031 -0.218 33.625 1.00 95.19 347 LEU A CA 1
ATOM 2801 C C . LEU A 1 347 ? -3.504 -1.416 32.830 1.00 95.19 347 LEU A C 1
ATOM 2803 O O . LEU A 1 347 ? -3.267 -1.309 31.621 1.00 95.19 347 LEU A O 1
ATOM 2807 N N . PRO A 1 348 ? -3.347 -2.574 33.483 1.00 94.94 348 PRO A N 1
ATOM 2808 C CA . PRO A 1 348 ? -2.943 -3.786 32.792 1.00 94.94 348 PRO A CA 1
ATOM 2809 C C . PRO A 1 348 ? -4.060 -4.262 31.844 1.00 94.94 348 PRO A C 1
ATOM 2811 O O . PRO A 1 348 ? -5.249 -4.056 32.109 1.00 94.94 348 PRO A O 1
ATOM 2814 N N . VAL A 1 349 ? -3.681 -4.880 30.722 1.00 95.00 349 VAL A N 1
ATOM 2815 C CA . VAL A 1 349 ? -4.593 -5.321 29.647 1.00 95.00 349 VAL A CA 1
ATOM 2816 C C . VAL A 1 349 ? -5.743 -6.206 30.142 1.00 95.00 349 VAL A C 1
ATOM 2818 O O . VAL A 1 349 ? -6.853 -6.131 29.621 1.00 95.00 349 VAL A O 1
ATOM 2821 N N . GLU A 1 350 ? -5.536 -6.985 31.202 1.00 94.81 350 GLU A N 1
ATOM 2822 C CA . GLU A 1 350 ? -6.543 -7.861 31.808 1.00 94.81 350 GLU A CA 1
ATOM 2823 C C . GLU A 1 350 ? -7.773 -7.083 32.295 1.00 94.81 350 GLU A C 1
ATOM 2825 O O . GLU A 1 350 ? -8.890 -7.605 32.275 1.00 94.81 350 GLU A O 1
ATOM 2830 N N . LYS A 1 351 ? -7.587 -5.813 32.674 1.00 96.00 351 LYS A N 1
ATOM 2831 C CA . LYS A 1 351 ? -8.662 -4.919 33.115 1.00 96.00 351 LYS A CA 1
ATOM 2832 C C . LYS A 1 351 ? -9.557 -4.428 31.979 1.00 96.00 351 LYS A C 1
ATOM 2834 O O . LYS A 1 351 ? -10.628 -3.895 32.258 1.00 96.00 351 LYS A O 1
ATOM 2839 N N . LEU A 1 352 ? -9.200 -4.655 30.711 1.00 95.00 352 LEU A N 1
ATOM 2840 C CA . LEU A 1 352 ? -10.069 -4.318 29.575 1.00 95.00 352 LEU A CA 1
ATOM 2841 C C . LEU A 1 352 ? -11.408 -5.057 29.604 1.00 95.00 352 LEU A C 1
ATOM 2843 O O . LEU A 1 352 ? -12.398 -4.512 29.122 1.00 95.00 352 LEU A O 1
ATOM 2847 N N . LYS A 1 353 ? -11.456 -6.265 30.184 1.00 94.31 353 LYS A N 1
ATOM 2848 C CA . LYS A 1 353 ? -12.700 -7.042 30.324 1.00 94.31 353 LYS A CA 1
ATOM 2849 C C . LYS A 1 353 ? -13.732 -6.341 31.214 1.00 94.31 353 LYS A C 1
ATOM 2851 O O . LYS A 1 353 ? -14.928 -6.541 31.033 1.00 94.31 353 LYS A O 1
ATOM 2856 N N . GLU A 1 354 ? -13.271 -5.516 32.153 1.00 95.75 354 GLU A N 1
ATOM 2857 C CA . GLU A 1 354 ? -14.119 -4.734 33.062 1.00 95.75 354 GLU A CA 1
ATOM 2858 C C . GLU A 1 354 ? -14.587 -3.417 32.419 1.00 95.75 354 GLU A C 1
ATOM 2860 O O . GLU A 1 354 ? -15.575 -2.825 32.848 1.00 95.75 354 GLU A O 1
ATOM 2865 N N . TYR A 1 355 ? -13.899 -2.954 31.373 1.00 96.44 355 TYR A N 1
ATOM 2866 C CA . TYR A 1 355 ? -14.282 -1.764 30.629 1.00 96.44 355 TYR A CA 1
ATOM 2867 C C . TYR A 1 355 ? -15.359 -2.121 29.603 1.00 96.44 355 TYR A C 1
ATOM 2869 O O . TYR A 1 355 ? -15.199 -3.090 28.862 1.00 96.44 355 TYR A O 1
ATOM 2877 N N . SER A 1 356 ? -16.429 -1.330 29.505 1.00 95.44 356 SER A N 1
ATOM 2878 C CA . SER A 1 356 ? -17.535 -1.538 28.550 1.00 95.44 356 SER A CA 1
ATOM 2879 C C . SER A 1 356 ? -17.567 -0.526 27.398 1.00 95.44 356 SER A C 1
ATOM 2881 O O . SER A 1 356 ? -18.244 -0.764 26.401 1.00 95.44 356 SER A O 1
ATOM 2883 N N . GLY A 1 357 ? -16.811 0.573 27.496 1.00 96.25 357 GLY A N 1
ATOM 2884 C CA . GLY A 1 357 ? -16.786 1.640 26.492 1.00 96.25 357 GLY A CA 1
ATOM 2885 C C . GLY A 1 357 ? -15.984 1.308 25.229 1.00 96.25 357 GLY A C 1
ATOM 2886 O O . GLY A 1 357 ? -15.500 0.183 25.044 1.00 96.25 357 GLY A O 1
ATOM 2887 N N . LEU A 1 358 ? -15.827 2.312 24.364 1.00 97.88 358 LEU A N 1
ATOM 2888 C CA . LEU A 1 358 ? -15.021 2.217 23.145 1.00 97.88 358 LEU A CA 1
ATOM 2889 C C . LEU A 1 358 ? -13.527 2.306 23.455 1.00 97.88 358 LEU A C 1
ATOM 2891 O O . LEU A 1 358 ? -13.090 3.093 24.295 1.00 97.88 358 LEU A O 1
ATOM 2895 N N . ILE A 1 359 ? -12.745 1.504 22.744 1.00 97.44 359 ILE A N 1
ATOM 2896 C CA . ILE A 1 359 ? -11.295 1.425 22.873 1.00 97.44 359 ILE A CA 1
ATOM 2897 C C . ILE A 1 359 ? -10.693 1.944 21.575 1.00 97.44 359 ILE A C 1
ATOM 2899 O O . ILE A 1 359 ? -10.914 1.375 20.509 1.00 97.44 359 ILE A O 1
ATOM 2903 N N . ILE A 1 360 ? -9.923 3.021 21.657 1.00 96.38 360 ILE A N 1
ATOM 2904 C CA . ILE A 1 360 ? -9.167 3.536 20.522 1.00 96.38 360 ILE A CA 1
ATOM 2905 C C . ILE A 1 360 ? -7.764 2.940 20.563 1.00 96.38 360 ILE A C 1
ATOM 2907 O O . ILE A 1 360 ? -7.055 3.023 21.569 1.00 96.38 360 ILE A O 1
ATOM 2911 N N . LEU A 1 361 ? -7.347 2.358 19.448 1.00 93.50 361 LEU A N 1
ATOM 2912 C CA . LEU A 1 361 ? -6.005 1.838 19.260 1.00 93.50 361 LEU A CA 1
ATOM 2913 C C . LEU A 1 361 ? -5.224 2.846 18.412 1.00 93.50 361 LEU A C 1
ATOM 2915 O O . LEU A 1 361 ? -5.475 3.001 17.219 1.00 93.50 361 LEU A O 1
ATOM 2919 N N . GLY A 1 362 ? -4.320 3.579 19.068 1.00 81.94 362 GLY A N 1
ATOM 2920 C CA . GLY A 1 362 ? -3.549 4.677 18.470 1.00 81.94 362 GLY A CA 1
ATOM 2921 C C . GLY A 1 362 ? -2.099 4.325 18.128 1.00 81.94 362 GLY A C 1
ATOM 2922 O O . GLY A 1 362 ? -1.280 5.215 17.926 1.00 81.94 362 GLY A O 1
ATOM 2923 N N . HIS A 1 363 ? -1.721 3.049 18.124 1.00 75.88 363 HIS A N 1
ATOM 2924 C CA . HIS A 1 363 ? -0.339 2.660 17.847 1.00 75.88 363 HIS A CA 1
ATOM 2925 C C . HIS A 1 363 ? -0.209 2.151 16.411 1.00 75.88 363 HIS A C 1
ATOM 2927 O O . HIS A 1 363 ? -0.761 1.105 16.084 1.00 75.88 363 HIS A O 1
ATOM 2933 N N . ARG A 1 364 ? 0.530 2.884 15.564 1.00 67.19 364 ARG A N 1
ATOM 2934 C CA . ARG A 1 364 ? 0.813 2.465 14.180 1.00 67.19 364 ARG A CA 1
ATOM 2935 C C . ARG A 1 364 ? 1.708 1.233 14.129 1.00 67.19 364 ARG A C 1
ATOM 2937 O O . ARG A 1 364 ? 1.405 0.273 13.434 1.00 67.19 364 ARG A O 1
ATOM 2944 N N . GLU A 1 365 ? 2.797 1.249 14.891 1.00 66.56 365 GLU A N 1
ATOM 2945 C CA . GLU A 1 365 ? 3.699 0.097 14.972 1.00 66.56 365 GLU A CA 1
ATOM 2946 C C . GLU A 1 365 ? 3.018 -1.013 15.793 1.00 66.56 365 GLU A C 1
ATOM 2948 O O . GLU A 1 365 ? 2.369 -0.726 16.799 1.00 66.56 365 GLU A O 1
ATOM 2953 N N . ASN A 1 366 ? 3.154 -2.278 15.397 1.00 75.31 366 ASN A N 1
ATOM 2954 C CA . ASN A 1 366 ? 2.586 -3.432 16.114 1.00 75.31 366 ASN A CA 1
ATOM 2955 C C . ASN A 1 366 ? 1.053 -3.451 16.225 1.00 75.31 366 ASN A C 1
ATOM 2957 O O . ASN A 1 366 ? 0.501 -4.044 17.154 1.00 75.31 366 ASN A O 1
ATOM 2961 N N . ILE A 1 367 ? 0.350 -2.823 15.284 1.00 81.50 367 ILE A N 1
ATOM 2962 C CA . ILE A 1 367 ? -1.110 -2.770 15.299 1.00 81.50 367 ILE A CA 1
ATOM 2963 C C . ILE A 1 367 ? -1.744 -4.173 15.281 1.00 81.50 367 ILE A C 1
ATOM 2965 O O . ILE A 1 367 ? -2.674 -4.444 16.038 1.00 81.50 367 ILE A O 1
ATOM 2969 N N . GLU A 1 368 ? -1.173 -5.099 14.507 1.00 80.56 368 GLU A N 1
ATOM 2970 C CA . GLU A 1 368 ? -1.603 -6.500 14.428 1.00 80.56 368 GLU A CA 1
ATOM 2971 C C . GLU A 1 368 ? -1.369 -7.239 15.746 1.00 80.56 368 GLU A C 1
ATOM 2973 O O . GLU A 1 368 ? -2.268 -7.914 16.245 1.00 80.56 368 GLU A O 1
ATOM 2978 N N . ALA A 1 369 ? -0.199 -7.055 16.365 1.00 86.00 369 ALA A N 1
ATOM 2979 C CA . ALA A 1 369 ? 0.098 -7.639 17.669 1.00 86.00 369 ALA A CA 1
ATOM 2980 C C . ALA A 1 369 ? -0.849 -7.095 18.751 1.00 86.00 369 ALA A C 1
ATOM 2982 O O . ALA A 1 369 ? -1.331 -7.850 19.595 1.00 86.00 369 ALA A O 1
ATOM 2983 N N . ASN A 1 370 ? -1.175 -5.802 18.697 1.00 90.19 370 ASN A N 1
ATOM 2984 C CA . ASN A 1 370 ? -2.129 -5.183 19.608 1.00 90.19 370 ASN A CA 1
ATOM 2985 C C . ASN A 1 370 ? -3.554 -5.713 19.386 1.00 90.19 370 ASN A C 1
ATOM 2987 O O . ASN A 1 370 ? -4.228 -6.041 20.359 1.00 90.19 370 ASN A O 1
ATOM 2991 N N . ILE A 1 371 ? -4.004 -5.881 18.136 1.00 90.31 371 ILE A N 1
ATOM 2992 C CA . ILE A 1 371 ? -5.286 -6.540 17.841 1.00 90.31 371 ILE A CA 1
ATOM 2993 C C . ILE A 1 371 ? -5.288 -7.983 18.337 1.00 90.31 371 ILE A C 1
ATOM 2995 O O . ILE A 1 371 ? -6.263 -8.405 18.952 1.00 90.31 371 ILE A O 1
ATOM 2999 N N . ALA A 1 372 ? -4.222 -8.746 18.096 1.00 90.25 372 ALA A N 1
ATOM 3000 C CA . ALA A 1 372 ? -4.119 -10.130 18.545 1.00 90.25 372 ALA A CA 1
ATOM 3001 C C . ALA A 1 372 ? -4.234 -10.228 20.073 1.00 90.25 372 ALA A C 1
ATOM 3003 O O . ALA A 1 372 ? -4.912 -11.113 20.593 1.00 90.25 372 ALA A O 1
ATOM 3004 N N . VAL A 1 373 ? -3.640 -9.274 20.794 1.00 93.94 373 VAL A N 1
ATOM 3005 C CA . VAL A 1 373 ? -3.797 -9.142 22.245 1.00 93.94 373 VAL A CA 1
ATOM 3006 C C . VAL A 1 373 ? -5.252 -8.834 22.608 1.00 93.94 373 VAL A C 1
ATOM 3008 O O . VAL A 1 373 ? -5.829 -9.550 23.419 1.00 93.94 373 VAL A O 1
ATOM 3011 N N . LEU A 1 374 ? -5.890 -7.840 21.985 1.00 94.56 374 LEU A N 1
ATOM 3012 C CA . LEU A 1 374 ? -7.296 -7.518 22.260 1.00 94.56 374 LEU A CA 1
ATOM 3013 C C . LEU A 1 374 ? -8.232 -8.711 21.989 1.00 94.56 374 LEU A C 1
ATOM 3015 O O . LEU A 1 374 ? -9.086 -9.019 22.822 1.00 94.56 374 LEU A O 1
ATOM 3019 N N . LYS A 1 375 ? -8.017 -9.441 20.886 1.00 93.81 375 LYS A N 1
ATOM 3020 C CA . LYS A 1 375 ? -8.740 -10.679 20.547 1.00 93.81 375 LYS A CA 1
ATOM 3021 C C . LYS A 1 375 ? -8.515 -11.768 21.602 1.00 93.81 375 LYS A C 1
ATOM 3023 O O . LYS A 1 375 ? -9.475 -12.396 22.033 1.00 93.81 375 LYS A O 1
ATOM 3028 N N . LYS A 1 376 ? -7.277 -11.957 22.077 1.00 95.94 376 LYS A N 1
ATOM 3029 C CA . LYS A 1 376 ? -6.938 -12.916 23.148 1.00 95.94 376 LYS A CA 1
ATOM 3030 C C . LYS A 1 376 ? -7.656 -12.612 24.470 1.00 95.94 376 LYS A C 1
ATOM 3032 O O . LYS A 1 376 ? -7.879 -13.520 25.266 1.00 95.94 376 LYS A O 1
ATOM 3037 N N . HIS A 1 377 ? -8.011 -11.352 24.707 1.00 95.25 377 HIS A N 1
ATOM 3038 C CA . HIS A 1 377 ? -8.784 -10.919 25.870 1.00 95.25 377 HIS A CA 1
ATOM 3039 C C . HIS A 1 377 ? -10.292 -10.791 25.584 1.00 95.25 377 HIS A C 1
ATOM 3041 O O . HIS A 1 377 ? -10.993 -10.139 26.356 1.00 95.25 377 HIS A O 1
ATOM 3047 N N . ASP A 1 378 ? -10.796 -11.435 24.526 1.00 95.81 378 ASP A N 1
ATOM 3048 C CA . ASP A 1 378 ? -12.218 -11.496 24.158 1.00 95.81 378 ASP A CA 1
ATOM 3049 C C . ASP A 1 378 ? -12.861 -10.114 23.938 1.00 95.81 378 ASP A C 1
ATOM 3051 O O . ASP A 1 378 ? -14.061 -9.924 24.154 1.00 95.81 378 ASP A O 1
ATOM 3055 N N . ILE A 1 379 ? -12.071 -9.117 23.528 1.00 96.38 379 ILE A N 1
ATOM 3056 C CA . ILE A 1 379 ? -12.589 -7.780 23.241 1.00 96.38 379 ILE A CA 1
ATOM 3057 C C . ILE A 1 379 ? -13.214 -7.785 21.840 1.00 96.38 379 ILE A C 1
ATOM 3059 O O . ILE A 1 379 ? -12.513 -8.050 20.860 1.00 96.38 379 ILE A O 1
ATOM 3063 N N . PRO A 1 380 ? -14.520 -7.490 21.702 1.00 93.38 380 PRO A N 1
ATOM 3064 C CA . PRO A 1 380 ? -15.181 -7.540 20.406 1.00 93.38 380 PRO A CA 1
ATOM 3065 C C . PRO A 1 380 ? -14.701 -6.397 19.507 1.00 93.38 380 PRO A C 1
ATOM 3067 O O . PRO A 1 380 ? -14.591 -5.251 19.946 1.00 93.38 380 PRO A O 1
ATOM 3070 N N . MET A 1 381 ? -14.492 -6.694 18.221 1.00 91.44 381 MET A N 1
ATOM 3071 C CA . MET A 1 381 ? -14.029 -5.707 17.233 1.00 91.44 381 MET A CA 1
ATOM 3072 C C . MET A 1 381 ? -14.965 -4.500 17.099 1.00 91.44 381 MET A C 1
ATOM 3074 O O . MET A 1 381 ? -14.499 -3.401 16.827 1.00 91.44 381 MET A O 1
ATOM 3078 N N . SER A 1 382 ? -16.263 -4.663 17.373 1.00 93.44 382 SER A N 1
ATOM 3079 C CA . SER A 1 382 ? -17.237 -3.561 17.377 1.00 93.44 382 SER A CA 1
ATOM 3080 C C . SER A 1 382 ? -16.965 -2.488 18.437 1.00 93.44 382 SER A C 1
ATOM 3082 O O . SER A 1 382 ? -17.501 -1.387 18.341 1.00 93.44 382 SER A O 1
ATOM 3084 N N . ARG A 1 383 ? -16.138 -2.787 19.446 1.00 96.00 383 ARG A N 1
ATOM 3085 C CA . ARG A 1 383 ? -15.716 -1.832 20.479 1.00 96.00 383 ARG A CA 1
ATOM 3086 C C . ARG A 1 383 ? -14.384 -1.158 20.170 1.00 96.00 383 ARG A C 1
ATOM 3088 O O . ARG A 1 383 ? -13.961 -0.306 20.949 1.00 96.00 383 ARG A O 1
ATOM 3095 N N . ILE A 1 384 ? -13.712 -1.544 19.089 1.00 95.44 384 ILE A N 1
ATOM 3096 C CA . ILE A 1 384 ? -12.358 -1.098 18.774 1.00 95.44 384 ILE A CA 1
ATOM 3097 C C . ILE A 1 384 ? -12.415 -0.099 17.619 1.00 95.44 384 ILE A C 1
ATOM 3099 O O . ILE A 1 384 ? -12.906 -0.408 16.538 1.00 95.44 384 ILE A O 1
ATOM 3103 N N . ILE A 1 385 ? -11.872 1.097 17.842 1.00 93.62 385 ILE A N 1
ATOM 3104 C CA . ILE A 1 385 ? -11.628 2.092 16.797 1.00 93.62 385 ILE A CA 1
ATOM 3105 C C . ILE A 1 385 ? -10.137 2.095 16.487 1.00 93.62 385 ILE A C 1
ATOM 3107 O O . ILE A 1 385 ? -9.305 2.356 17.357 1.00 93.62 385 ILE A O 1
ATOM 3111 N N . LEU A 1 386 ? -9.805 1.830 15.231 1.00 89.88 386 LEU A N 1
ATOM 3112 C CA . LEU A 1 386 ? -8.432 1.787 14.743 1.00 89.88 386 LEU A CA 1
ATOM 3113 C C . LEU A 1 386 ? -8.095 3.166 14.187 1.00 89.88 386 LEU A C 1
ATOM 3115 O O . LEU A 1 386 ? -8.646 3.582 13.168 1.00 89.88 386 LEU A O 1
ATOM 3119 N N . LEU A 1 387 ? -7.228 3.898 14.886 1.00 85.94 387 LEU A N 1
ATOM 3120 C CA . LEU A 1 387 ? -6.818 5.237 14.481 1.00 85.94 387 LEU A CA 1
ATOM 3121 C C . LEU A 1 387 ? -5.406 5.173 13.890 1.00 85.94 387 LEU A C 1
ATOM 3123 O O . LEU A 1 387 ? -4.422 5.442 14.576 1.00 85.94 387 LEU A O 1
ATOM 3127 N N . ILE A 1 388 ? -5.335 4.758 12.623 1.00 68.88 388 ILE A N 1
ATOM 3128 C CA . ILE A 1 388 ? -4.098 4.543 11.843 1.00 68.88 388 ILE A CA 1
ATOM 3129 C C . ILE A 1 388 ? -3.796 5.732 10.948 1.00 68.88 388 ILE A C 1
ATOM 3131 O O . ILE A 1 388 ? -4.771 6.278 10.393 1.00 68.88 388 ILE A O 1
#

pLDDT: mean 86.24, std 12.69, range [47.53, 98.62]

Radius of gyration: 23.28 Å; Cα contacts (8 Å, |Δi|>4): 563; chains: 1; bounding box: 55×52×61 Å

Mean predicted aligned error: 10.51 Å

Foldseek 3Di:
DFLLQLLPDPDQKGKDADPFWDFDPCVVVVVVCVVVVDPFFAKEDAFAFEAPDPVPPPPPPDDLCVRVVRDTPQADPVLRFGVLVVDPDCNVLRGDQQGMIMGGSLLCLQLQHAAPDPLLAKQLHGCLLLNLLSVLVPHYYYYDGPTYIYHYDDPCPVRVPIDHGCDQLSSHRVVSVVCNLVSRRHHPHHQPLSVCVNVVPDPDDSVNSSCRNPPDDVCVPVDPVVSVCVVVVLDPDPLLVVLLVVQVVVVVVVVVVVDPDVVVVVVCCPPVVVVVNVSSSVNLSSLLVLLLVVLVVCVVVVNQEEEEEDDDSSNVSNQSVLVVGSYHHDAYEYDDDWDDDDVHIHDYLLCVVVDDAAYEYRDPPCSVVSVVSCVVSVNDPVRYHYRD

Sequence (388 aa):
MYNLGIVAARGEIVVLCDSDVMLRPGFVESIVREFEDRDEGIVLHLDEVRSVQKNFYPFNHPSIEEVMAGGCINWSQEENKTTGLLDTEDRLHTLNYGACMAARREDLIAIGGADQHVDYLGHICGPYEMTFRLVNFGLKEVWSDNEFLYHTWHPGTDGKGNYLGPHDGFNMSSTALGARHTERIFPLEENPAIFSLRTKVNEISRDRLLEQVIAESPWQEWTLEKLEEQQRKFKPAVSNVKILVGQFVEKTRQFLKKNKNPKQLFRGLFVHSFHYIGKIIQQSQYNVKKCSDCLASLEKNNIESFALFGRGEIAETLYQLSKKSSVRLTNIFENGPEKSFYELKSLPVEKLKEYSGLIILGHRENIEANIAVLKKHDIPMSRIILLI

Solvent-accessible surface area (backbone atoms only — not comparable to full-atom values): 21811 Å² total; per-residue (Å²): 112,68,51,51,51,62,70,68,53,85,57,66,63,44,76,51,60,58,91,72,55,46,75,58,96,55,55,66,58,56,54,50,45,62,64,67,79,36,98,63,62,54,36,42,31,32,42,57,41,41,23,71,48,60,82,40,46,94,76,59,76,70,53,72,66,57,48,60,68,73,44,37,85,39,56,36,82,90,75,70,39,42,50,24,79,68,42,86,86,54,39,84,68,51,37,48,50,62,40,22,40,34,35,43,41,66,59,42,31,67,31,25,40,54,57,65,40,72,52,46,41,64,56,31,52,47,60,47,45,48,48,34,16,41,38,51,70,68,29,43,84,41,71,53,87,85,54,59,36,38,35,61,31,57,92,54,79,83,42,70,92,50,55,67,28,58,51,68,64,65,77,43,30,37,66,40,54,46,28,48,72,69,52,36,36,64,39,94,29,60,44,69,30,37,47,33,65,53,69,59,64,62,96,70,54,69,69,59,36,55,50,50,58,64,47,88,62,80,61,88,70,69,41,71,66,57,57,47,47,65,57,60,71,63,64,77,55,78,81,46,51,62,54,48,51,52,52,51,53,51,53,51,52,51,53,56,69,72,52,86,47,71,70,61,49,55,57,44,61,68,73,42,32,66,59,50,50,49,38,51,53,52,39,46,51,49,50,50,48,53,43,50,53,50,50,53,50,35,49,76,68,72,39,57,51,34,28,34,42,51,63,56,73,46,40,55,46,40,51,65,50,21,77,77,46,86,34,35,74,76,46,34,28,32,95,58,80,72,45,78,53,87,97,42,64,29,38,43,53,80,56,53,72,77,54,84,64,41,34,37,36,31,36,72,74,62,43,66,59,51,48,53,50,40,51,76,61,73,51,60,69,92,40,53,44,80,58,111

Secondary structure (DSSP, 8-state):
-HHHHHHH--SSEEEEE-TTEE--TTHHHHHHHHHHS-SS-EEEE--EEEB--GGGTTT----HHHHHHT-BTTEETTTTEEHHHH-SS-HHHHS-TTTEEEEEHHHHHHTTSS---GGG-BSS--THHHHHHHHHTTPEEEE-SS--EEE---TTTT-TTS-B-SB-SSS-BHHHHHHHHTT--S-SS--HHHHHHHHT-S---HHHHHHHHHS--GGGG--HHHHHHHHHT----HHHHHHHHHHHHHHHHHHHHH---HHHHHHHHHHTHHHHHHHHHHHHHHHHHHHHHHHHHHHHTT--EEEEES-SHHHHHHHHHHTTSSSEEEEEEESSS--EETTEEEEEGGGGGG--SEEEE--STTHHHHHHHHHHTT--GGGEEE--